Protein AF-A0A6S6G1H2-F1 (afdb_monomer_lite)

pLDDT: mean 94.09, std 8.8, range [33.47, 98.69]

Foldseek 3Di:
DVCVVPVPDAAEEEDDLCAPPLVVLVCVQCVSHQAYEHEDCLPVVVVQCCCCVPVVDDDPDRYHYDAYDPACVSRDFDDCVVVCVVVVVCCVVVVDPPCPPQAAETEFKDAAPLCVPFFFQQDQPPLSDRDIYGHPLVVVVVSVVVCVVVVHQEYEYPYCADDPCCLPHHLVVLLVVVLSHAYEEEHELQDDLSSLVSCVSSRDQEYEYAQQALFQVVCVLRSSPDHSLSNLLSQQSCLQANHHYAYEHEDWFPPDDLVRLVLVLVCLLLQLQTHAYPAYDYGWRFHNRNCNVCVVVRFFADKDADPVLPVVGDPVRHSVSSGGTIDTPGGDNVRVDPPSVVSSRVSRVVSVVQVPDVVHFAFAWDDDPPWIWTAGPGPLAPDRIGTDDPLLVVVLVVQSDWAAPVPDDPVCPVSQVVCCVRSQWPCGPRTTHGSHHYHDPVRVVVVVVVVVVVVVVVD

Secondary structure (DSSP, 8-state):
-HHHH-TTS--EE-SGGG-TTHHHHHHHH-TT--EEEEE-TTTHHHHHHHHHHHH----S-SEEEEPPPS-GGGSPPPP-HHHHHHHHHHHHTTSS-TT--S-EEE--EES-TTHHHH--TT----TT----EE--HHHHHHHHHHHGGGT--EEEE--SS--TTHHHHTHHHHHHTT--SEEEEEEES---HHHHHHHHHTTEEEEEEE-B-S-HHHHHHTT----HHHHHHHHHHHHHHT-EE---EEE--TT--HHHHHHHHHHGGGGTTSPPPS-EEEPPEETTSHHHH-TGGGT---EEE-TTHHHHS-TTS-HHHH-SEEEES---HHHH-HHHHHHHHHHHHHHHHHHTSSSPP-EEEEEETTEEEEEE-STT-S-SEEE--HHHHHHHHHTTS-EEGGGS-GGGHHHHHHHHHTTSEEEETTEEEE--B---HHHHHHHHHHHHHHHHTT-

Structure (mmCIF, N/CA/C/O backbone):
data_AF-A0A6S6G1H2-F1
#
_entry.id   AF-A0A6S6G1H2-F1
#
loop_
_atom_site.group_PDB
_atom_site.id
_atom_site.type_symbol
_atom_site.label_atom_id
_atom_site.label_alt_id
_atom_site.label_comp_id
_atom_site.label_asym_id
_atom_site.label_entity_id
_atom_site.label_seq_id
_atom_site.pdbx_PDB_ins_code
_atom_site.Cartn_x
_atom_site.Cartn_y
_atom_site.Cartn_z
_atom_site.occupancy
_atom_site.B_iso_or_equiv
_atom_site.auth_seq_id
_atom_site.auth_comp_id
_atom_site.auth_asym_id
_atom_site.auth_atom_id
_atom_site.pdbx_PDB_model_num
ATOM 1 N N . MET A 1 1 ? 24.453 -19.130 -21.807 1.00 72.19 1 MET A N 1
ATOM 2 C CA . MET A 1 1 ? 23.524 -20.161 -22.313 1.00 72.19 1 MET A CA 1
ATOM 3 C C . MET A 1 1 ? 22.867 -19.786 -23.649 1.00 72.19 1 MET A C 1
ATOM 5 O O . MET A 1 1 ? 23.141 -20.483 -24.607 1.00 72.19 1 MET A O 1
ATOM 9 N N . VAL A 1 2 ? 22.083 -18.696 -23.789 1.00 91.62 2 VAL A N 1
ATOM 10 C CA . VAL A 1 2 ? 21.453 -18.328 -25.094 1.00 91.62 2 VAL A CA 1
ATOM 11 C C . VAL A 1 2 ? 22.482 -17.955 -26.172 1.00 91.62 2 VAL A C 1
ATOM 13 O O . VAL A 1 2 ? 22.585 -18.636 -27.182 1.00 91.62 2 VAL A O 1
ATOM 16 N N . LYS A 1 3 ? 23.302 -16.923 -25.930 1.00 90.62 3 LYS A N 1
ATOM 17 C CA . LYS A 1 3 ? 24.337 -16.454 -26.876 1.00 90.62 3 LYS A CA 1
ATOM 18 C C . LYS A 1 3 ? 25.450 -17.471 -27.153 1.00 90.62 3 LYS A C 1
ATOM 20 O O . LYS A 1 3 ? 26.130 -17.372 -28.164 1.00 90.62 3 LYS A O 1
ATOM 25 N N . GLU A 1 4 ? 25.659 -18.414 -26.238 1.00 94.06 4 GLU A N 1
ATOM 26 C CA . GLU A 1 4 ? 26.601 -19.523 -26.435 1.00 94.06 4 GLU A CA 1
ATOM 27 C C . GLU A 1 4 ? 26.021 -20.582 -27.375 1.00 94.06 4 GLU A C 1
ATOM 29 O O . GLU A 1 4 ? 26.760 -21.148 -28.171 1.00 94.06 4 GLU A O 1
ATOM 34 N N . ALA A 1 5 ? 24.711 -20.841 -27.285 1.00 95.44 5 ALA A N 1
ATOM 35 C CA . ALA A 1 5 ? 24.018 -21.753 -28.186 1.00 95.44 5 ALA A CA 1
ATOM 36 C C . ALA A 1 5 ? 23.881 -21.153 -29.592 1.00 95.44 5 ALA A C 1
ATOM 38 O O . ALA A 1 5 ? 24.093 -21.854 -30.576 1.00 95.44 5 ALA A O 1
ATOM 39 N N . ASP A 1 6 ? 23.564 -19.859 -29.680 1.00 94.19 6 ASP A N 1
ATOM 40 C CA . ASP A 1 6 ? 23.515 -19.129 -30.942 1.00 94.19 6 ASP A CA 1
ATOM 41 C C . ASP A 1 6 ? 23.855 -17.638 -30.726 1.00 94.19 6 ASP A C 1
ATOM 43 O O . ASP A 1 6 ? 23.055 -16.883 -30.156 1.00 94.19 6 ASP A O 1
ATOM 47 N N . PRO A 1 7 ? 25.035 -17.172 -31.179 1.00 90.44 7 PRO A N 1
ATOM 48 C CA . PRO A 1 7 ? 25.444 -15.780 -31.014 1.00 90.44 7 PRO A CA 1
ATOM 49 C C . PRO A 1 7 ? 24.642 -14.804 -31.889 1.00 90.44 7 PRO A C 1
ATOM 51 O O . PRO A 1 7 ? 24.694 -13.594 -31.642 1.00 90.44 7 PRO A O 1
ATOM 54 N N . THR A 1 8 ? 23.906 -15.299 -32.893 1.00 89.25 8 THR A N 1
ATOM 55 C CA . THR A 1 8 ? 23.112 -14.477 -33.819 1.00 89.25 8 THR A CA 1
ATOM 56 C C . THR A 1 8 ? 21.791 -14.003 -33.215 1.00 89.25 8 THR A C 1
ATOM 58 O O . THR A 1 8 ? 21.262 -12.979 -33.649 1.00 89.25 8 THR A O 1
ATOM 61 N N . ILE A 1 9 ? 21.297 -14.679 -32.169 1.00 91.50 9 ILE A N 1
ATOM 62 C CA . ILE A 1 9 ? 20.077 -14.291 -31.452 1.00 91.50 9 ILE A CA 1
ATOM 63 C C . ILE A 1 9 ? 20.258 -12.900 -30.851 1.00 91.50 9 ILE A C 1
ATOM 65 O O . ILE A 1 9 ? 21.154 -12.688 -30.035 1.00 91.50 9 ILE A O 1
ATOM 69 N N . VAL A 1 10 ? 19.387 -11.956 -31.204 1.00 91.81 10 VAL A N 1
ATOM 70 C CA . VAL A 1 10 ? 19.352 -10.628 -30.582 1.00 91.81 10 VAL A CA 1
ATOM 71 C C . VAL A 1 10 ? 18.653 -10.709 -29.228 1.00 91.81 10 VAL A C 1
ATOM 73 O O . VAL A 1 10 ? 17.558 -11.247 -29.100 1.00 91.81 10 VAL A O 1
ATOM 76 N N . THR A 1 11 ? 19.309 -10.172 -28.206 1.00 94.31 11 THR A N 1
ATOM 77 C CA . THR A 1 11 ? 18.875 -10.197 -26.809 1.00 94.31 11 THR A CA 1
ATOM 78 C C . THR A 1 11 ? 18.517 -8.799 -26.334 1.00 94.31 11 THR A C 1
ATOM 80 O O . THR A 1 11 ? 19.258 -7.837 -26.544 1.00 94.31 11 THR A O 1
ATOM 83 N N . VAL A 1 12 ? 17.371 -8.696 -25.671 1.00 94.81 12 VAL A N 1
ATOM 84 C CA . VAL A 1 12 ? 16.801 -7.429 -25.220 1.00 94.81 12 VAL A CA 1
ATOM 85 C C . VAL A 1 12 ? 16.460 -7.527 -23.736 1.00 94.81 12 VAL A C 1
ATOM 87 O O . VAL A 1 12 ? 16.005 -8.572 -23.273 1.00 94.81 12 VAL A O 1
ATOM 90 N N . MET A 1 13 ? 16.678 -6.448 -22.986 1.00 95.50 13 MET A N 1
ATOM 91 C CA . MET A 1 13 ? 16.300 -6.331 -21.576 1.00 95.50 13 MET A CA 1
ATOM 92 C C . MET A 1 13 ? 15.498 -5.049 -21.330 1.00 95.50 13 MET A C 1
ATOM 94 O O . MET A 1 13 ? 15.772 -4.015 -21.930 1.00 95.50 13 MET A O 1
ATOM 98 N N . GLY A 1 14 ? 14.523 -5.105 -20.426 1.00 94.50 14 GLY A N 1
ATOM 99 C CA . GLY A 1 14 ? 13.697 -3.962 -20.039 1.00 94.50 14 GLY A CA 1
ATOM 100 C C . GLY A 1 14 ? 13.075 -4.154 -18.656 1.00 94.50 14 GLY A C 1
ATOM 101 O O . GLY A 1 14 ? 13.472 -5.047 -17.904 1.00 94.50 14 GLY A O 1
ATOM 102 N N . GLY A 1 15 ? 12.090 -3.318 -18.332 1.00 91.25 15 GLY A N 1
ATOM 103 C CA . GLY A 1 15 ? 11.369 -3.339 -17.056 1.00 91.25 15 GLY A CA 1
ATOM 104 C C . GLY A 1 15 ? 11.884 -2.311 -16.045 1.00 91.25 15 GLY A C 1
ATOM 105 O O . GLY A 1 15 ? 12.873 -1.623 -16.280 1.00 91.25 15 GLY A O 1
ATOM 106 N N . ALA A 1 16 ? 11.213 -2.210 -14.894 1.00 87.44 16 ALA A N 1
ATOM 107 C CA . ALA A 1 16 ? 11.433 -1.134 -13.917 1.00 87.44 16 ALA A CA 1
ATOM 108 C C . ALA A 1 16 ? 12.887 -1.017 -13.413 1.00 87.44 16 ALA A C 1
ATOM 110 O O . ALA A 1 16 ? 13.371 0.085 -13.172 1.00 87.44 16 ALA A O 1
ATOM 111 N N . ASN A 1 17 ? 13.613 -2.135 -13.313 1.00 87.81 17 ASN A N 1
ATOM 112 C CA . ASN A 1 17 ? 15.020 -2.139 -12.893 1.00 87.81 17 ASN A CA 1
ATOM 113 C C . ASN A 1 17 ? 16.007 -1.821 -14.029 1.00 87.81 17 ASN A C 1
ATOM 115 O O . ASN A 1 17 ? 17.186 -1.616 -13.761 1.00 87.81 17 ASN A O 1
ATOM 119 N N . ALA A 1 18 ? 15.534 -1.754 -15.275 1.00 92.12 18 ALA A N 1
ATOM 120 C CA . ALA A 1 18 ? 16.271 -1.239 -16.425 1.00 92.12 18 ALA A CA 1
ATOM 121 C C . ALA A 1 18 ? 15.833 0.187 -16.807 1.00 92.12 18 ALA A C 1
ATOM 123 O O . ALA A 1 18 ? 16.276 0.709 -17.826 1.00 92.12 18 ALA A O 1
ATOM 124 N N . ALA A 1 19 ? 14.998 0.836 -15.988 1.00 90.50 19 ALA A N 1
ATOM 125 C CA . ALA A 1 19 ? 14.630 2.237 -16.159 1.00 90.50 19 ALA A CA 1
ATOM 126 C C . ALA A 1 19 ? 15.868 3.146 -16.179 1.00 90.50 19 ALA A C 1
ATOM 128 O O . ALA A 1 19 ? 16.929 2.825 -15.634 1.00 90.50 19 ALA A O 1
ATOM 129 N N . TRP A 1 20 ? 15.751 4.312 -16.795 1.00 91.69 20 TRP A N 1
ATOM 130 C CA . TRP A 1 20 ? 16.837 5.274 -16.817 1.00 91.69 20 TRP A CA 1
ATOM 131 C C . TRP A 1 20 ? 17.110 5.872 -15.424 1.00 91.69 20 TRP A C 1
ATOM 133 O O . TRP A 1 20 ? 16.165 6.283 -14.755 1.00 91.69 20 TRP A O 1
ATOM 143 N N . PRO A 1 21 ? 18.383 6.051 -15.004 1.00 92.81 21 PRO A N 1
ATOM 144 C CA . PRO A 1 21 ? 19.631 5.769 -15.726 1.00 92.81 21 PRO A CA 1
ATOM 145 C C . PRO A 1 21 ? 20.246 4.388 -15.473 1.00 92.81 21 PRO A C 1
ATOM 147 O O . PRO A 1 21 ? 21.349 4.137 -15.956 1.00 92.81 21 PRO A O 1
ATOM 150 N N . LEU A 1 22 ? 19.568 3.494 -14.747 1.00 94.00 22 LEU A N 1
ATOM 151 C CA . LEU A 1 22 ? 20.093 2.169 -14.382 1.00 94.00 22 LEU A CA 1
ATOM 152 C C . LEU A 1 22 ? 20.505 1.335 -15.604 1.00 94.00 22 LEU A C 1
ATOM 154 O O . LEU A 1 22 ? 21.505 0.619 -15.557 1.00 94.00 22 LEU A O 1
ATOM 158 N N . SER A 1 23 ? 19.796 1.478 -16.728 1.00 95.62 23 SER A N 1
ATOM 159 C CA . SER A 1 23 ? 20.146 0.833 -18.002 1.00 95.62 23 SER A CA 1
ATOM 160 C C . SER A 1 23 ? 21.580 1.087 -18.467 1.00 95.62 23 SER A C 1
ATOM 162 O O . SER A 1 23 ? 22.171 0.205 -19.088 1.00 95.62 23 SER A O 1
ATOM 164 N N . LEU A 1 24 ? 22.174 2.245 -18.156 1.00 95.88 24 LEU A N 1
ATOM 165 C CA . LEU A 1 24 ? 23.573 2.527 -18.490 1.00 95.88 24 LEU A CA 1
ATOM 166 C C . LEU A 1 24 ? 24.531 1.613 -17.723 1.00 95.88 24 LEU A C 1
ATOM 168 O O . LEU A 1 24 ? 25.438 1.028 -18.319 1.00 95.88 24 LEU A O 1
ATOM 172 N N . GLY A 1 25 ? 24.319 1.475 -16.412 1.00 96.12 25 GLY A N 1
ATOM 173 C CA . GLY A 1 25 ? 25.108 0.586 -15.565 1.00 96.12 25 GLY A CA 1
ATOM 174 C C . GLY A 1 25 ? 24.930 -0.875 -15.976 1.00 96.12 25 GLY A C 1
ATOM 175 O O . GLY A 1 25 ? 25.910 -1.607 -16.115 1.00 96.12 25 GLY A O 1
ATOM 176 N N . LEU A 1 26 ? 23.694 -1.284 -16.275 1.00 96.12 26 LEU A N 1
ATOM 177 C CA . LEU A 1 26 ? 23.392 -2.638 -16.747 1.00 96.12 26 LEU A CA 1
ATOM 178 C C . LEU A 1 26 ? 24.046 -2.942 -18.101 1.00 96.12 26 LEU A C 1
ATOM 180 O O . LEU A 1 26 ? 24.610 -4.020 -18.279 1.00 96.12 26 LEU A O 1
ATOM 184 N N . ALA A 1 27 ? 24.063 -1.987 -19.034 1.00 96.12 27 ALA A N 1
ATOM 185 C CA . ALA A 1 27 ? 24.730 -2.155 -20.323 1.00 96.12 27 ALA A CA 1
ATOM 186 C C . ALA A 1 27 ? 26.254 -2.322 -20.190 1.00 96.12 27 ALA A C 1
ATOM 188 O O . ALA A 1 27 ? 26.862 -3.045 -20.988 1.00 96.12 27 ALA A O 1
ATOM 189 N N . LYS A 1 28 ? 26.874 -1.693 -19.179 1.00 95.94 28 LYS A N 1
ATOM 190 C CA . LYS A 1 28 ? 28.286 -1.915 -18.815 1.00 95.94 28 LYS A CA 1
ATOM 191 C C . LYS A 1 28 ? 28.506 -3.269 -18.136 1.00 95.94 28 LYS A C 1
ATOM 193 O O . LYS A 1 28 ? 29.533 -3.907 -18.374 1.00 95.94 28 LYS A O 1
ATOM 198 N N . ALA A 1 29 ? 27.571 -3.693 -17.285 1.00 95.81 29 ALA A N 1
ATOM 199 C CA . ALA A 1 29 ? 27.648 -4.956 -16.553 1.00 95.81 29 ALA A CA 1
ATOM 200 C C . ALA A 1 29 ? 27.489 -6.169 -17.472 1.00 95.81 29 ALA A C 1
ATOM 202 O O . ALA A 1 29 ? 28.171 -7.176 -17.292 1.00 95.81 29 ALA A O 1
ATOM 203 N N . PHE A 1 30 ? 26.611 -6.057 -18.469 1.00 94.44 30 PHE A N 1
ATOM 204 C CA . PHE A 1 30 ? 26.199 -7.158 -19.331 1.00 94.44 30 PHE A CA 1
ATOM 205 C C . PHE A 1 30 ? 26.489 -6.825 -20.803 1.00 94.44 30 PHE A C 1
ATOM 207 O O . PHE A 1 30 ? 25.574 -6.514 -21.572 1.00 94.44 30 PHE A O 1
ATOM 214 N N . PRO A 1 31 ? 27.765 -6.872 -21.237 1.00 92.88 31 PRO A N 1
ATOM 215 C CA . PRO A 1 31 ? 28.154 -6.549 -22.613 1.00 92.88 31 PRO A CA 1
ATOM 216 C C . PRO A 1 31 ? 27.568 -7.510 -23.660 1.00 92.88 31 PRO A C 1
ATOM 218 O O . PRO A 1 31 ? 27.510 -7.160 -24.833 1.00 92.88 31 PRO A O 1
ATOM 221 N N . TRP A 1 32 ? 27.119 -8.699 -23.250 1.00 92.31 32 TRP A N 1
ATOM 222 C CA . TRP A 1 32 ? 26.504 -9.696 -24.132 1.00 92.31 32 TRP A CA 1
ATOM 223 C C . TRP A 1 32 ? 25.011 -9.464 -24.405 1.00 92.31 32 TRP A C 1
ATOM 225 O O . TRP A 1 32 ? 24.455 -10.161 -25.251 1.00 92.31 32 TRP A O 1
ATOM 235 N N . ILE A 1 33 ? 24.359 -8.533 -23.693 1.00 94.75 33 ILE A N 1
ATOM 236 C CA . ILE A 1 33 ? 22.985 -8.113 -23.995 1.00 94.75 33 ILE A CA 1
ATOM 237 C C . ILE A 1 33 ? 23.039 -7.015 -25.052 1.00 94.75 33 ILE A C 1
ATOM 239 O O . ILE A 1 33 ? 23.757 -6.024 -24.893 1.00 94.75 33 ILE A O 1
ATOM 243 N N . ASP A 1 34 ? 22.287 -7.186 -26.133 1.00 94.62 34 ASP A N 1
ATOM 244 C CA . ASP A 1 34 ? 22.389 -6.309 -27.293 1.00 94.62 34 ASP A CA 1
ATOM 245 C C . ASP A 1 34 ? 21.709 -4.955 -27.062 1.00 94.62 34 ASP A C 1
ATOM 247 O O . ASP A 1 34 ? 22.326 -3.920 -27.321 1.00 94.62 34 ASP A O 1
ATOM 251 N N . HIS A 1 35 ? 20.473 -4.963 -26.548 1.00 96.06 35 HIS A N 1
ATOM 252 C CA . HIS A 1 35 ? 19.670 -3.754 -26.357 1.00 96.06 35 HIS A CA 1
ATOM 253 C C . HIS A 1 35 ? 18.987 -3.711 -24.982 1.00 96.06 35 HIS A C 1
ATOM 255 O O . HIS A 1 35 ? 18.535 -4.725 -24.453 1.00 96.06 35 HIS A O 1
ATOM 261 N N . PHE A 1 36 ? 18.886 -2.513 -24.418 1.00 97.06 36 PHE A N 1
ATOM 262 C CA . PHE A 1 36 ? 18.206 -2.209 -23.165 1.00 97.06 36 PHE A CA 1
ATOM 263 C C . PHE A 1 36 ? 17.151 -1.141 -23.421 1.00 97.06 36 PHE A C 1
ATOM 265 O O . PHE A 1 36 ? 17.494 -0.060 -23.898 1.00 97.06 36 PHE A O 1
ATOM 272 N N . PHE A 1 37 ? 15.901 -1.415 -23.069 1.00 96.31 37 PHE A N 1
ATOM 273 C CA . PHE A 1 37 ? 14.826 -0.431 -23.097 1.00 96.31 37 PHE A CA 1
ATOM 274 C C . PHE A 1 37 ? 14.711 0.233 -21.729 1.00 96.31 37 PHE A C 1
ATOM 276 O O . PHE A 1 37 ? 14.438 -0.422 -20.721 1.00 96.31 37 PHE A O 1
ATOM 283 N N . ALA A 1 38 ? 14.960 1.537 -21.709 1.00 95.50 38 ALA A N 1
ATOM 284 C CA . ALA A 1 38 ? 14.987 2.362 -20.517 1.00 95.50 38 ALA A CA 1
ATOM 285 C C . ALA A 1 38 ? 13.745 3.254 -20.485 1.00 95.50 38 ALA A C 1
ATOM 287 O O . ALA A 1 38 ? 13.767 4.355 -21.040 1.00 95.50 38 ALA A O 1
ATOM 288 N N . GLY A 1 39 ? 12.684 2.726 -19.874 1.00 93.69 39 GLY A N 1
ATOM 289 C CA . GLY A 1 39 ? 11.408 3.407 -19.679 1.00 93.69 39 GLY A CA 1
ATOM 290 C C . GLY A 1 39 ? 10.208 2.558 -20.097 1.00 93.69 39 GLY A C 1
ATOM 291 O O . GLY A 1 39 ? 10.240 1.328 -20.012 1.00 93.69 39 GLY A O 1
ATOM 292 N N . GLU A 1 40 ? 9.135 3.223 -20.520 1.00 94.38 40 GLU A N 1
ATOM 293 C CA . GLU A 1 40 ? 7.861 2.590 -20.883 1.00 94.38 40 GLU A CA 1
ATOM 294 C C . GLU A 1 40 ? 7.855 2.171 -22.364 1.00 94.38 40 GLU A C 1
ATOM 296 O O . GLU A 1 40 ? 7.482 2.936 -23.247 1.00 94.38 40 GLU A O 1
ATOM 301 N N . ALA A 1 41 ? 8.315 0.951 -22.646 1.00 94.06 41 ALA A N 1
ATOM 302 C CA . ALA A 1 41 ? 8.620 0.482 -24.002 1.00 94.06 41 ALA A CA 1
ATOM 303 C C . ALA A 1 41 ? 7.412 -0.012 -24.824 1.00 94.06 41 ALA A C 1
ATOM 305 O O . ALA A 1 41 ? 7.591 -0.726 -25.809 1.00 94.06 41 ALA A O 1
ATOM 306 N N . ASP A 1 42 ? 6.185 0.344 -24.441 1.00 93.12 42 ASP A N 1
ATOM 307 C CA . ASP A 1 42 ? 4.943 -0.137 -25.065 1.00 93.12 42 ASP A CA 1
ATOM 308 C C . ASP A 1 42 ? 4.838 0.201 -26.564 1.00 93.12 42 ASP A C 1
ATOM 310 O O . ASP A 1 42 ? 4.109 -0.470 -27.290 1.00 93.12 42 ASP A O 1
ATOM 314 N N . VAL A 1 43 ? 5.558 1.231 -27.024 1.00 91.69 43 VAL A N 1
ATOM 315 C CA . VAL A 1 43 ? 5.620 1.653 -28.435 1.00 91.69 43 VAL A CA 1
ATOM 316 C C . VAL A 1 43 ? 6.957 1.269 -29.067 1.00 91.69 43 VAL A C 1
ATOM 318 O O . VAL A 1 43 ? 6.979 0.580 -30.086 1.00 91.69 43 VAL A O 1
ATOM 321 N N . ASP A 1 44 ? 8.073 1.653 -28.440 1.00 92.56 44 ASP A N 1
ATOM 322 C CA . ASP A 1 44 ? 9.399 1.479 -29.044 1.00 92.56 44 ASP A CA 1
ATOM 323 C C . ASP A 1 44 ? 9.798 0.005 -29.190 1.00 92.56 44 ASP A C 1
ATOM 325 O O . ASP A 1 44 ? 10.529 -0.344 -30.116 1.00 92.56 44 ASP A O 1
ATOM 329 N N . PHE A 1 45 ? 9.354 -0.880 -28.287 1.00 93.62 45 PHE A N 1
ATOM 330 C CA . PHE A 1 45 ? 9.701 -2.300 -28.377 1.00 93.62 45 PHE A CA 1
ATOM 331 C C . PHE A 1 45 ? 8.960 -3.013 -29.521 1.00 93.62 45 PHE A C 1
ATOM 333 O O . PHE A 1 45 ? 9.627 -3.678 -30.316 1.00 93.62 45 PHE A O 1
ATOM 340 N N . PRO A 1 46 ? 7.632 -2.855 -29.697 1.00 92.25 46 PRO A N 1
ATOM 341 C CA . PRO A 1 46 ? 6.961 -3.339 -30.902 1.00 92.25 46 PRO A CA 1
ATOM 342 C C . PRO A 1 46 ? 7.545 -2.775 -32.203 1.00 92.25 46 PRO A C 1
ATOM 344 O O . PRO A 1 46 ? 7.750 -3.537 -33.148 1.00 92.25 46 PRO A O 1
ATOM 347 N N . GLU A 1 47 ? 7.864 -1.477 -32.255 1.00 91.94 47 GLU A N 1
ATOM 348 C CA . GLU A 1 47 ? 8.505 -0.867 -33.430 1.00 91.94 47 GLU A CA 1
ATOM 349 C C . GLU A 1 47 ? 9.884 -1.479 -33.708 1.00 91.94 47 GLU A C 1
ATOM 351 O O . GLU A 1 47 ? 10.178 -1.849 -34.846 1.00 91.94 47 GLU A O 1
ATOM 356 N N . PHE A 1 48 ? 10.692 -1.689 -32.666 1.00 93.81 48 PHE A N 1
ATOM 357 C CA . PHE A 1 48 ? 11.962 -2.407 -32.761 1.00 93.81 48 PHE A CA 1
ATOM 358 C C . PHE A 1 48 ? 11.785 -3.822 -33.321 1.00 93.81 48 PHE A C 1
ATOM 360 O O . PHE A 1 48 ? 12.548 -4.241 -34.192 1.00 93.81 48 PHE A O 1
ATOM 367 N N . CYS A 1 49 ? 10.787 -4.571 -32.841 1.00 93.56 49 CYS A N 1
ATOM 368 C CA . CYS A 1 49 ? 10.501 -5.915 -33.334 1.00 93.56 49 CYS A CA 1
ATOM 369 C C . CYS A 1 49 ? 10.094 -5.902 -34.811 1.00 93.56 49 CYS A C 1
ATOM 371 O O . CYS A 1 49 ? 10.566 -6.741 -35.573 1.00 93.56 49 CYS A O 1
ATOM 373 N N . GLU A 1 50 ? 9.254 -4.959 -35.229 1.00 93.56 50 GLU A N 1
ATOM 374 C CA . GLU A 1 50 ? 8.841 -4.796 -36.625 1.00 93.56 50 GLU A CA 1
ATOM 375 C C . GLU A 1 50 ? 10.029 -4.462 -37.541 1.00 93.56 50 GLU A C 1
ATOM 377 O O . GLU A 1 50 ? 10.234 -5.119 -38.568 1.00 93.56 50 GLU A O 1
ATOM 382 N N . ASP A 1 51 ? 10.860 -3.498 -37.148 1.00 92.00 51 ASP A N 1
ATOM 383 C CA . ASP A 1 51 ? 12.061 -3.112 -37.889 1.00 92.00 51 ASP A CA 1
ATOM 384 C C . ASP A 1 51 ? 13.075 -4.259 -37.982 1.00 92.00 51 ASP A C 1
ATOM 386 O O . ASP A 1 51 ? 13.606 -4.541 -39.062 1.00 92.00 51 ASP A O 1
ATOM 390 N N . TYR A 1 52 ? 13.300 -4.979 -36.884 1.00 91.44 52 TYR A N 1
ATOM 391 C CA . TYR A 1 52 ? 14.233 -6.097 -36.859 1.00 91.44 52 TYR A CA 1
ATOM 392 C C . TYR A 1 52 ? 13.715 -7.300 -37.658 1.00 91.44 52 TYR A C 1
ATOM 394 O O . TYR A 1 52 ? 14.393 -7.775 -38.569 1.00 91.44 52 TYR A O 1
ATOM 402 N N . LEU A 1 53 ? 12.505 -7.780 -37.357 1.00 92.25 53 LEU A N 1
ATOM 403 C CA . LEU A 1 53 ? 11.972 -9.024 -37.917 1.00 92.25 53 LEU A CA 1
ATOM 404 C C . LEU A 1 53 ? 11.546 -8.882 -39.380 1.00 92.25 53 LEU A C 1
ATOM 406 O O . LEU A 1 53 ? 11.682 -9.840 -40.140 1.00 92.25 53 LEU A O 1
ATOM 410 N N . ARG A 1 54 ? 11.020 -7.718 -39.791 1.00 92.94 54 ARG A N 1
ATOM 411 C CA . ARG A 1 54 ? 10.528 -7.525 -41.167 1.00 92.94 54 ARG A CA 1
ATOM 412 C C . ARG A 1 54 ? 11.507 -6.797 -42.072 1.00 92.94 54 ARG A C 1
ATOM 414 O O . ARG A 1 54 ? 11.507 -7.057 -43.273 1.00 92.94 54 ARG A O 1
ATOM 421 N N . ARG A 1 55 ? 12.305 -5.870 -41.534 1.00 90.94 55 ARG A N 1
ATOM 422 C CA . ARG A 1 55 ? 13.192 -5.010 -42.339 1.00 90.94 55 ARG A CA 1
ATOM 423 C C . ARG A 1 55 ? 14.673 -5.338 -42.162 1.00 90.94 55 ARG A C 1
ATOM 425 O O . ARG A 1 55 ? 15.485 -4.830 -42.931 1.00 90.94 55 ARG A O 1
ATOM 432 N N . GLY A 1 56 ? 15.032 -6.172 -41.182 1.00 88.62 56 GLY A N 1
ATOM 433 C CA . GLY A 1 56 ? 16.426 -6.473 -40.850 1.00 88.62 56 GLY A CA 1
ATOM 434 C C . GLY A 1 56 ? 17.195 -5.259 -40.320 1.00 88.62 56 GLY A C 1
ATOM 435 O O . GLY A 1 56 ? 18.425 -5.258 -40.346 1.00 88.62 56 GLY A O 1
ATOM 436 N N . ILE A 1 57 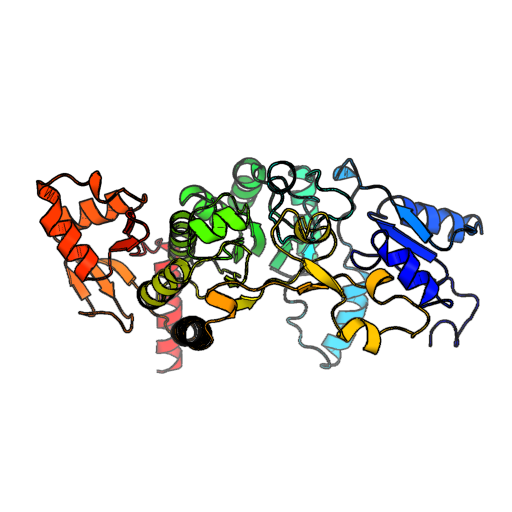? 16.490 -4.212 -39.875 1.00 88.38 57 ILE A N 1
ATOM 437 C CA . ILE A 1 57 ? 17.098 -2.991 -39.347 1.00 88.38 57 ILE A CA 1
ATOM 438 C C . ILE A 1 57 ? 17.414 -3.223 -37.875 1.00 88.38 57 ILE A C 1
ATOM 440 O O . ILE A 1 57 ? 16.558 -3.638 -37.097 1.00 88.38 57 ILE A O 1
ATOM 444 N N . ARG A 1 58 ? 18.655 -2.934 -37.483 1.00 82.25 58 ARG A N 1
ATOM 445 C CA . ARG A 1 58 ? 19.103 -3.041 -36.097 1.00 82.25 58 ARG A CA 1
ATOM 446 C C . ARG A 1 58 ? 19.604 -1.681 -35.611 1.00 82.25 58 ARG A C 1
ATOM 448 O O . ARG A 1 58 ? 20.539 -1.158 -36.218 1.00 82.25 58 ARG A O 1
ATOM 455 N N . PRO A 1 59 ? 19.033 -1.109 -34.537 1.00 81.56 59 PRO A N 1
ATOM 456 C CA . PRO A 1 59 ? 19.554 0.117 -33.948 1.00 81.56 59 PRO A CA 1
ATOM 457 C C . PRO A 1 59 ? 21.016 -0.045 -33.531 1.00 81.56 59 PRO A C 1
ATOM 459 O O . PRO A 1 59 ? 21.390 -1.059 -32.946 1.00 81.56 59 PRO A O 1
ATOM 462 N N . GLU A 1 60 ? 21.839 0.974 -33.765 1.00 85.69 60 GLU A N 1
ATOM 463 C CA . GLU A 1 60 ? 23.209 0.999 -33.231 1.00 85.69 60 GLU A CA 1
ATOM 464 C C . GLU A 1 60 ? 23.219 1.209 -31.707 1.00 85.69 60 GLU A C 1
ATOM 466 O O . GLU A 1 60 ? 24.139 0.783 -31.006 1.00 85.69 60 GLU A O 1
ATOM 471 N N . ALA A 1 61 ? 22.178 1.854 -31.171 1.00 91.38 61 ALA A N 1
ATOM 472 C CA . ALA A 1 61 ? 22.069 2.157 -29.755 1.00 91.38 61 ALA A CA 1
ATOM 473 C C . ALA A 1 61 ? 21.848 0.886 -28.916 1.00 91.38 61 ALA A C 1
ATOM 475 O O . ALA A 1 61 ? 20.859 0.168 -29.076 1.00 91.38 61 ALA A O 1
ATOM 476 N N . ARG A 1 62 ? 22.744 0.650 -27.948 1.00 94.56 62 ARG A N 1
ATOM 477 C CA . ARG A 1 62 ? 22.562 -0.396 -26.927 1.00 94.56 62 ARG A CA 1
ATOM 478 C C . ARG A 1 62 ? 21.534 -0.017 -25.867 1.00 94.56 62 ARG A C 1
ATOM 480 O O . ARG A 1 62 ? 20.926 -0.900 -25.287 1.00 94.56 62 ARG A O 1
ATOM 487 N N . VAL A 1 63 ? 21.351 1.270 -25.587 1.00 96.38 63 VAL A N 1
ATOM 488 C CA . VAL A 1 63 ? 20.337 1.758 -24.643 1.00 96.38 63 VAL A CA 1
ATOM 489 C C . VAL A 1 63 ? 19.353 2.616 -25.417 1.00 96.38 63 VAL A C 1
ATOM 491 O O . VAL A 1 63 ? 19.722 3.666 -25.939 1.00 96.38 63 VAL A O 1
ATOM 494 N N . ILE A 1 64 ? 18.116 2.146 -25.492 1.00 95.25 64 ILE A N 1
ATOM 495 C CA . ILE A 1 64 ? 16.995 2.789 -26.166 1.00 95.25 64 ILE A CA 1
ATOM 496 C C . ILE A 1 64 ? 16.155 3.457 -25.082 1.00 95.25 64 ILE A C 1
ATOM 498 O O . ILE A 1 64 ? 15.774 2.821 -24.099 1.00 95.25 64 ILE A O 1
ATOM 502 N N . ARG A 1 65 ? 15.929 4.762 -25.218 1.00 94.06 65 ARG A N 1
ATOM 503 C CA . ARG A 1 65 ? 15.088 5.515 -24.289 1.00 94.06 65 ARG A CA 1
ATOM 504 C C . ARG A 1 65 ? 13.645 5.407 -24.712 1.00 94.06 65 ARG A C 1
ATOM 506 O O . ARG A 1 65 ? 13.347 5.743 -25.851 1.00 94.06 65 ARG A O 1
ATOM 513 N N . SER A 1 66 ? 12.804 5.010 -23.770 1.00 93.38 66 SER A N 1
ATOM 514 C CA . SER A 1 66 ? 11.372 4.912 -23.986 1.00 93.38 66 SER A CA 1
ATOM 515 C C . SER A 1 66 ? 10.647 5.926 -23.132 1.00 93.38 66 SER A C 1
ATOM 517 O O . SER A 1 66 ? 10.687 5.877 -21.904 1.00 93.38 66 SER A O 1
ATOM 519 N N . GLU A 1 67 ? 10.017 6.882 -23.801 1.00 91.88 67 GLU A N 1
ATOM 520 C CA . GLU A 1 67 ? 9.289 7.950 -23.132 1.00 91.88 67 GLU A CA 1
ATOM 521 C C . GLU A 1 67 ? 8.051 7.400 -22.409 1.00 91.88 67 GLU A C 1
ATOM 523 O O . GLU A 1 67 ? 7.420 6.459 -22.895 1.00 91.88 67 GLU A O 1
ATOM 528 N N . PRO A 1 68 ? 7.637 8.004 -21.281 1.00 92.94 68 PRO A N 1
ATOM 529 C CA . PRO A 1 68 ? 6.417 7.598 -20.598 1.00 92.94 68 PRO A CA 1
ATOM 530 C C . PRO A 1 68 ? 5.196 7.630 -21.526 1.00 92.94 68 PRO A C 1
ATOM 532 O O . PRO A 1 68 ? 4.921 8.647 -22.179 1.00 92.94 68 PRO A O 1
ATOM 535 N N . VAL A 1 69 ? 4.404 6.556 -21.516 1.00 93.06 69 VAL A N 1
ATOM 536 C CA . VAL A 1 69 ? 3.152 6.468 -22.268 1.00 93.06 69 VAL A CA 1
ATOM 537 C C . VAL A 1 69 ? 2.224 7.573 -21.790 1.00 93.06 69 VAL A C 1
ATOM 539 O O . VAL A 1 69 ? 1.975 7.733 -20.599 1.00 93.06 69 VAL A O 1
ATOM 542 N N . ARG A 1 70 ? 1.699 8.374 -22.718 1.00 91.50 70 ARG A N 1
ATOM 543 C CA . ARG A 1 70 ? 0.809 9.500 -22.381 1.00 91.50 70 ARG A CA 1
ATOM 544 C C . ARG A 1 70 ? -0.656 9.093 -22.313 1.00 91.50 70 ARG A C 1
ATOM 546 O O . ARG A 1 70 ? -1.419 9.695 -21.561 1.00 91.50 70 ARG A O 1
ATOM 553 N N . ASP A 1 71 ? -1.036 8.091 -23.094 1.00 94.19 71 ASP A N 1
ATOM 554 C CA . ASP A 1 71 ? -2.409 7.638 -23.256 1.00 94.19 71 ASP A CA 1
ATOM 555 C C . ASP A 1 71 ? -2.511 6.141 -22.970 1.00 94.19 71 ASP A C 1
ATOM 557 O O . ASP A 1 71 ? -2.106 5.316 -23.779 1.00 94.19 71 ASP A O 1
ATOM 561 N N . MET A 1 72 ? -3.101 5.782 -21.830 1.00 95.25 72 MET A N 1
ATOM 562 C CA . MET A 1 72 ? -3.225 4.381 -21.413 1.00 95.25 72 MET A CA 1
ATOM 563 C C . MET A 1 72 ? -4.109 3.533 -22.343 1.00 95.25 72 MET A C 1
ATOM 565 O O . MET A 1 72 ? -4.150 2.319 -22.183 1.00 95.25 72 MET A O 1
ATOM 569 N N . ARG A 1 73 ? -4.798 4.128 -23.331 1.00 93.00 73 ARG A N 1
ATOM 570 C CA . ARG A 1 73 ? -5.504 3.378 -24.386 1.00 93.00 73 ARG A CA 1
ATOM 571 C C . ARG A 1 73 ? -4.560 2.636 -25.332 1.00 93.00 73 ARG A C 1
ATOM 573 O O . ARG A 1 73 ? -5.018 1.733 -26.022 1.00 93.00 73 ARG A O 1
ATOM 580 N N . THR A 1 74 ? -3.285 3.024 -25.394 1.00 91.94 74 THR A N 1
ATOM 581 C CA . THR A 1 74 ? -2.278 2.355 -26.231 1.00 91.94 74 THR A CA 1
ATOM 582 C C . THR A 1 74 ? -1.589 1.198 -25.513 1.00 91.94 74 THR A C 1
ATOM 584 O O . THR A 1 74 ? -0.863 0.447 -26.153 1.00 91.94 74 THR A O 1
ATOM 587 N N . VAL A 1 75 ? -1.790 1.054 -24.199 1.00 93.56 75 VAL A N 1
ATOM 588 C CA . VAL A 1 75 ? -1.238 -0.058 -23.418 1.00 93.56 75 VAL A CA 1
ATOM 589 C C . VAL A 1 75 ? -2.116 -1.281 -23.643 1.00 93.56 75 VAL A C 1
ATOM 591 O O . VAL A 1 75 ? -3.281 -1.299 -23.237 1.00 93.56 75 VAL A O 1
ATOM 594 N N . PHE A 1 76 ? -1.552 -2.291 -24.299 1.00 89.69 76 PHE A N 1
ATOM 595 C CA . PHE A 1 76 ? -2.256 -3.521 -24.644 1.00 89.69 76 PHE A CA 1
ATOM 596 C C . PHE A 1 76 ? -2.667 -4.328 -23.397 1.00 89.69 76 PHE A C 1
ATOM 598 O O . PHE A 1 76 ? -2.034 -4.212 -22.340 1.00 89.69 76 PHE A O 1
ATOM 605 N N . PRO A 1 77 ? -3.730 -5.149 -23.493 1.00 91.50 77 PRO A N 1
ATOM 606 C CA . PRO A 1 77 ? -4.038 -6.129 -22.459 1.00 91.50 77 PRO A CA 1
ATOM 607 C C . PRO A 1 77 ? -2.900 -7.142 -22.290 1.00 91.50 77 PRO A C 1
ATOM 609 O O . PRO A 1 77 ? -2.199 -7.440 -23.260 1.00 91.50 77 PRO A O 1
ATOM 612 N N . PRO A 1 78 ? -2.741 -7.729 -21.093 1.00 93.06 78 PRO A N 1
ATOM 613 C CA . PRO A 1 78 ? -1.833 -8.852 -20.914 1.00 93.06 78 PRO A CA 1
ATOM 614 C C . PRO A 1 78 ? -2.319 -10.076 -21.709 1.00 93.06 78 PRO A C 1
ATOM 616 O O . PRO A 1 78 ? -3.485 -10.462 -21.617 1.00 93.06 78 PRO A O 1
ATOM 619 N N . ASP A 1 79 ? -1.408 -10.706 -22.453 1.00 94.12 79 ASP A N 1
ATOM 620 C CA . ASP A 1 79 ? -1.638 -11.979 -23.143 1.00 94.12 79 ASP A CA 1
ATOM 621 C C . ASP A 1 79 ? -0.961 -13.120 -22.369 1.00 94.12 79 ASP A C 1
ATOM 623 O O . ASP A 1 79 ? 0.253 -13.121 -22.160 1.00 94.12 79 ASP A O 1
ATOM 627 N N . TYR A 1 80 ? -1.764 -14.086 -21.918 1.00 96.50 80 TYR A N 1
ATOM 628 C CA . TYR A 1 80 ? -1.315 -15.248 -21.146 1.00 96.50 80 TYR A CA 1
ATOM 629 C C . TYR A 1 80 ? -1.233 -16.537 -21.972 1.00 96.50 80 TYR A C 1
ATOM 631 O O . TYR A 1 80 ? -1.026 -17.610 -21.400 1.00 96.50 80 TYR A O 1
ATOM 639 N N . THR A 1 81 ? -1.385 -16.454 -23.296 1.00 96.62 81 THR A N 1
ATOM 640 C CA . THR A 1 81 ? -1.446 -17.625 -24.180 1.00 96.62 81 THR A CA 1
ATOM 641 C C . THR A 1 81 ? -0.221 -18.516 -24.045 1.00 96.62 81 THR A C 1
ATOM 643 O O . THR A 1 81 ? -0.364 -19.687 -23.686 1.00 96.62 81 THR A O 1
ATOM 646 N N . ASP A 1 82 ? 0.975 -17.958 -24.227 1.00 96.69 82 ASP A N 1
ATOM 647 C CA . ASP A 1 82 ? 2.222 -18.723 -24.134 1.00 96.69 82 ASP A CA 1
ATOM 648 C C . ASP A 1 82 ? 2.467 -19.227 -22.706 1.00 96.69 82 ASP A C 1
ATOM 650 O O . ASP A 1 82 ? 2.834 -20.382 -22.497 1.00 96.69 82 ASP A O 1
ATOM 654 N N . PHE A 1 83 ? 2.155 -18.402 -21.701 1.00 96.56 83 PHE A N 1
ATOM 655 C CA . PHE A 1 83 ? 2.289 -18.787 -20.297 1.00 96.56 83 PHE A CA 1
ATOM 656 C C . PHE A 1 83 ? 1.477 -20.048 -19.963 1.00 96.56 83 PHE A C 1
ATOM 658 O O . PHE A 1 83 ? 1.991 -20.962 -19.316 1.00 96.56 83 PHE A O 1
ATOM 665 N N . PHE A 1 84 ? 0.216 -20.130 -20.399 1.00 96.94 84 PHE A N 1
ATOM 666 C CA . PHE A 1 84 ? -0.597 -21.324 -20.165 1.00 96.94 84 PHE A CA 1
ATOM 667 C C . PHE A 1 84 ? -0.239 -22.482 -21.098 1.00 96.94 84 PHE A C 1
ATOM 669 O O . PHE A 1 84 ? -0.348 -23.633 -20.670 1.00 96.94 84 PHE A O 1
ATOM 676 N N . ALA A 1 85 ? 0.214 -22.213 -22.324 1.00 97.44 85 ALA A N 1
ATOM 677 C CA . ALA A 1 85 ? 0.727 -23.250 -23.215 1.00 97.44 85 ALA A CA 1
ATOM 678 C C . ALA A 1 85 ? 1.916 -23.999 -22.586 1.00 97.44 85 ALA A C 1
ATOM 680 O O . ALA A 1 85 ? 1.967 -25.226 -22.671 1.00 97.44 85 ALA A O 1
ATOM 681 N N . ASP A 1 86 ? 2.791 -23.286 -21.871 1.00 96.94 86 ASP A N 1
ATOM 682 C CA . ASP A 1 86 ? 3.925 -23.867 -21.146 1.00 96.94 86 ASP A CA 1
ATOM 683 C C . ASP A 1 86 ? 3.524 -24.474 -19.794 1.00 96.94 86 ASP A C 1
ATOM 685 O O . ASP A 1 86 ? 3.997 -25.549 -19.413 1.00 96.94 86 ASP A O 1
ATOM 689 N N . LEU A 1 87 ? 2.635 -23.815 -19.044 1.00 96.50 87 LEU A N 1
ATOM 690 C CA . LEU A 1 87 ? 2.253 -24.255 -17.701 1.00 96.50 87 LEU A CA 1
ATOM 691 C C . LEU A 1 87 ? 1.440 -25.558 -17.716 1.00 96.50 87 LEU A C 1
ATOM 693 O O . LEU A 1 87 ? 1.664 -26.438 -16.880 1.00 96.50 87 LEU A O 1
ATOM 697 N N . ARG A 1 88 ? 0.479 -25.692 -18.638 1.00 95.25 88 ARG A N 1
ATOM 698 C CA . ARG A 1 88 ? -0.487 -26.805 -18.625 1.00 95.25 88 ARG A CA 1
ATOM 699 C C . ARG A 1 88 ? 0.172 -28.182 -18.794 1.00 95.25 88 ARG A C 1
ATOM 701 O O . ARG A 1 88 ? -0.195 -29.075 -18.031 1.00 95.25 88 ARG A O 1
ATOM 708 N N . PRO A 1 89 ? 1.159 -28.392 -19.686 1.00 97.56 89 PRO A N 1
ATOM 709 C CA . PRO A 1 89 ? 1.895 -29.655 -19.758 1.00 97.56 89 PRO A CA 1
ATOM 710 C C . PRO A 1 89 ? 2.639 -30.003 -18.462 1.00 97.56 89 PRO A C 1
ATOM 712 O O . PRO A 1 89 ? 2.651 -31.162 -18.047 1.00 97.56 89 PRO A O 1
ATOM 715 N N . VAL A 1 90 ? 3.232 -29.007 -17.795 1.00 97.38 90 VAL A N 1
ATOM 716 C CA . VAL A 1 90 ? 3.959 -29.202 -16.528 1.00 97.38 90 VAL A CA 1
ATOM 717 C C . VAL A 1 90 ? 2.998 -29.542 -15.382 1.00 97.38 90 VAL A C 1
ATOM 719 O O . VAL A 1 90 ? 3.322 -30.354 -14.517 1.00 97.38 90 VAL A O 1
ATOM 722 N N . GLN A 1 91 ? 1.788 -28.981 -15.391 1.00 96.62 91 GLN A N 1
ATOM 723 C CA . GLN A 1 91 ? 0.722 -29.381 -14.467 1.00 96.62 91 GLN A CA 1
ATOM 724 C C . GLN A 1 91 ? 0.206 -30.792 -14.772 1.00 96.62 91 GLN A C 1
ATOM 726 O O . GLN A 1 91 ? 0.042 -31.600 -13.861 1.00 96.62 91 GLN A O 1
ATOM 731 N N . ALA A 1 92 ? 0.007 -31.123 -16.051 1.00 96.75 92 ALA A N 1
ATOM 732 C CA . ALA A 1 92 ? -0.468 -32.438 -16.480 1.00 96.75 92 ALA A CA 1
ATOM 733 C C . ALA A 1 92 ? 0.515 -33.572 -16.137 1.00 96.75 92 ALA A C 1
ATOM 735 O O . ALA A 1 92 ? 0.086 -34.699 -15.897 1.00 96.75 92 ALA A O 1
ATOM 736 N N . SER A 1 93 ? 1.819 -33.285 -16.071 1.00 97.62 93 SER A N 1
ATOM 737 C CA . SER A 1 93 ? 2.835 -34.241 -15.607 1.00 97.62 93 SER A CA 1
ATOM 738 C C . SER A 1 93 ? 2.914 -34.373 -14.079 1.00 97.62 93 SER A C 1
ATOM 740 O O . SER A 1 93 ? 3.643 -35.228 -13.579 1.00 97.62 93 SER A O 1
ATOM 742 N N . GLY A 1 94 ? 2.180 -33.542 -13.331 1.00 96.94 94 GLY A N 1
ATOM 743 C CA . GLY A 1 94 ? 2.199 -33.499 -11.867 1.00 96.94 94 GLY A CA 1
ATOM 744 C C . GLY A 1 94 ? 3.398 -32.756 -11.269 1.00 96.94 94 GLY A C 1
ATOM 745 O O . GLY A 1 94 ? 3.560 -32.755 -10.050 1.00 96.94 94 GLY A O 1
ATOM 746 N N . ALA A 1 95 ? 4.239 -32.118 -12.090 1.00 97.69 95 ALA A N 1
ATOM 747 C CA . ALA A 1 95 ? 5.405 -31.373 -11.614 1.00 97.69 95 ALA A CA 1
ATOM 748 C C . ALA A 1 95 ? 5.032 -30.025 -10.974 1.00 97.69 95 ALA A C 1
ATOM 750 O O . ALA A 1 95 ? 5.772 -29.518 -10.130 1.00 97.69 95 ALA A O 1
ATOM 751 N N . LEU A 1 96 ? 3.883 -29.454 -11.351 1.00 96.69 96 LEU A N 1
ATOM 752 C CA . LEU A 1 96 ? 3.320 -28.258 -10.729 1.00 96.69 96 LEU A CA 1
ATOM 753 C C . LEU A 1 96 ? 1.851 -28.469 -10.327 1.00 96.69 96 LEU A C 1
ATOM 755 O O . LEU A 1 96 ? 1.126 -29.169 -11.033 1.00 96.69 96 LEU A O 1
ATOM 759 N N . PRO A 1 97 ? 1.381 -27.843 -9.230 1.00 94.88 97 PRO A N 1
ATOM 760 C CA . PRO A 1 97 ? -0.022 -27.915 -8.834 1.00 94.88 97 PRO A CA 1
ATOM 761 C C . PRO A 1 97 ? -0.974 -27.271 -9.848 1.00 94.88 97 PRO A C 1
ATOM 763 O O . PRO A 1 97 ? -0.649 -26.244 -10.447 1.00 94.88 97 PRO A O 1
ATOM 766 N N . ASP A 1 98 ? -2.180 -27.822 -9.964 1.00 92.06 98 ASP A N 1
ATOM 767 C CA . ASP A 1 98 ? -3.265 -27.359 -10.844 1.00 92.06 98 ASP A CA 1
ATOM 768 C C . ASP A 1 98 ? -3.814 -25.967 -10.481 1.00 92.06 98 ASP A C 1
ATOM 770 O O . ASP A 1 98 ? -4.247 -25.216 -11.352 1.00 92.06 98 ASP A O 1
ATOM 774 N N . TRP A 1 99 ? -3.729 -25.584 -9.206 1.00 91.12 99 TRP A N 1
ATOM 775 C CA . TRP A 1 99 ? -4.182 -24.289 -8.697 1.00 91.12 99 TRP A CA 1
ATOM 776 C C . TRP A 1 99 ? -3.277 -23.105 -9.067 1.00 91.12 99 TRP A C 1
ATOM 778 O O . TRP A 1 99 ? -3.564 -21.971 -8.667 1.00 91.12 99 TRP A O 1
ATOM 788 N N . LEU A 1 100 ? -2.166 -23.340 -9.774 1.00 93.94 100 LEU A N 1
ATOM 789 C CA . LEU A 1 100 ? -1.325 -22.277 -10.321 1.00 93.94 100 LEU A CA 1
ATOM 790 C C . LEU A 1 100 ? -1.846 -21.775 -11.689 1.00 93.94 100 LEU A C 1
ATOM 792 O O . LEU A 1 100 ? -2.318 -22.578 -12.497 1.00 93.94 100 LEU A O 1
ATOM 796 N N . PRO A 1 101 ? -1.706 -20.467 -11.986 1.00 95.56 101 PRO A N 1
ATOM 797 C CA . PRO A 1 101 ? -1.310 -19.408 -11.061 1.00 95.56 101 PRO A CA 1
ATOM 798 C C . PRO A 1 101 ? -2.466 -19.044 -10.112 1.00 95.56 101 PRO A C 1
ATOM 800 O O . PRO A 1 101 ? -3.641 -19.207 -10.429 1.00 95.56 101 PRO A O 1
ATOM 803 N N . ARG A 1 102 ? -2.141 -18.499 -8.932 1.00 94.50 102 ARG A N 1
ATOM 804 C CA . ARG A 1 102 ? -3.160 -18.113 -7.933 1.00 94.50 102 ARG A CA 1
ATOM 805 C C . ARG A 1 102 ? -3.965 -16.876 -8.318 1.00 94.50 102 ARG A C 1
ATOM 807 O O . ARG A 1 102 ? -5.043 -16.674 -7.754 1.00 94.50 102 ARG A O 1
ATOM 814 N N . TYR A 1 103 ? -3.409 -16.057 -9.201 1.00 96.94 103 TYR A N 1
ATOM 815 C CA . TYR A 1 103 ? -3.980 -14.840 -9.755 1.00 96.94 103 TYR A CA 1
ATOM 816 C C . TYR A 1 103 ? -3.293 -14.521 -11.087 1.00 96.94 103 TYR A C 1
ATOM 818 O O . TYR A 1 103 ? -2.148 -14.918 -11.308 1.00 96.94 103 TYR A O 1
ATOM 826 N N . LEU A 1 104 ? -3.992 -13.788 -11.945 1.00 97.75 104 LEU A N 1
ATOM 827 C CA . LEU A 1 104 ? -3.420 -13.115 -13.109 1.00 97.75 104 LEU A CA 1
ATOM 828 C C . LEU A 1 104 ? -3.081 -11.673 -12.741 1.00 97.75 104 LEU A C 1
ATOM 830 O O . LEU A 1 104 ? -3.613 -11.142 -11.769 1.00 97.75 104 LEU A O 1
ATOM 834 N N . MET A 1 105 ? -2.178 -11.051 -13.486 1.00 97.38 105 MET A N 1
ATOM 835 C CA . MET A 1 105 ? -1.787 -9.658 -13.291 1.00 97.38 105 MET A CA 1
ATOM 836 C C . MET A 1 105 ? -2.363 -8.792 -14.406 1.00 97.38 105 MET A C 1
ATOM 838 O O . MET A 1 105 ? -2.479 -9.224 -15.549 1.00 97.38 105 MET A O 1
ATOM 842 N N . MET A 1 106 ? -2.735 -7.566 -14.069 1.00 97.50 106 MET A N 1
ATOM 843 C CA . MET A 1 106 ? -3.271 -6.604 -15.025 1.00 97.50 106 MET A CA 1
ATOM 844 C C . MET A 1 106 ? -2.909 -5.193 -14.570 1.00 97.50 106 MET A C 1
ATOM 846 O O . MET A 1 106 ? -2.853 -4.928 -13.375 1.00 97.50 106 MET A O 1
ATOM 850 N N . GLU A 1 107 ? -2.665 -4.283 -15.505 1.00 96.94 107 GLU A N 1
ATOM 851 C CA . GLU A 1 107 ? -2.377 -2.881 -15.200 1.00 96.94 107 GLU A CA 1
ATOM 852 C C . GLU A 1 107 ? -3.555 -2.009 -15.632 1.00 96.94 107 GLU A C 1
ATOM 854 O O . GLU A 1 107 ? -3.997 -2.077 -16.783 1.00 96.94 107 GLU A O 1
ATOM 859 N N . THR A 1 108 ? -4.049 -1.153 -14.733 1.00 97.94 108 THR A N 1
ATOM 860 C CA . THR A 1 108 ? -5.124 -0.204 -15.065 1.00 97.94 108 THR A CA 1
ATOM 861 C C . THR A 1 108 ? -4.713 1.262 -15.001 1.00 97.94 108 THR A C 1
ATOM 863 O O . THR A 1 108 ? -5.485 2.127 -15.428 1.00 97.94 108 THR A O 1
ATOM 866 N N . SER A 1 109 ? -3.508 1.561 -14.518 1.00 97.44 109 SER A N 1
ATOM 867 C CA . SER A 1 109 ? -2.956 2.911 -14.426 1.00 97.44 109 SER A CA 1
ATOM 868 C C . SER A 1 109 ? -1.441 2.905 -14.221 1.00 97.44 109 SER A C 1
ATOM 870 O O . SER A 1 109 ? -0.868 1.923 -13.757 1.00 97.44 109 SER A O 1
ATOM 872 N N . ARG A 1 110 ? -0.809 4.039 -14.538 1.00 96.75 110 ARG A N 1
ATOM 873 C CA . ARG A 1 110 ? 0.605 4.342 -14.270 1.00 96.75 110 ARG A CA 1
ATOM 874 C C . ARG A 1 110 ? 0.740 5.691 -13.569 1.00 96.75 110 ARG A C 1
ATOM 876 O O . ARG A 1 110 ? -0.115 6.570 -13.713 1.00 96.75 110 ARG A O 1
ATOM 883 N N . GLY A 1 111 ? 1.835 5.874 -12.834 1.00 96.00 111 GLY A N 1
ATOM 884 C CA . GLY A 1 111 ? 2.084 7.073 -12.034 1.00 96.00 111 GLY A CA 1
ATOM 885 C C . GLY A 1 111 ? 1.426 7.017 -10.652 1.00 96.00 111 GLY A C 1
ATOM 886 O O . GLY A 1 111 ? 0.927 5.983 -10.208 1.00 96.00 111 GLY A O 1
ATOM 887 N N . CYS A 1 112 ? 1.396 8.154 -9.950 1.00 97.56 112 CYS A N 1
ATOM 888 C CA . CYS A 1 112 ? 0.714 8.253 -8.660 1.00 97.56 112 CYS A CA 1
ATOM 889 C C . CYS A 1 112 ? 0.035 9.613 -8.482 1.00 97.56 112 CYS A C 1
ATOM 891 O O . CYS A 1 112 ? 0.697 10.643 -8.343 1.00 97.56 112 CYS A O 1
ATOM 893 N N . TRP A 1 113 ? -1.302 9.630 -8.415 1.00 97.25 113 TRP A N 1
ATOM 894 C CA . TRP A 1 113 ? -2.068 10.878 -8.282 1.00 97.25 113 TRP A CA 1
ATOM 895 C C . TRP A 1 113 ? -1.780 11.630 -6.977 1.00 97.25 113 TRP A C 1
ATOM 897 O O . TRP A 1 113 ? -1.961 12.849 -6.915 1.00 97.25 113 TRP A O 1
ATOM 907 N N . TRP A 1 114 ? -1.343 10.922 -5.928 1.00 97.06 114 TRP A N 1
ATOM 908 C CA . TRP A 1 114 ? -0.881 11.546 -4.690 1.00 97.06 114 TRP A CA 1
ATOM 909 C C . TRP A 1 114 ? 0.526 12.106 -4.866 1.00 97.06 114 TRP A C 1
ATOM 911 O O . TRP A 1 114 ? 0.744 13.283 -4.585 1.00 97.06 114 TRP A O 1
ATOM 921 N N . GLY A 1 115 ? 1.452 11.294 -5.382 1.00 96.88 115 GLY A N 1
ATOM 922 C CA . GLY A 1 115 ? 2.847 11.678 -5.567 1.00 96.88 115 GLY A CA 1
ATOM 923 C C . GLY A 1 115 ? 3.018 12.882 -6.490 1.00 96.88 115 GLY A C 1
ATOM 924 O O . GLY A 1 115 ? 3.845 13.743 -6.210 1.00 96.88 115 GLY A O 1
ATOM 925 N N . ALA A 1 116 ? 2.157 13.021 -7.505 1.00 95.75 116 ALA A N 1
ATOM 926 C CA . ALA A 1 116 ? 2.145 14.169 -8.413 1.00 95.75 116 ALA A CA 1
ATOM 927 C C . ALA A 1 116 ? 1.867 15.507 -7.702 1.00 95.75 116 ALA A C 1
ATOM 929 O O . ALA A 1 116 ? 2.155 16.569 -8.246 1.00 95.75 116 ALA A O 1
ATOM 930 N N . LYS A 1 117 ? 1.293 15.464 -6.492 1.00 95.38 117 LYS A N 1
ATOM 931 C CA . LYS A 1 117 ? 1.013 16.637 -5.651 1.00 95.38 117 LYS A CA 1
ATOM 932 C C . LYS A 1 117 ? 1.916 16.697 -4.419 1.00 95.38 117 LYS A C 1
ATOM 934 O O . LYS A 1 117 ? 2.320 17.776 -4.012 1.00 95.38 117 LYS A O 1
ATOM 939 N N . ASN A 1 118 ? 2.176 15.549 -3.797 1.00 95.56 118 ASN A N 1
ATOM 940 C CA . ASN A 1 118 ? 2.895 15.398 -2.535 1.00 95.56 118 ASN A CA 1
ATOM 941 C C . ASN A 1 118 ? 3.678 14.074 -2.544 1.00 95.56 118 ASN A C 1
ATOM 943 O O . ASN A 1 118 ? 3.254 13.085 -1.945 1.00 95.56 118 ASN A O 1
ATOM 947 N N . HIS A 1 119 ? 4.814 14.034 -3.243 1.00 97.06 119 HIS A N 1
ATOM 948 C CA . HIS A 1 119 ? 5.683 12.853 -3.291 1.00 97.06 119 HIS A CA 1
ATOM 949 C C . HIS A 1 119 ? 6.098 12.428 -1.877 1.00 97.06 119 HIS A C 1
ATOM 951 O O . HIS A 1 119 ? 6.721 13.203 -1.145 1.00 97.06 119 HIS A O 1
ATOM 957 N N . CYS A 1 120 ? 5.719 11.205 -1.486 1.00 98.19 120 CYS A N 1
ATOM 958 C CA . CYS A 1 120 ? 6.141 10.619 -0.218 1.00 98.19 120 CYS A CA 1
ATOM 959 C C . CYS A 1 120 ? 7.668 10.559 -0.154 1.00 98.19 120 CYS A C 1
ATOM 961 O O . CYS A 1 120 ? 8.298 10.108 -1.108 1.00 98.19 120 CYS A O 1
ATOM 963 N N . THR A 1 121 ? 8.253 10.983 0.965 1.00 97.69 121 THR A N 1
ATOM 964 C CA . THR A 1 121 ? 9.699 11.266 1.070 1.00 97.69 121 THR A CA 1
ATOM 965 C C . THR A 1 121 ? 10.604 10.068 0.784 1.00 97.69 121 THR A C 1
ATOM 967 O O . THR A 1 121 ? 11.718 10.252 0.305 1.00 97.69 121 THR A O 1
ATOM 970 N N . PHE A 1 122 ? 10.106 8.854 1.018 1.00 97.00 122 PHE A N 1
ATOM 971 C CA . PHE A 1 122 ? 10.826 7.589 0.851 1.00 97.00 122 PHE A CA 1
ATOM 972 C C . PHE A 1 122 ? 10.503 6.832 -0.443 1.00 97.00 122 PHE A C 1
ATOM 974 O O . PHE A 1 122 ? 11.178 5.864 -0.766 1.00 97.00 122 PHE A O 1
ATOM 981 N N . CYS A 1 123 ? 9.450 7.213 -1.169 1.00 96.88 123 CYS A N 1
ATOM 982 C CA . CYS A 1 123 ? 8.922 6.383 -2.250 1.00 96.88 123 CYS A CA 1
ATOM 983 C C . CYS A 1 123 ? 9.745 6.562 -3.532 1.00 96.88 123 CYS A C 1
ATOM 985 O O . CYS A 1 123 ? 9.699 7.636 -4.126 1.00 96.88 123 CYS A O 1
ATOM 987 N N . GLY A 1 124 ? 10.461 5.526 -3.976 1.00 94.94 124 GLY A N 1
ATOM 988 C CA . GLY A 1 124 ? 11.215 5.535 -5.241 1.00 94.94 124 GLY A CA 1
ATOM 989 C C . GLY A 1 124 ? 10.416 5.146 -6.491 1.00 94.94 124 GLY A C 1
ATOM 990 O O . GLY A 1 124 ? 10.958 5.100 -7.594 1.00 94.94 124 GLY A O 1
ATOM 991 N N . LEU A 1 125 ? 9.120 4.854 -6.347 1.00 93.06 125 LEU A N 1
ATOM 992 C CA . LEU A 1 125 ? 8.279 4.434 -7.469 1.00 93.06 125 LEU A CA 1
ATOM 993 C C . LEU A 1 125 ? 8.041 5.580 -8.463 1.00 93.06 125 LEU A C 1
ATOM 995 O O . LEU A 1 125 ? 7.954 6.748 -8.082 1.00 93.06 125 LEU A O 1
ATOM 999 N N . ASN A 1 126 ? 7.802 5.215 -9.726 1.00 89.81 126 ASN A N 1
ATOM 1000 C CA . ASN A 1 126 ? 7.540 6.137 -10.840 1.00 89.81 126 ASN A CA 1
ATOM 1001 C C . ASN A 1 126 ? 8.744 7.032 -11.207 1.00 89.81 126 ASN A C 1
ATOM 1003 O O . ASN A 1 126 ? 8.568 8.211 -11.515 1.00 89.81 126 ASN A O 1
ATOM 1007 N N . GLY A 1 127 ? 9.963 6.476 -11.192 1.00 84.19 127 GLY A N 1
ATOM 1008 C CA . GLY A 1 127 ? 11.200 7.201 -11.530 1.00 84.19 127 GLY A CA 1
ATOM 1009 C C . GLY A 1 127 ? 11.235 7.821 -12.935 1.00 84.19 127 GLY A C 1
ATOM 1010 O O . GLY A 1 127 ? 11.870 8.853 -13.126 1.00 84.19 127 GLY A O 1
ATOM 1011 N N . GLU A 1 128 ? 10.495 7.244 -13.885 1.00 80.12 128 GLU A N 1
ATOM 1012 C CA . GLU A 1 128 ? 10.325 7.752 -15.260 1.00 80.12 128 GLU A CA 1
ATOM 1013 C C . GLU A 1 128 ? 9.302 8.906 -15.353 1.00 80.12 128 GLU A C 1
ATOM 1015 O O . GLU A 1 128 ? 9.210 9.595 -16.366 1.00 80.12 128 GLU A O 1
ATOM 1020 N N . GLY A 1 129 ? 8.516 9.153 -14.298 1.00 85.31 129 GLY A N 1
ATOM 1021 C CA . GLY A 1 129 ? 7.559 10.256 -14.256 1.00 85.31 129 GLY A CA 1
ATOM 1022 C C . GLY A 1 129 ? 6.373 10.011 -13.326 1.00 85.31 129 GLY A C 1
ATOM 1023 O O . GLY A 1 129 ? 5.715 8.979 -13.371 1.00 85.31 129 GLY A O 1
ATOM 1024 N N . MET A 1 130 ? 6.037 11.016 -12.516 1.00 93.75 130 MET A N 1
ATOM 1025 C CA . MET A 1 130 ? 4.980 10.921 -11.498 1.00 93.75 130 MET A CA 1
ATOM 1026 C C . MET A 1 130 ? 3.554 11.148 -12.042 1.00 93.75 130 MET A C 1
ATOM 1028 O O . MET A 1 130 ? 2.570 10.931 -11.329 1.00 93.75 130 MET A O 1
ATOM 1032 N N . ALA A 1 131 ? 3.426 11.617 -13.288 1.00 95.50 131 ALA A N 1
ATOM 1033 C CA . ALA A 1 131 ? 2.144 11.948 -13.904 1.00 95.50 131 ALA A CA 1
ATOM 1034 C C . ALA A 1 131 ? 1.195 10.740 -13.896 1.00 95.50 131 ALA A C 1
ATOM 1036 O O . ALA A 1 131 ? 1.520 9.679 -14.420 1.00 95.50 131 ALA A O 1
ATOM 1037 N N . PHE A 1 132 ? 0.018 10.918 -13.297 1.00 97.44 132 PHE A N 1
ATOM 1038 C CA . PHE A 1 132 ? -0.965 9.850 -13.166 1.00 97.44 132 PHE A CA 1
ATOM 1039 C C . PHE A 1 132 ? -1.820 9.713 -14.424 1.00 97.44 132 PHE A C 1
ATOM 1041 O O . PHE A 1 132 ? -2.356 10.707 -14.920 1.00 97.44 132 PHE A O 1
ATOM 1048 N N . ARG A 1 133 ? -1.960 8.482 -14.917 1.00 96.75 133 ARG A N 1
ATOM 1049 C CA . ARG A 1 133 ? -2.688 8.139 -16.144 1.00 96.75 133 ARG A CA 1
ATOM 1050 C C . ARG A 1 133 ? -3.424 6.824 -15.926 1.00 96.75 133 ARG A C 1
ATOM 1052 O O . ARG A 1 133 ? -2.849 5.891 -15.383 1.00 96.75 133 ARG A O 1
ATOM 1059 N N . GLU A 1 134 ? -4.673 6.736 -16.360 1.00 97.44 134 GLU A N 1
ATOM 1060 C CA . GLU A 1 134 ? -5.555 5.586 -16.114 1.00 97.44 134 GLU A CA 1
ATOM 1061 C C . GLU A 1 134 ? -6.203 5.107 -17.419 1.00 97.44 134 GLU A C 1
ATOM 1063 O O . GLU A 1 134 ? -6.454 5.910 -18.325 1.00 97.44 134 GLU A O 1
ATOM 1068 N N . LYS A 1 135 ? -6.479 3.804 -17.522 1.00 98.19 135 LYS A N 1
ATOM 1069 C CA . LYS A 1 135 ? -7.256 3.233 -18.628 1.00 98.19 135 LYS A CA 1
ATOM 1070 C C . LYS A 1 135 ? -8.725 3.688 -18.537 1.00 98.19 135 LYS A C 1
ATOM 1072 O O . LYS A 1 135 ? -9.261 3.869 -17.443 1.00 98.19 135 LYS A O 1
ATOM 1077 N N . PRO A 1 136 ? -9.438 3.856 -19.665 1.00 97.25 136 PRO A N 1
ATOM 1078 C CA . PRO A 1 136 ? -10.887 4.035 -19.628 1.00 97.25 136 PRO A CA 1
ATOM 1079 C C . PRO A 1 136 ? -11.588 2.811 -19.022 1.00 97.25 136 PRO A C 1
ATOM 1081 O O . PRO A 1 136 ? -11.203 1.677 -19.291 1.00 97.25 136 PRO A O 1
ATOM 1084 N N . VAL A 1 137 ? -12.682 3.027 -18.285 1.00 97.56 137 VAL A N 1
ATOM 1085 C CA . VAL A 1 137 ? -13.474 1.945 -17.659 1.00 97.56 137 VAL A CA 1
ATOM 1086 C C . VAL A 1 137 ? -13.898 0.870 -18.663 1.00 97.56 137 VAL A C 1
ATOM 1088 O O . VAL A 1 137 ? -13.821 -0.315 -18.360 1.00 97.56 137 VAL A O 1
ATOM 1091 N N . ALA A 1 138 ? -14.314 1.270 -19.869 1.00 96.69 138 ALA A N 1
ATOM 1092 C CA . ALA A 1 138 ? -14.704 0.329 -20.918 1.00 96.69 138 ALA A CA 1
ATOM 1093 C C . ALA A 1 138 ? -13.548 -0.598 -21.327 1.00 96.69 138 ALA A C 1
ATOM 1095 O O . ALA A 1 138 ? -13.770 -1.790 -21.518 1.00 96.69 138 ALA A O 1
ATOM 1096 N N . THR A 1 139 ? -12.323 -0.066 -21.397 1.00 97.38 139 THR A N 1
ATOM 1097 C CA . THR A 1 139 ? -11.113 -0.853 -21.650 1.00 97.38 139 THR A CA 1
ATOM 1098 C C . THR A 1 139 ? -10.883 -1.835 -20.507 1.00 97.38 139 THR A C 1
ATOM 1100 O O . THR A 1 139 ? -10.825 -3.028 -20.754 1.00 97.38 139 THR A O 1
ATOM 1103 N N 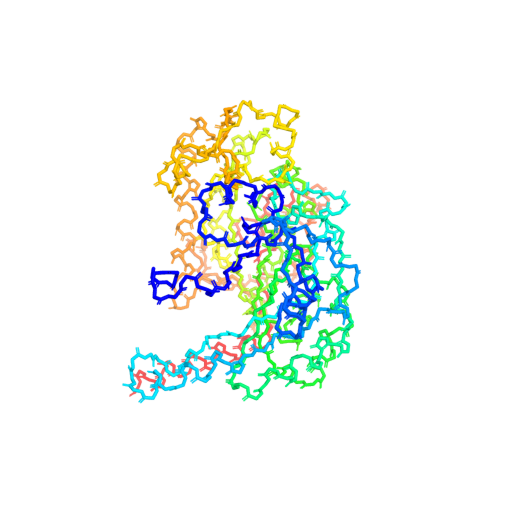. VAL A 1 140 ? -10.870 -1.370 -19.253 1.00 98.00 140 VAL A N 1
ATOM 1104 C CA . VAL A 1 140 ? -10.657 -2.238 -18.077 1.00 98.00 140 VAL A CA 1
ATOM 1105 C C . VAL A 1 140 ? -11.657 -3.397 -18.025 1.00 98.00 140 VAL A C 1
ATOM 1107 O O . VAL A 1 140 ? -11.265 -4.529 -17.763 1.00 98.00 140 VAL A O 1
ATOM 1110 N N . LYS A 1 141 ? -12.941 -3.141 -18.304 1.00 97.31 141 LYS A N 1
ATOM 1111 C CA . LYS A 1 141 ? -13.978 -4.186 -18.341 1.00 97.31 141 LYS A CA 1
ATOM 1112 C C . LYS A 1 141 ? -13.713 -5.210 -19.445 1.00 97.31 141 LYS A C 1
ATOM 1114 O O . LYS A 1 141 ? -13.739 -6.402 -19.168 1.00 97.31 141 LYS A O 1
ATOM 1119 N N . ALA A 1 142 ? -13.400 -4.749 -20.658 1.00 96.75 142 ALA A N 1
ATOM 1120 C CA . ALA A 1 142 ? -13.080 -5.637 -21.773 1.00 96.75 142 ALA A CA 1
ATOM 1121 C C . ALA A 1 142 ? -11.841 -6.505 -21.489 1.00 96.75 142 ALA A C 1
ATOM 1123 O O . ALA A 1 142 ? -11.822 -7.681 -21.842 1.00 96.75 142 ALA A O 1
ATOM 1124 N N . GLU A 1 143 ? -10.826 -5.950 -20.822 1.00 97.44 143 GLU A N 1
ATOM 1125 C CA . GLU A 1 143 ? -9.635 -6.708 -20.425 1.00 97.44 143 GLU A CA 1
ATOM 1126 C C . GLU A 1 143 ? -9.953 -7.745 -19.343 1.00 97.44 143 GLU A C 1
ATOM 1128 O O . GLU A 1 143 ? -9.541 -8.892 -19.473 1.00 97.44 143 GLU A O 1
ATOM 1133 N N . LEU A 1 144 ? -10.748 -7.395 -18.325 1.00 97.31 144 LEU A N 1
ATOM 1134 C CA . LEU A 1 144 ? -11.215 -8.360 -17.322 1.00 97.31 144 LEU A CA 1
ATOM 1135 C C . LEU A 1 144 ? -12.011 -9.507 -17.961 1.00 97.31 144 LEU A C 1
ATOM 1137 O O . LEU A 1 144 ? -11.782 -10.668 -17.624 1.00 97.31 144 LEU A O 1
ATOM 1141 N N . ASP A 1 145 ? -12.901 -9.205 -18.909 1.00 95.62 145 ASP A N 1
ATOM 1142 C CA . ASP A 1 145 ? -13.662 -10.218 -19.648 1.00 95.62 145 ASP A CA 1
ATOM 1143 C C . ASP A 1 145 ? -12.740 -11.144 -20.454 1.00 95.62 145 ASP A C 1
ATOM 1145 O O . ASP A 1 145 ? -12.939 -12.360 -20.460 1.00 95.62 145 ASP A O 1
ATOM 1149 N N . ALA A 1 146 ? -11.684 -10.597 -21.064 1.00 96.06 146 ALA A N 1
ATOM 1150 C CA . ALA A 1 146 ? -10.681 -11.371 -21.793 1.00 96.06 146 ALA A CA 1
ATOM 1151 C C . ALA A 1 146 ? -9.827 -12.280 -20.888 1.00 96.06 146 ALA A C 1
ATOM 1153 O O . ALA A 1 146 ? -9.242 -13.246 -21.380 1.00 96.06 146 ALA A O 1
ATOM 1154 N N . LEU A 1 147 ? -9.768 -12.018 -19.576 1.00 96.50 147 LEU A N 1
ATOM 1155 C CA . LEU A 1 147 ? -9.052 -12.870 -18.623 1.00 96.50 147 LEU A CA 1
ATOM 1156 C C . LEU A 1 147 ? -9.882 -14.053 -18.106 1.00 96.50 147 LEU A C 1
ATOM 1158 O O . LEU A 1 147 ? -9.303 -15.054 -17.676 1.00 96.50 147 LEU A O 1
ATOM 1162 N N . GLN A 1 148 ? -11.215 -13.982 -18.158 1.00 94.38 148 GLN A N 1
ATOM 1163 C CA . GLN A 1 148 ? -12.088 -15.043 -17.636 1.00 94.38 148 GLN A CA 1
ATOM 1164 C C . GLN A 1 148 ? -11.848 -16.433 -18.266 1.00 94.38 148 GLN A C 1
ATOM 1166 O O . GLN A 1 148 ? -11.832 -17.413 -17.513 1.00 94.38 148 GLN A O 1
ATOM 1171 N N . PRO A 1 149 ? -11.605 -16.572 -19.591 1.00 94.38 149 PRO A N 1
ATOM 1172 C CA . PRO A 1 149 ? -11.377 -17.875 -20.223 1.00 94.38 149 PRO A CA 1
ATOM 1173 C C . PRO A 1 149 ? -10.188 -18.667 -19.662 1.00 94.38 149 PRO A C 1
ATOM 1175 O O . PRO A 1 149 ? -10.152 -19.887 -19.802 1.00 94.38 149 PRO A O 1
ATOM 1178 N N . TRP A 1 150 ? -9.234 -18.011 -18.991 1.00 93.81 150 TRP A N 1
ATOM 1179 C CA . TRP A 1 150 ? -8.092 -18.684 -18.363 1.00 93.81 150 TRP A CA 1
ATOM 1180 C C . TRP A 1 150 ? -8.457 -19.474 -17.097 1.00 93.81 150 TRP A C 1
ATOM 1182 O O . TRP A 1 150 ? -7.634 -20.246 -16.598 1.00 93.81 150 TRP A O 1
ATOM 1192 N N . GLY A 1 151 ? -9.676 -19.300 -16.570 1.00 92.00 151 GLY A N 1
ATOM 1193 C CA . GLY A 1 151 ? -10.177 -20.032 -15.404 1.00 92.00 151 GLY A CA 1
ATOM 1194 C C . GLY A 1 151 ? -9.546 -19.608 -14.074 1.00 92.00 151 GLY A C 1
ATOM 1195 O O . GLY A 1 151 ? -9.639 -20.337 -13.089 1.00 92.00 151 GLY A O 1
ATOM 1196 N N . VAL A 1 152 ? -8.891 -18.443 -14.027 1.00 94.94 152 VAL A N 1
ATOM 1197 C CA . VAL A 1 152 ? -8.292 -17.891 -12.806 1.00 94.94 152 VAL A CA 1
ATOM 1198 C C . VAL A 1 152 ? -9.219 -16.829 -12.224 1.00 94.94 152 VAL A C 1
ATOM 1200 O O . VAL A 1 152 ? -9.417 -15.773 -12.808 1.00 94.94 152 VAL A O 1
ATOM 1203 N N . GLU A 1 153 ? -9.762 -17.082 -11.034 1.00 94.75 153 GLU A N 1
ATOM 1204 C CA . GLU A 1 153 ? -10.765 -16.199 -10.414 1.00 94.75 153 GLU A CA 1
ATOM 1205 C C . GLU A 1 153 ? -10.216 -14.852 -9.919 1.00 94.75 153 GLU A C 1
ATOM 1207 O O . GLU A 1 153 ? -10.992 -13.970 -9.550 1.00 94.75 153 GLU A O 1
ATOM 1212 N N . ARG A 1 154 ? -8.891 -14.714 -9.794 1.00 98.06 154 ARG A N 1
ATOM 1213 C CA . ARG A 1 154 ? -8.240 -13.575 -9.135 1.00 98.06 154 ARG A CA 1
ATOM 1214 C C . ARG A 1 154 ? -7.423 -12.745 -10.116 1.00 98.06 154 ARG A C 1
ATOM 1216 O O . ARG A 1 154 ? -6.606 -13.305 -10.842 1.00 98.06 154 ARG A O 1
ATOM 1223 N N . VAL A 1 155 ? -7.561 -11.423 -10.037 1.00 98.44 155 VAL A N 1
ATOM 1224 C CA . VAL A 1 155 ? -6.734 -10.459 -10.778 1.00 98.44 155 VAL A CA 1
ATOM 1225 C C . VAL A 1 155 ? -6.052 -9.508 -9.800 1.00 98.44 155 VAL A C 1
ATOM 1227 O O . VAL A 1 155 ? -6.709 -8.843 -8.997 1.00 98.44 155 VAL A O 1
ATOM 1230 N N . TRP A 1 156 ? -4.725 -9.475 -9.852 1.00 98.12 156 TRP A N 1
ATOM 1231 C CA . TRP A 1 156 ? -3.872 -8.586 -9.075 1.00 98.12 156 TRP A CA 1
ATOM 1232 C C . TRP A 1 156 ? -3.469 -7.400 -9.931 1.00 98.12 156 TRP A C 1
ATOM 1234 O O . TRP A 1 156 ? -2.760 -7.548 -10.926 1.00 98.12 156 TRP A O 1
ATOM 1244 N N . MET A 1 157 ? -3.935 -6.226 -9.531 1.00 98.19 157 MET A N 1
ATOM 1245 C CA . MET A 1 157 ? -3.645 -5.006 -10.260 1.00 98.19 157 MET A CA 1
ATOM 1246 C C . MET A 1 157 ? -2.233 -4.541 -9.917 1.00 98.19 157 MET A C 1
ATOM 1248 O O . MET A 1 157 ? -1.880 -4.477 -8.739 1.00 98.19 157 MET A O 1
ATOM 1252 N N . THR A 1 158 ? -1.423 -4.249 -10.934 1.00 96.62 158 THR A N 1
ATOM 1253 C CA . THR A 1 158 ? -0.024 -3.805 -10.775 1.00 96.62 158 THR A CA 1
ATOM 1254 C C . THR A 1 158 ? 0.103 -2.291 -10.596 1.00 96.62 158 THR A C 1
ATOM 1256 O O . THR A 1 158 ? 1.205 -1.754 -10.547 1.00 96.62 158 THR A O 1
ATOM 1259 N N . ASP A 1 159 ? -1.028 -1.595 -10.515 1.00 97.31 159 ASP A N 1
ATOM 1260 C CA . ASP A 1 159 ? -1.132 -0.168 -10.266 1.00 97.31 159 ASP A CA 1
ATOM 1261 C C . ASP A 1 159 ? -0.433 0.227 -8.956 1.00 97.31 159 ASP A C 1
ATOM 1263 O O . ASP A 1 159 ? -0.785 -0.262 -7.884 1.00 97.31 159 ASP A O 1
ATOM 1267 N N . ASN A 1 160 ? 0.462 1.218 -9.011 1.00 96.19 160 ASN A N 1
ATOM 1268 C CA . ASN A 1 160 ? 1.074 1.804 -7.807 1.00 96.19 160 ASN A CA 1
ATOM 1269 C C . ASN A 1 160 ? 0.043 2.491 -6.892 1.00 96.19 160 ASN A C 1
ATOM 1271 O O . ASN A 1 160 ? 0.303 2.746 -5.715 1.00 96.19 160 ASN A O 1
ATOM 1275 N N . ILE A 1 161 ? -1.107 2.879 -7.452 1.00 97.94 161 ILE A N 1
ATOM 1276 C CA . ILE A 1 161 ? -2.245 3.420 -6.715 1.00 97.94 161 ILE A CA 1
ATOM 1277 C C . ILE A 1 161 ? -3.518 3.321 -7.562 1.00 97.94 161 ILE A C 1
ATOM 1279 O O . ILE A 1 161 ? -3.559 3.804 -8.690 1.00 97.94 161 ILE A O 1
ATOM 1283 N N . MET A 1 162 ? -4.587 2.754 -7.004 1.00 98.50 162 MET A N 1
ATOM 1284 C CA . MET A 1 162 ? -5.864 2.628 -7.706 1.00 98.50 162 MET A CA 1
ATOM 1285 C C . MET A 1 162 ? -6.393 4.003 -8.166 1.00 98.50 162 MET A C 1
ATOM 1287 O O . MET A 1 162 ? -6.417 4.960 -7.370 1.00 98.50 162 MET A O 1
ATOM 1291 N N . PRO A 1 163 ? -6.902 4.101 -9.406 1.00 98.06 163 PRO A N 1
ATOM 1292 C CA . PRO A 1 163 ? -7.705 5.227 -9.865 1.00 98.06 163 PRO A CA 1
ATOM 1293 C C . PRO A 1 163 ? -8.868 5.553 -8.921 1.00 98.06 163 PRO A C 1
ATOM 1295 O O . PRO A 1 163 ? -9.797 4.766 -8.741 1.00 98.06 163 PRO A O 1
ATOM 1298 N N . VAL A 1 164 ? -8.878 6.759 -8.340 1.00 96.19 164 VAL A N 1
ATOM 1299 C CA . VAL A 1 164 ? -9.951 7.183 -7.410 1.00 96.19 164 VAL A CA 1
ATOM 1300 C C . VAL A 1 164 ? -11.319 7.163 -8.093 1.00 96.19 164 VAL A C 1
ATOM 1302 O O . VAL A 1 164 ? -12.333 6.872 -7.461 1.00 96.19 164 VAL A O 1
ATOM 1305 N N . ARG A 1 165 ? -11.354 7.444 -9.400 1.00 97.06 165 ARG A N 1
ATOM 1306 C CA . ARG A 1 165 ? -12.584 7.442 -10.195 1.00 97.06 165 ARG A CA 1
ATOM 1307 C C . ARG A 1 165 ? -13.246 6.073 -10.277 1.00 97.06 165 ARG A C 1
ATOM 1309 O O . ARG A 1 165 ? -14.465 6.023 -10.406 1.00 97.06 165 ARG A O 1
ATOM 1316 N N . TYR A 1 166 ? -12.498 4.981 -10.130 1.00 98.31 166 TYR A N 1
ATOM 1317 C CA . TYR A 1 166 ? -13.055 3.629 -10.199 1.00 98.31 166 TYR A CA 1
ATOM 1318 C C . TYR A 1 166 ? -14.019 3.317 -9.056 1.00 98.31 166 TYR A C 1
ATOM 1320 O O . TYR A 1 166 ? -14.932 2.522 -9.253 1.00 98.31 166 TYR A O 1
ATOM 1328 N N . LEU A 1 167 ? -13.913 4.012 -7.917 1.00 98.12 167 LEU A N 1
ATOM 1329 C CA . LEU A 1 167 ? -14.914 3.949 -6.842 1.00 98.12 167 LEU A CA 1
ATOM 1330 C C . LEU A 1 167 ? -16.311 4.383 -7.305 1.00 98.12 167 LEU A C 1
ATOM 1332 O O . LEU A 1 167 ? -17.298 3.964 -6.718 1.00 98.12 167 LEU A O 1
ATOM 1336 N N . ARG A 1 168 ? -16.401 5.230 -8.333 1.00 97.81 168 ARG A N 1
ATOM 1337 C CA . ARG A 1 168 ? -17.668 5.720 -8.885 1.00 97.81 168 ARG A CA 1
ATOM 1338 C C . ARG A 1 168 ? -18.011 5.057 -10.215 1.00 97.81 168 ARG A C 1
ATOM 1340 O O . ARG A 1 168 ? -19.169 4.735 -10.436 1.00 97.81 168 ARG A O 1
ATOM 1347 N N . ASP A 1 169 ? -17.015 4.887 -11.081 1.00 97.25 169 ASP A N 1
ATOM 1348 C CA . ASP A 1 169 ? -17.244 4.594 -12.499 1.00 97.25 169 ASP A CA 1
ATOM 1349 C C . ASP A 1 169 ? -17.047 3.107 -12.858 1.00 97.25 169 ASP A C 1
ATOM 1351 O O . ASP A 1 169 ? -17.613 2.660 -13.845 1.00 97.25 169 ASP A O 1
ATOM 1355 N N . LEU A 1 170 ? -16.251 2.338 -12.098 1.00 98.31 170 LEU A N 1
ATOM 1356 C CA . LEU A 1 170 ? -15.915 0.937 -12.424 1.00 98.31 170 LEU A CA 1
ATOM 1357 C C . LEU A 1 170 ? -16.526 -0.055 -11.431 1.00 98.31 170 LEU A C 1
ATOM 1359 O O . LEU A 1 170 ? -17.190 -1.007 -11.824 1.00 98.31 170 LEU A O 1
ATOM 1363 N N . LEU A 1 171 ? -16.285 0.141 -10.136 1.00 98.50 171 LEU A N 1
ATOM 1364 C CA . LEU A 1 171 ? -16.659 -0.826 -9.105 1.00 98.50 171 LEU A CA 1
ATOM 1365 C C . LEU A 1 171 ? -18.182 -1.019 -8.983 1.00 98.50 171 LEU A C 1
ATOM 1367 O O . LEU A 1 171 ? -18.600 -2.169 -8.855 1.00 98.50 171 LEU A O 1
ATOM 1371 N N . PRO A 1 172 ? -19.030 0.027 -9.091 1.00 97.75 172 PRO A N 1
ATOM 1372 C CA . PRO A 1 172 ? -20.481 -0.166 -9.152 1.00 97.75 172 PRO A CA 1
ATOM 1373 C C . PRO A 1 172 ? -20.941 -0.968 -10.379 1.00 97.75 172 PRO A C 1
ATOM 1375 O O . PRO A 1 172 ? -21.836 -1.802 -10.262 1.00 97.75 172 PRO A O 1
ATOM 1378 N N . ASP A 1 173 ? -20.303 -0.765 -11.533 1.00 97.31 173 ASP A N 1
ATOM 1379 C CA . ASP A 1 173 ? -20.579 -1.513 -12.764 1.00 97.31 173 ASP A CA 1
ATOM 1380 C C . ASP A 1 173 ? -20.221 -2.996 -12.613 1.00 97.31 173 ASP A C 1
ATOM 1382 O O . ASP A 1 173 ? -21.001 -3.871 -12.989 1.00 97.31 173 ASP A O 1
ATOM 1386 N N . LEU A 1 174 ? -19.053 -3.288 -12.029 1.00 97.88 174 LEU A N 1
ATOM 1387 C CA . LEU A 1 174 ? -18.641 -4.659 -11.728 1.00 97.88 174 LEU A CA 1
ATOM 1388 C C . LEU A 1 174 ? -19.578 -5.312 -10.709 1.00 97.88 174 LEU A C 1
ATOM 1390 O O . LEU A 1 174 ? -19.937 -6.474 -10.876 1.00 97.88 174 LEU A O 1
ATOM 1394 N N . ALA A 1 175 ? -20.024 -4.566 -9.694 1.00 97.00 175 ALA A N 1
ATOM 1395 C CA . ALA A 1 175 ? -21.004 -5.047 -8.724 1.00 97.00 175 ALA A CA 1
ATOM 1396 C C . ALA A 1 175 ? -22.341 -5.408 -9.396 1.00 97.00 175 ALA A C 1
ATOM 1398 O O . ALA A 1 175 ? -22.901 -6.467 -9.120 1.00 97.00 175 ALA A O 1
ATOM 1399 N N . ALA A 1 176 ? -22.829 -4.568 -10.317 1.00 96.81 176 ALA A N 1
ATOM 1400 C CA . ALA A 1 176 ? -24.046 -4.833 -11.087 1.00 96.81 176 ALA A CA 1
ATOM 1401 C C . ALA A 1 176 ? -23.914 -6.066 -12.001 1.00 96.81 176 ALA A C 1
ATOM 1403 O O . ALA A 1 176 ? -24.897 -6.768 -12.230 1.00 96.81 176 ALA A O 1
ATOM 1404 N N . ALA A 1 177 ? -22.699 -6.361 -12.469 1.00 95.44 177 ALA A N 1
ATOM 1405 C CA . ALA A 1 177 ? -22.365 -7.576 -13.211 1.00 95.44 177 ALA A CA 1
ATOM 1406 C C . ALA A 1 177 ? -22.107 -8.806 -12.310 1.00 95.44 177 ALA A C 1
ATOM 1408 O O . ALA A 1 177 ? -21.689 -9.850 -12.803 1.00 95.44 177 ALA A O 1
ATOM 1409 N N . GLY A 1 178 ? -22.341 -8.703 -10.997 1.00 95.25 178 GLY A N 1
ATOM 1410 C CA . GLY A 1 178 ? -22.168 -9.809 -10.054 1.00 95.25 178 GLY A CA 1
ATOM 1411 C C . GLY A 1 178 ? -20.729 -10.041 -9.590 1.00 95.25 178 GLY A C 1
ATOM 1412 O O . GLY A 1 178 ? -20.441 -11.121 -9.083 1.00 95.25 178 GLY A O 1
ATOM 1413 N N . ALA A 1 179 ? -19.842 -9.049 -9.739 1.00 93.62 179 ALA A N 1
ATOM 1414 C CA . ALA A 1 179 ? -18.431 -9.105 -9.347 1.00 93.62 179 ALA A CA 1
ATOM 1415 C C . ALA A 1 179 ? -17.717 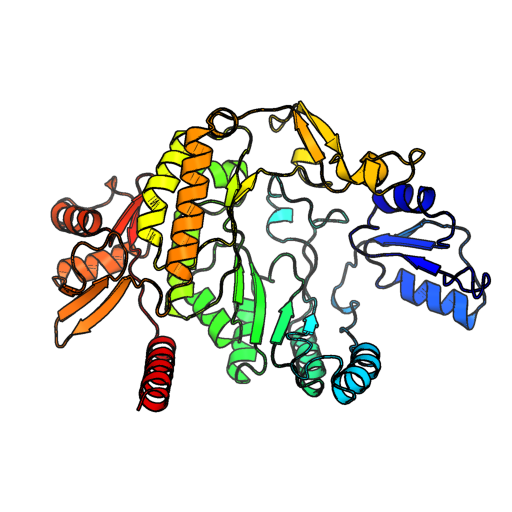-10.364 -9.893 1.00 93.62 179 ALA A C 1
ATOM 1417 O O . ALA A 1 179 ? -17.311 -11.233 -9.116 1.00 93.62 179 ALA A O 1
ATOM 1418 N N . PRO A 1 180 ? -17.558 -10.479 -11.227 1.00 92.69 180 PRO A N 1
ATOM 1419 C CA . PRO A 1 180 ? -17.164 -11.727 -11.894 1.00 92.69 180 PRO A CA 1
ATOM 1420 C C . PRO A 1 180 ? -15.759 -12.225 -11.523 1.00 92.69 180 PRO A C 1
ATOM 1422 O O . PRO A 1 180 ? -15.454 -13.401 -11.700 1.00 92.69 180 PRO A O 1
ATOM 1425 N N . MET A 1 181 ? -14.900 -11.346 -11.000 1.00 96.38 181 MET A N 1
ATOM 1426 C CA . MET A 1 181 ? -13.543 -11.677 -10.572 1.00 96.38 181 MET A CA 1
ATOM 1427 C C . MET A 1 181 ? -13.232 -11.077 -9.200 1.00 96.38 181 MET A C 1
ATOM 1429 O O . MET A 1 181 ? -13.788 -10.057 -8.792 1.00 96.38 181 MET A O 1
ATOM 1433 N N . LYS A 1 182 ? -12.294 -11.710 -8.494 1.00 98.12 182 LYS A N 1
ATOM 1434 C CA . LYS A 1 182 ? -11.755 -11.262 -7.208 1.00 98.12 182 LYS A CA 1
ATOM 1435 C C . LYS A 1 182 ? -10.544 -10.368 -7.450 1.00 98.12 182 LYS A C 1
ATOM 1437 O O . LYS A 1 182 ? -9.515 -10.834 -7.934 1.00 98.12 182 LYS A O 1
ATOM 1442 N N . LEU A 1 183 ? -10.654 -9.101 -7.082 1.00 98.69 183 LEU A N 1
ATOM 1443 C CA . LEU A 1 183 ? -9.654 -8.086 -7.396 1.00 98.69 183 LEU A CA 1
ATOM 1444 C C . LEU A 1 183 ? -8.767 -7.757 -6.192 1.00 98.69 183 LEU A C 1
ATOM 1446 O O . LEU A 1 183 ? -9.209 -7.814 -5.037 1.00 98.69 183 LEU A O 1
ATOM 1450 N N . PHE A 1 184 ? -7.536 -7.351 -6.491 1.00 98.69 184 PHE A N 1
ATOM 1451 C CA . PHE A 1 184 ? -6.625 -6.685 -5.565 1.00 98.69 184 PHE A CA 1
ATOM 1452 C C . PHE A 1 184 ? -6.165 -5.342 -6.128 1.00 98.69 184 PHE A C 1
ATOM 1454 O O . PHE A 1 184 ? -5.906 -5.246 -7.323 1.00 98.69 184 PHE A O 1
ATOM 1461 N N . TYR A 1 185 ? -6.014 -4.346 -5.251 1.00 98.69 185 TYR A N 1
ATOM 1462 C CA . TYR A 1 185 ? -5.467 -3.030 -5.588 1.00 98.69 185 TYR A CA 1
ATOM 1463 C C . TYR A 1 185 ? -4.547 -2.480 -4.491 1.00 98.69 185 TYR A C 1
ATOM 1465 O O . TYR A 1 185 ? -4.852 -2.585 -3.299 1.00 98.69 185 TYR A O 1
ATOM 1473 N N . GLU A 1 186 ? -3.489 -1.772 -4.888 1.00 98.56 186 GLU A N 1
ATOM 1474 C CA . GLU A 1 186 ? -2.813 -0.822 -4.001 1.00 98.56 186 GLU A CA 1
ATOM 1475 C C . GLU A 1 186 ? -3.623 0.476 -3.889 1.00 98.56 186 GLU A C 1
ATOM 1477 O O . GLU A 1 186 ? -4.167 0.981 -4.872 1.00 98.56 186 GLU A O 1
ATOM 1482 N N . VAL A 1 187 ? -3.733 1.040 -2.685 1.00 98.38 187 VAL A N 1
ATOM 1483 C CA . VAL A 1 187 ? -4.556 2.232 -2.433 1.00 98.38 187 VAL A CA 1
ATOM 1484 C C . VAL A 1 187 ? -3.905 3.189 -1.442 1.00 98.38 187 VAL A C 1
ATOM 1486 O O . VAL A 1 187 ? -3.079 2.825 -0.604 1.00 98.38 187 VAL A O 1
ATOM 1489 N N . LYS A 1 188 ? -4.345 4.447 -1.460 1.00 97.56 188 LYS A N 1
ATOM 1490 C CA . LYS A 1 188 ? -4.084 5.364 -0.348 1.00 97.56 188 LYS A CA 1
ATOM 1491 C C . LYS A 1 188 ? -5.060 5.086 0.796 1.00 97.56 188 LYS A C 1
ATOM 1493 O O . LYS A 1 188 ? -6.249 4.885 0.570 1.00 97.56 188 LYS A O 1
ATOM 1498 N N . ALA A 1 189 ? -4.576 5.139 2.035 1.00 96.69 189 ALA A N 1
ATOM 1499 C CA . ALA A 1 189 ? -5.338 4.751 3.224 1.00 96.69 189 ALA A CA 1
ATOM 1500 C C . ALA A 1 189 ? -6.451 5.740 3.668 1.00 96.69 189 ALA A C 1
ATOM 1502 O O . ALA A 1 189 ? -6.915 5.693 4.801 1.00 96.69 189 ALA A O 1
ATOM 1503 N N . ASN A 1 190 ? -6.893 6.658 2.802 1.00 94.69 190 ASN A N 1
ATOM 1504 C CA . ASN A 1 190 ? -7.905 7.680 3.112 1.00 94.69 190 ASN A CA 1
ATOM 1505 C C . ASN A 1 190 ? -9.333 7.295 2.683 1.00 94.69 1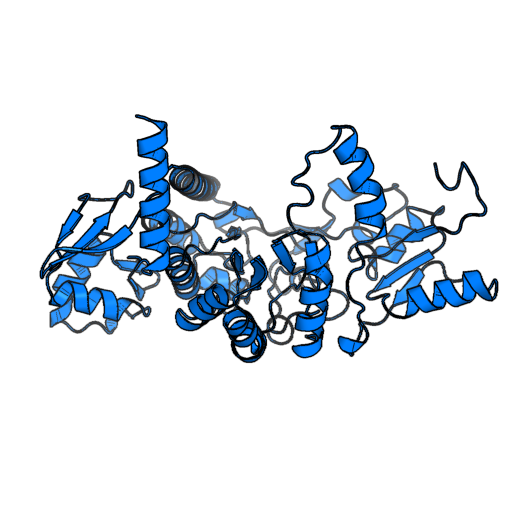90 ASN A C 1
ATOM 1507 O O . ASN A 1 190 ? -10.158 8.186 2.472 1.00 94.69 190 ASN A O 1
ATOM 1511 N N . LEU A 1 191 ? -9.611 6.001 2.518 1.00 97.44 191 LEU A N 1
ATOM 1512 C CA . LEU A 1 191 ? -10.919 5.503 2.095 1.00 97.44 191 LEU A CA 1
ATOM 1513 C C . LEU A 1 191 ? -11.946 5.606 3.230 1.00 97.44 191 LEU A C 1
ATOM 1515 O O . LEU A 1 191 ? -11.664 5.268 4.380 1.00 97.44 191 LEU A O 1
ATOM 1519 N N . THR A 1 192 ? -13.154 6.055 2.895 1.00 96.50 192 THR A N 1
ATOM 1520 C CA . THR A 1 192 ? -14.299 6.064 3.816 1.00 96.50 192 THR A CA 1
ATOM 1521 C C . THR A 1 192 ? -14.946 4.684 3.911 1.00 96.50 192 THR A C 1
ATOM 1523 O O . THR A 1 192 ? -14.763 3.841 3.035 1.00 96.50 192 THR A O 1
ATOM 1526 N N . GLU A 1 193 ? -15.772 4.468 4.938 1.00 95.25 193 GLU A N 1
ATOM 1527 C CA . GLU A 1 193 ? -16.549 3.231 5.087 1.00 95.25 193 GLU A CA 1
ATOM 1528 C C . GLU A 1 193 ? -17.342 2.873 3.818 1.00 95.25 193 GLU A C 1
ATOM 1530 O O . GLU A 1 193 ? -17.223 1.763 3.309 1.00 95.25 193 GLU A O 1
ATOM 1535 N N . ALA A 1 194 ? -18.064 3.840 3.243 1.00 96.12 194 ALA A N 1
ATOM 1536 C CA . ALA A 1 194 ? -18.859 3.630 2.033 1.00 96.12 194 ALA A CA 1
ATOM 1537 C C . ALA A 1 194 ? -18.001 3.298 0.798 1.00 96.12 194 ALA A C 1
ATOM 1539 O O . ALA A 1 194 ? -18.424 2.535 -0.070 1.00 96.12 194 ALA A O 1
ATOM 1540 N N . GLN A 1 195 ? -16.788 3.853 0.705 1.00 97.94 195 GLN A N 1
ATOM 1541 C CA . GLN A 1 195 ? -15.857 3.518 -0.376 1.00 97.94 195 GLN A CA 1
ATOM 1542 C C . GLN A 1 195 ? -15.323 2.094 -0.221 1.00 97.94 195 GLN A C 1
ATOM 1544 O O . GLN A 1 195 ? -15.261 1.365 -1.204 1.00 97.94 195 GLN A O 1
ATOM 1549 N N . VAL A 1 196 ? -15.003 1.675 1.005 1.00 97.25 196 VAL A N 1
ATOM 1550 C CA . VAL A 1 196 ? -14.597 0.297 1.314 1.00 97.25 196 VAL A CA 1
ATOM 1551 C C . VAL A 1 196 ? -15.724 -0.692 0.992 1.00 97.25 196 VAL A C 1
ATOM 1553 O O . VAL A 1 196 ? -15.469 -1.719 0.365 1.00 97.25 196 VAL A O 1
ATOM 1556 N N . ASP A 1 197 ? -16.972 -0.356 1.333 1.00 95.88 197 ASP A N 1
ATOM 1557 C CA . ASP A 1 197 ? -18.145 -1.156 0.962 1.00 95.88 197 ASP A CA 1
ATOM 1558 C C . ASP A 1 197 ? -18.303 -1.234 -0.572 1.00 95.88 197 ASP A C 1
ATOM 1560 O O . ASP A 1 197 ? -18.538 -2.311 -1.118 1.00 95.88 197 ASP A O 1
ATOM 1564 N N . THR A 1 198 ? -18.095 -0.122 -1.287 1.00 97.75 198 THR A N 1
ATOM 1565 C CA . THR A 1 198 ? -18.141 -0.081 -2.763 1.00 97.75 198 THR A CA 1
ATOM 1566 C C . THR A 1 198 ? -17.073 -0.966 -3.400 1.00 97.75 198 THR A C 1
ATOM 1568 O O . THR A 1 198 ? -17.360 -1.695 -4.347 1.00 97.75 198 THR A O 1
ATOM 1571 N N . MET A 1 199 ? -15.853 -0.953 -2.859 1.00 98.12 199 MET A N 1
ATOM 1572 C CA . MET A 1 199 ? -14.774 -1.838 -3.303 1.00 98.12 199 MET A CA 1
ATOM 1573 C C . MET A 1 199 ? -15.147 -3.310 -3.133 1.00 98.12 199 MET A C 1
ATOM 1575 O O . MET A 1 199 ? -14.996 -4.086 -4.074 1.00 98.12 199 MET A O 1
ATOM 1579 N N . ALA A 1 200 ? -15.690 -3.683 -1.974 1.00 96.69 200 ALA A N 1
ATOM 1580 C CA . ALA A 1 200 ? -16.101 -5.058 -1.709 1.00 96.69 200 ALA A CA 1
ATOM 1581 C C . ALA A 1 200 ? -17.228 -5.530 -2.634 1.00 96.69 200 ALA A C 1
ATOM 1583 O O . ALA A 1 200 ? -17.158 -6.633 -3.171 1.00 96.69 200 ALA A O 1
ATOM 1584 N N . MET A 1 201 ? -18.244 -4.687 -2.855 1.00 95.94 201 MET A N 1
ATOM 1585 C CA . MET A 1 201 ? -19.334 -4.989 -3.789 1.00 95.94 201 MET A CA 1
ATOM 1586 C C . MET A 1 201 ? -18.829 -5.153 -5.226 1.00 95.94 201 MET A C 1
ATOM 1588 O O . MET A 1 201 ? -19.322 -6.015 -5.942 1.00 95.94 201 MET A O 1
ATOM 1592 N N . GLY A 1 202 ? -17.827 -4.367 -5.634 1.00 97.25 202 GLY A N 1
ATOM 1593 C CA . GLY A 1 202 ? -17.196 -4.456 -6.953 1.00 97.25 202 GLY A CA 1
ATOM 1594 C C . GLY A 1 202 ? -16.213 -5.619 -7.129 1.00 97.25 202 GLY A C 1
ATOM 1595 O O . GLY A 1 202 ? -15.521 -5.664 -8.141 1.00 97.25 202 GLY A O 1
ATOM 1596 N N . GLY A 1 203 ? -16.113 -6.536 -6.160 1.00 97.19 203 GLY A N 1
ATOM 1597 C CA . GLY A 1 203 ? -15.249 -7.717 -6.241 1.00 97.19 203 GLY A CA 1
ATOM 1598 C C . GLY A 1 203 ? -13.837 -7.530 -5.691 1.00 97.19 203 GLY A C 1
ATOM 1599 O O . GLY A 1 203 ? -13.042 -8.467 -5.749 1.00 97.19 203 GLY A O 1
ATOM 1600 N N . VAL A 1 204 ? -13.494 -6.374 -5.114 1.00 98.44 204 VAL A N 1
ATOM 1601 C CA . VAL A 1 204 ? -12.193 -6.199 -4.452 1.00 98.44 204 VAL A CA 1
ATOM 1602 C C . VAL A 1 204 ? -12.199 -6.954 -3.127 1.00 98.44 204 VAL A C 1
ATOM 1604 O O . VAL A 1 204 ? -12.954 -6.631 -2.212 1.00 98.44 204 VAL A O 1
ATOM 1607 N N . VAL A 1 205 ? -11.349 -7.974 -3.026 1.00 97.25 205 VAL A N 1
ATOM 1608 C CA . VAL A 1 205 ? -11.259 -8.849 -1.843 1.00 97.25 205 VAL A CA 1
ATOM 1609 C C . VAL A 1 205 ? -10.016 -8.587 -1.003 1.00 97.25 205 VAL A C 1
ATOM 1611 O O . VAL A 1 205 ? -9.940 -9.033 0.146 1.00 97.25 205 VAL A O 1
ATOM 1614 N N . ALA A 1 206 ? -9.038 -7.886 -1.573 1.00 98.12 206 ALA A N 1
ATOM 1615 C CA . ALA A 1 206 ? -7.795 -7.553 -0.914 1.00 98.12 206 ALA A CA 1
ATOM 1616 C C . ALA A 1 206 ? -7.282 -6.180 -1.353 1.00 98.12 206 ALA A C 1
ATOM 1618 O O . ALA A 1 206 ? -7.440 -5.795 -2.508 1.00 98.12 206 ALA A O 1
ATOM 1619 N N . ILE A 1 207 ? -6.627 -5.461 -0.446 1.00 98.56 207 ILE A N 1
ATOM 1620 C CA . ILE A 1 207 ? -5.959 -4.198 -0.760 1.00 98.56 207 ILE A CA 1
ATOM 1621 C C . ILE A 1 207 ? -4.592 -4.099 -0.090 1.00 98.56 207 ILE A C 1
ATOM 1623 O O . ILE A 1 207 ? -4.370 -4.672 0.979 1.00 98.56 207 ILE A O 1
ATOM 1627 N N . GLN A 1 208 ? -3.699 -3.317 -0.690 1.00 98.56 208 GLN A N 1
ATOM 1628 C CA . GLN A 1 208 ? -2.482 -2.830 -0.045 1.00 98.56 208 GLN A CA 1
ATOM 1629 C C . GLN A 1 208 ? -2.620 -1.329 0.218 1.00 98.56 208 GLN A C 1
ATOM 1631 O O . GLN A 1 208 ? -2.337 -0.509 -0.658 1.00 98.56 208 GLN A O 1
ATOM 1636 N N . PRO A 1 209 ? -3.135 -0.928 1.392 1.00 97.94 209 PRO A N 1
ATOM 1637 C CA . PRO A 1 209 ? -3.215 0.473 1.738 1.00 97.94 209 PRO A CA 1
ATOM 1638 C C . PRO A 1 209 ? -1.862 0.974 2.233 1.00 97.94 209 PRO A C 1
ATOM 1640 O O . PRO A 1 209 ? -1.248 0.378 3.117 1.00 97.94 209 PRO A O 1
ATOM 1643 N N . GLY A 1 210 ? -1.452 2.139 1.743 1.00 96.62 210 GLY A N 1
ATOM 1644 C CA . GLY A 1 210 ? -0.304 2.858 2.284 1.00 96.62 210 GLY A CA 1
ATOM 1645 C C . GLY A 1 210 ? -0.567 3.384 3.701 1.00 96.62 210 GLY A C 1
ATOM 1646 O O . GLY A 1 210 ? -0.875 4.568 3.853 1.00 96.62 210 GLY A O 1
ATOM 1647 N N . ILE A 1 211 ? -0.486 2.511 4.708 1.00 98.25 211 ILE A N 1
ATOM 1648 C CA . ILE A 1 211 ? -0.651 2.835 6.131 1.00 98.25 211 ILE A CA 1
ATOM 1649 C C . ILE A 1 211 ? 0.671 3.337 6.709 1.00 98.25 211 ILE A C 1
ATOM 1651 O O . ILE A 1 211 ? 0.686 4.442 7.233 1.00 98.25 211 ILE A O 1
ATOM 1655 N N . GLU A 1 212 ? 1.756 2.566 6.576 1.00 98.19 212 GLU A N 1
ATOM 1656 C CA . GLU A 1 212 ? 3.151 2.819 7.006 1.00 98.19 212 GLU A CA 1
ATOM 1657 C C . GLU A 1 212 ? 3.403 3.126 8.489 1.00 98.19 212 GLU A C 1
ATOM 1659 O O . GLU A 1 212 ? 4.493 2.876 8.994 1.00 98.19 212 GLU A O 1
ATOM 1664 N N . SER A 1 213 ? 2.444 3.705 9.205 1.00 98.44 213 SER A N 1
ATOM 1665 C CA . SER A 1 213 ? 2.586 4.083 10.605 1.00 98.44 213 SER A CA 1
ATOM 1666 C C . SER A 1 213 ? 1.223 4.284 11.270 1.00 98.44 213 SER A C 1
ATOM 1668 O O . SER A 1 213 ? 0.212 4.587 10.628 1.00 98.44 213 SER A O 1
ATOM 1670 N N . LEU A 1 214 ? 1.212 4.128 12.594 1.00 98.44 214 LEU A N 1
ATOM 1671 C CA . LEU A 1 214 ? 0.090 4.459 13.474 1.00 98.44 214 LEU A CA 1
ATOM 1672 C C . LEU A 1 214 ? 0.370 5.747 14.273 1.00 98.44 214 LEU A C 1
ATOM 1674 O O . LEU A 1 214 ? -0.236 5.971 15.319 1.00 98.44 214 LEU A O 1
ATOM 1678 N N . SER A 1 215 ? 1.276 6.597 13.778 1.00 98.50 215 SER A N 1
ATOM 1679 C CA . SER A 1 215 ? 1.605 7.911 14.337 1.00 98.50 215 SER A CA 1
ATOM 1680 C C . SER A 1 215 ? 1.433 9.007 13.280 1.00 98.50 215 SER A C 1
ATOM 1682 O O . SER A 1 215 ? 2.118 9.018 12.255 1.00 98.50 215 SER A O 1
ATOM 1684 N N . SER A 1 216 ? 0.523 9.955 13.515 1.00 98.56 216 SER A N 1
ATOM 1685 C CA . SER A 1 216 ? 0.272 11.079 12.605 1.00 98.56 216 SER A CA 1
ATOM 1686 C C . SER A 1 216 ? 1.488 12.002 12.431 1.00 98.56 216 SER A C 1
ATOM 1688 O O . SER A 1 216 ? 1.735 12.415 11.295 1.00 98.56 216 SER A O 1
ATOM 1690 N N . PRO A 1 217 ? 2.289 12.312 13.474 1.00 98.31 217 PRO A N 1
ATOM 1691 C CA . PRO A 1 217 ? 3.568 13.001 13.303 1.00 98.31 217 PRO A CA 1
ATOM 1692 C C . PRO A 1 217 ? 4.516 12.301 12.321 1.00 98.31 217 PRO A C 1
ATOM 1694 O O . PRO A 1 217 ? 5.027 12.948 11.409 1.00 98.31 217 PRO A O 1
ATOM 1697 N N . VAL A 1 218 ? 4.680 10.979 12.426 1.00 98.31 218 VAL A N 1
ATOM 1698 C CA . VAL A 1 218 ? 5.539 10.205 11.509 1.00 98.31 218 VAL A CA 1
ATOM 1699 C C . VAL A 1 218 ? 4.982 10.227 10.080 1.00 98.31 218 VAL A C 1
ATOM 1701 O O . VAL A 1 218 ? 5.707 10.498 9.123 1.00 98.31 218 VAL A O 1
ATOM 1704 N N . LEU A 1 219 ? 3.666 10.059 9.915 1.00 98.69 219 LEU A N 1
ATOM 1705 C CA . LEU A 1 219 ? 2.994 10.149 8.608 1.00 98.69 219 LEU A CA 1
ATOM 1706 C C . LEU A 1 219 ? 3.141 11.529 7.948 1.00 98.69 219 LEU A C 1
ATOM 1708 O O . LEU A 1 219 ? 3.130 11.641 6.714 1.00 98.69 219 LEU A O 1
ATOM 1712 N N . LYS A 1 220 ? 3.289 12.587 8.752 1.00 98.44 220 LYS A N 1
ATOM 1713 C CA . LYS A 1 220 ? 3.578 13.942 8.274 1.00 98.44 220 LYS A CA 1
ATOM 1714 C C . LYS A 1 220 ? 5.006 14.051 7.735 1.00 98.44 220 LYS A C 1
ATOM 1716 O O . LYS A 1 220 ? 5.168 14.613 6.652 1.00 98.44 220 LYS A O 1
ATOM 1721 N N . LEU A 1 221 ? 6.001 13.472 8.416 1.00 97.81 221 LEU A N 1
ATOM 1722 C CA . LEU A 1 221 ? 7.387 13.386 7.918 1.00 97.81 221 LEU A CA 1
ATOM 1723 C C . LEU A 1 221 ? 7.449 12.640 6.577 1.00 97.81 221 LEU A C 1
ATOM 1725 O O . LEU A 1 221 ? 8.112 13.081 5.643 1.00 97.81 221 LEU A O 1
ATOM 1729 N N . MET A 1 222 ? 6.663 11.567 6.447 1.00 98.12 222 MET A N 1
ATOM 1730 C CA . MET A 1 222 ? 6.521 10.789 5.211 1.00 98.12 222 MET A CA 1
ATOM 1731 C C . MET A 1 222 ? 5.836 11.544 4.063 1.00 98.12 222 MET A C 1
ATOM 1733 O O . MET A 1 222 ? 5.856 11.067 2.929 1.00 98.12 222 MET A O 1
ATOM 1737 N N . ARG A 1 223 ? 5.155 12.668 4.338 1.00 98.00 223 ARG A N 1
ATOM 1738 C CA . ARG A 1 223 ? 4.197 13.319 3.420 1.00 98.00 223 ARG A CA 1
ATOM 1739 C C . ARG A 1 223 ? 3.126 12.341 2.913 1.00 98.00 223 ARG A C 1
ATOM 1741 O O . ARG A 1 223 ? 2.753 12.355 1.741 1.00 98.00 223 ARG A O 1
ATOM 1748 N N . LYS A 1 224 ? 2.616 11.462 3.785 1.00 97.62 224 LYS A N 1
ATOM 1749 C CA . LYS A 1 224 ? 1.632 10.431 3.397 1.00 97.62 224 LYS A CA 1
ATOM 1750 C C . LYS A 1 224 ? 0.220 10.995 3.194 1.00 97.62 224 LYS A C 1
ATOM 1752 O O . LYS A 1 224 ? -0.605 10.406 2.495 1.00 97.62 224 LYS A O 1
ATOM 1757 N N . GLY A 1 225 ? -0.076 12.142 3.810 1.00 96.75 225 GLY A N 1
ATOM 1758 C CA . GLY A 1 225 ? -1.372 12.817 3.698 1.00 96.75 225 GLY A CA 1
ATOM 1759 C C . GLY A 1 225 ? -2.530 12.037 4.323 1.00 96.75 225 GLY A C 1
ATOM 1760 O O . GLY A 1 225 ? -3.653 12.122 3.824 1.00 96.75 225 GLY A O 1
ATOM 1761 N N . VAL A 1 226 ? -2.252 11.219 5.339 1.00 97.38 226 VAL A N 1
ATOM 1762 C CA . VAL A 1 226 ? -3.236 10.529 6.190 1.00 97.38 226 VAL A CA 1
ATOM 1763 C C . VAL A 1 226 ? -2.837 10.683 7.655 1.00 97.38 226 VAL A C 1
ATOM 1765 O O . VAL A 1 226 ? -1.670 10.943 7.946 1.00 97.38 226 VAL A O 1
ATOM 1768 N N . SER A 1 227 ? -3.794 10.520 8.566 1.00 98.06 227 SER A N 1
ATOM 1769 C CA . SER A 1 227 ? -3.540 10.406 10.006 1.00 98.06 227 SER A CA 1
ATOM 1770 C C . SER A 1 227 ? -3.557 8.949 10.474 1.00 98.06 227 SER A C 1
ATOM 1772 O O . SER A 1 227 ? -4.149 8.081 9.826 1.00 98.06 227 SER A O 1
ATOM 1774 N N . ALA A 1 228 ? -2.982 8.690 11.652 1.00 98.38 228 ALA A N 1
ATOM 1775 C CA . ALA A 1 228 ? -3.064 7.390 12.320 1.00 98.38 228 ALA A CA 1
ATOM 1776 C C . ALA A 1 228 ? -4.520 6.916 12.466 1.00 98.38 228 ALA A C 1
ATOM 1778 O O . ALA A 1 228 ? -4.850 5.758 12.227 1.00 98.38 228 ALA A O 1
ATOM 1779 N N . HIS A 1 229 ? -5.415 7.847 12.782 1.00 98.19 229 HIS A N 1
ATOM 1780 C CA . HIS A 1 229 ? -6.838 7.591 12.944 1.00 98.19 229 HIS A CA 1
ATOM 1781 C C . HIS A 1 229 ? -7.530 7.169 11.645 1.00 98.19 229 HIS A C 1
ATOM 1783 O O . HIS A 1 229 ? -8.388 6.292 11.670 1.00 98.19 229 HIS A O 1
ATOM 1789 N N . GLN A 1 230 ? -7.152 7.752 10.501 1.00 97.94 230 GLN A N 1
ATOM 1790 C CA . GLN A 1 230 ? -7.660 7.304 9.199 1.00 97.94 230 GLN A CA 1
ATOM 1791 C C . GLN A 1 230 ? -7.189 5.881 8.884 1.00 97.94 230 GLN A C 1
ATOM 1793 O O . GLN A 1 230 ? -7.995 5.061 8.450 1.00 97.94 230 GLN A O 1
ATOM 1798 N N . ASN A 1 231 ? -5.927 5.562 9.188 1.00 98.62 231 ASN A N 1
ATOM 1799 C CA . ASN A 1 231 ? -5.390 4.212 9.019 1.00 98.62 231 ASN A CA 1
ATOM 1800 C C . ASN A 1 231 ? -6.147 3.189 9.886 1.00 98.62 231 ASN A C 1
ATOM 1802 O O . ASN A 1 231 ? -6.587 2.153 9.387 1.00 98.62 231 ASN A O 1
ATOM 1806 N N . ILE A 1 232 ? -6.374 3.500 11.168 1.00 98.50 232 ILE A N 1
ATOM 1807 C CA . ILE A 1 232 ? -7.140 2.644 12.091 1.00 98.50 232 ILE A CA 1
ATOM 1808 C C . ILE A 1 232 ? -8.597 2.509 11.628 1.00 98.50 232 ILE A C 1
ATOM 1810 O O . ILE A 1 232 ? -9.173 1.422 11.704 1.00 98.50 232 ILE A O 1
ATOM 1814 N N . ALA A 1 233 ? -9.194 3.585 11.104 1.00 97.88 233 ALA A N 1
ATOM 1815 C CA . ALA A 1 233 ? -10.568 3.569 10.604 1.00 97.88 233 ALA A CA 1
ATOM 1816 C C . ALA A 1 233 ? -10.677 2.625 9.413 1.00 97.88 233 ALA A C 1
ATOM 1818 O O . ALA A 1 233 ? -11.561 1.772 9.389 1.00 97.88 233 ALA A O 1
ATOM 1819 N N . LEU A 1 234 ? -9.733 2.716 8.476 1.00 98.31 234 LEU A N 1
ATOM 1820 C CA . LEU A 1 234 ? -9.677 1.845 7.315 1.00 98.31 234 LEU A CA 1
ATOM 1821 C C . LEU A 1 234 ? -9.526 0.369 7.709 1.00 98.31 234 LEU A C 1
ATOM 1823 O O . LEU A 1 234 ? -10.278 -0.465 7.204 1.00 98.31 234 LEU A O 1
ATOM 1827 N N . LEU A 1 235 ? -8.630 0.045 8.649 1.00 98.38 235 LEU A N 1
ATOM 1828 C CA . LEU A 1 235 ? -8.485 -1.320 9.171 1.00 98.38 235 LEU A CA 1
ATOM 1829 C C . LEU A 1 235 ? -9.794 -1.835 9.793 1.00 98.38 235 LEU A C 1
ATOM 1831 O O . LEU A 1 235 ? -10.190 -2.979 9.562 1.00 98.38 235 LEU A O 1
ATOM 1835 N N . ARG A 1 236 ? -10.500 -0.985 10.547 1.00 97.81 236 ARG A N 1
ATOM 1836 C CA . ARG A 1 236 ? -11.799 -1.307 11.158 1.00 97.81 236 ARG A CA 1
ATOM 1837 C C . ARG A 1 236 ? -12.898 -1.521 10.118 1.00 97.81 236 ARG A C 1
ATOM 1839 O O . ARG A 1 236 ? -13.643 -2.497 10.216 1.00 97.81 236 ARG A O 1
ATOM 1846 N N . HIS A 1 237 ? -12.984 -0.654 9.108 1.00 96.56 237 HIS A N 1
ATOM 1847 C CA . HIS A 1 237 ? -13.923 -0.799 7.995 1.00 96.56 237 HIS A CA 1
ATOM 1848 C C . HIS A 1 237 ? -13.663 -2.106 7.244 1.00 96.56 237 HIS A C 1
ATOM 1850 O O . HIS A 1 237 ? -14.584 -2.907 7.083 1.00 96.56 237 HIS A O 1
ATOM 1856 N N . GLY A 1 238 ? -12.404 -2.372 6.889 1.00 96.12 238 GLY A N 1
ATOM 1857 C CA . GLY A 1 238 ? -11.981 -3.600 6.223 1.00 96.12 238 GLY A CA 1
ATOM 1858 C C . GLY A 1 238 ? -12.310 -4.862 7.015 1.00 96.12 238 GLY A C 1
ATOM 1859 O O . GLY A 1 238 ? -12.865 -5.817 6.469 1.00 96.12 238 GLY A O 1
ATOM 1860 N N . ARG A 1 239 ? -12.066 -4.848 8.331 1.00 95.06 239 ARG A N 1
ATOM 1861 C CA . ARG A 1 239 ? -12.405 -5.967 9.219 1.00 95.06 239 ARG A CA 1
ATOM 1862 C C . ARG A 1 239 ? -13.897 -6.290 9.194 1.00 95.06 239 ARG A C 1
ATOM 1864 O O . ARG A 1 239 ? -14.258 -7.464 9.147 1.00 95.06 239 ARG A O 1
ATOM 1871 N N . GLY A 1 240 ? -14.756 -5.272 9.176 1.00 94.06 240 GLY A N 1
ATOM 1872 C CA . GLY A 1 240 ? -16.201 -5.482 9.179 1.00 94.06 240 GLY A CA 1
ATOM 1873 C C . GLY A 1 240 ? -16.766 -6.056 7.871 1.00 94.06 240 GLY A C 1
ATOM 1874 O O . GLY A 1 240 ? -17.846 -6.635 7.921 1.00 94.06 240 GLY A O 1
ATOM 1875 N N . ILE A 1 241 ? -16.073 -5.923 6.731 1.00 93.94 241 ILE A N 1
ATOM 1876 C CA . ILE A 1 241 ? -16.451 -6.544 5.437 1.00 93.94 241 ILE A CA 1
ATOM 1877 C C . ILE A 1 241 ? -15.606 -7.777 5.070 1.00 93.94 241 ILE A C 1
ATOM 1879 O O . ILE A 1 241 ? -15.859 -8.416 4.053 1.00 93.94 241 ILE A O 1
ATOM 1883 N N . GLY A 1 242 ? -14.625 -8.153 5.895 1.00 92.38 242 GLY A N 1
ATOM 1884 C CA . GLY A 1 242 ? -13.756 -9.304 5.628 1.00 92.38 242 GLY A CA 1
ATOM 1885 C C . GLY A 1 242 ? -12.713 -9.071 4.526 1.00 92.38 242 GLY A C 1
ATOM 1886 O O . GLY A 1 242 ? -12.200 -10.041 3.968 1.00 92.38 242 GLY A O 1
ATOM 1887 N N . MET A 1 243 ? -12.396 -7.809 4.226 1.00 95.06 243 MET A N 1
ATOM 1888 C CA . MET A 1 243 ? -11.353 -7.416 3.273 1.00 95.06 243 MET A CA 1
ATOM 1889 C C . MET A 1 243 ? -9.968 -7.805 3.803 1.00 95.06 243 MET A C 1
ATOM 1891 O O . MET A 1 243 ? -9.669 -7.591 4.981 1.00 95.06 243 MET A O 1
ATOM 1895 N N . GLN A 1 244 ? -9.122 -8.359 2.934 1.00 95.94 244 GLN A N 1
ATOM 1896 C CA . GLN A 1 244 ? -7.730 -8.687 3.259 1.00 95.94 244 GLN A CA 1
ATOM 1897 C C . GLN A 1 244 ? -6.826 -7.468 3.084 1.00 95.94 244 GLN A C 1
ATOM 1899 O O . GLN A 1 244 ? -7.019 -6.673 2.165 1.00 95.94 244 GLN A O 1
ATOM 1904 N N . PHE A 1 245 ? -5.856 -7.304 3.980 1.00 97.12 245 PHE A N 1
ATOM 1905 C CA . PHE A 1 245 ? -4.994 -6.127 4.012 1.00 97.12 245 PHE A CA 1
ATOM 1906 C C . PHE A 1 245 ? -3.529 -6.538 3.989 1.00 97.12 245 PHE A C 1
ATOM 1908 O O . PHE A 1 245 ? -3.080 -7.321 4.822 1.00 97.12 245 PHE A O 1
ATOM 1915 N N . TYR A 1 246 ? -2.763 -5.927 3.096 1.00 97.12 246 TYR A N 1
ATOM 1916 C CA . TYR A 1 246 ? -1.311 -6.036 3.076 1.00 97.12 246 TYR A CA 1
ATOM 1917 C C . TYR A 1 246 ? -0.732 -4.669 3.422 1.00 97.12 246 TYR A C 1
ATOM 1919 O O . TYR A 1 246 ? -0.882 -3.719 2.667 1.00 97.12 246 TYR A O 1
ATOM 1927 N N . TRP A 1 247 ? -0.140 -4.528 4.604 1.00 98.06 247 TRP A N 1
ATOM 1928 C CA . TRP A 1 247 ? 0.455 -3.265 5.040 1.00 98.06 247 TRP A CA 1
ATOM 1929 C C . TRP A 1 247 ? 1.600 -3.528 6.011 1.00 98.06 247 TRP A C 1
ATOM 1931 O O . TRP A 1 247 ? 1.608 -4.556 6.683 1.00 98.06 247 TRP A O 1
ATOM 1941 N N . GLY A 1 248 ? 2.555 -2.607 6.098 1.00 97.31 248 GLY A N 1
ATOM 1942 C CA . GLY A 1 248 ? 3.689 -2.695 7.015 1.00 97.31 248 GLY A CA 1
ATOM 1943 C C . GLY A 1 248 ? 3.909 -1.395 7.774 1.00 97.31 248 GLY A C 1
ATOM 1944 O O . GLY A 1 248 ? 3.244 -0.390 7.520 1.00 97.31 248 GLY A O 1
ATOM 1945 N N . ILE A 1 249 ? 4.845 -1.433 8.719 1.00 98.38 249 ILE A N 1
ATOM 1946 C CA . ILE A 1 249 ? 5.352 -0.241 9.397 1.00 98.38 249 ILE A CA 1
ATOM 1947 C C . ILE A 1 249 ? 6.712 0.122 8.807 1.00 98.38 249 ILE A C 1
ATOM 1949 O O . ILE A 1 249 ? 7.574 -0.741 8.645 1.00 98.38 249 ILE A O 1
ATOM 1953 N N . ILE A 1 250 ? 6.916 1.402 8.522 1.00 97.94 250 ILE A N 1
ATOM 1954 C CA . ILE A 1 250 ? 8.208 1.937 8.106 1.00 97.94 250 ILE A CA 1
ATOM 1955 C C . ILE A 1 250 ? 8.660 2.953 9.156 1.00 97.94 250 ILE A C 1
ATOM 1957 O O . ILE A 1 250 ? 7.886 3.833 9.529 1.00 97.94 250 ILE A O 1
ATOM 1961 N N . TYR A 1 251 ? 9.896 2.825 9.639 1.00 97.75 251 TYR A N 1
ATOM 1962 C CA . TYR A 1 251 ? 10.453 3.670 10.703 1.00 97.75 251 TYR A CA 1
ATOM 1963 C C . TYR A 1 251 ? 11.858 4.186 10.374 1.00 97.75 251 TYR A C 1
ATOM 1965 O O . TYR A 1 251 ? 12.520 3.693 9.460 1.00 97.75 251 TYR A O 1
ATOM 1973 N N . GLY A 1 252 ? 12.361 5.143 11.152 1.00 96.44 252 GLY A N 1
ATOM 1974 C CA . GLY A 1 252 ? 13.705 5.698 10.992 1.00 96.44 252 GLY A CA 1
ATOM 1975 C C . GLY A 1 252 ? 13.750 6.908 10.063 1.00 96.44 252 GLY A C 1
ATOM 1976 O O . GLY A 1 252 ? 14.751 7.093 9.376 1.00 96.44 252 GLY A O 1
ATOM 1977 N N . PHE A 1 253 ? 12.681 7.700 10.011 1.00 97.56 253 PHE A N 1
ATOM 1978 C CA . PHE A 1 253 ? 12.615 8.975 9.297 1.00 97.56 253 PHE A CA 1
ATOM 1979 C C . PHE A 1 253 ? 13.288 10.107 10.100 1.00 97.56 253 PHE A C 1
ATOM 1981 O O . PHE A 1 253 ? 13.004 10.257 11.290 1.00 97.56 253 PHE A O 1
ATOM 1988 N N . PRO A 1 254 ? 14.138 10.950 9.483 1.00 96.88 254 PRO A N 1
ATOM 1989 C CA . PRO A 1 254 ? 14.617 12.182 10.112 1.00 96.88 254 PRO A CA 1
ATOM 1990 C C . PRO A 1 254 ? 13.475 13.029 10.704 1.00 96.88 254 PRO A C 1
ATOM 1992 O O . PRO A 1 254 ? 12.481 13.298 10.027 1.00 96.88 254 PRO A O 1
ATOM 1995 N N . GLY A 1 255 ? 13.626 13.446 11.967 1.00 94.81 255 GLY A N 1
ATOM 1996 C CA . GLY A 1 255 ? 12.616 14.203 12.727 1.00 94.81 255 GLY A CA 1
ATOM 1997 C C . GLY A 1 255 ? 11.621 13.353 13.531 1.00 94.81 255 GLY A C 1
ATOM 1998 O O . GLY A 1 255 ? 10.651 13.883 14.068 1.00 94.81 255 GLY A O 1
ATOM 1999 N N . GLU A 1 256 ? 11.808 12.036 13.585 1.00 95.25 256 GLU A N 1
ATOM 2000 C CA . GLU A 1 256 ? 11.068 11.165 14.499 1.00 95.25 256 GLU A CA 1
ATOM 2001 C C . GLU A 1 256 ? 11.487 11.342 15.955 1.00 95.25 256 GLU A C 1
ATOM 2003 O O . GLU A 1 256 ? 12.666 11.484 16.238 1.00 95.25 256 GLU A O 1
ATOM 2008 N N . GLU A 1 257 ? 10.539 11.194 16.877 1.00 96.25 257 GLU A N 1
ATOM 2009 C CA . GLU A 1 257 ? 10.770 11.281 18.318 1.00 96.25 257 GLU A CA 1
ATOM 2010 C C . GLU A 1 257 ? 10.376 9.972 19.017 1.00 96.25 257 GLU A C 1
ATOM 2012 O O . GLU A 1 257 ? 9.563 9.191 18.503 1.00 96.25 257 GLU A O 1
ATOM 2017 N N . VAL A 1 258 ? 10.931 9.738 20.209 1.00 97.31 258 VAL A N 1
ATOM 2018 C CA . VAL A 1 258 ? 10.668 8.548 21.044 1.00 97.31 258 VAL A CA 1
ATOM 2019 C C . VAL A 1 258 ? 9.173 8.395 21.336 1.00 97.31 258 VAL A C 1
ATOM 2021 O O . VAL A 1 258 ? 8.611 7.300 21.243 1.00 97.31 258 VAL A O 1
ATOM 2024 N N . GLU A 1 259 ? 8.496 9.505 21.622 1.00 97.12 259 GLU A N 1
ATOM 2025 C CA . GLU A 1 259 ? 7.092 9.553 22.023 1.00 97.12 259 GLU A CA 1
ATOM 2026 C C . GLU A 1 259 ? 6.157 8.997 20.943 1.00 97.12 259 GLU A C 1
ATOM 2028 O O . GLU A 1 259 ? 5.140 8.378 21.273 1.00 97.12 259 GLU A O 1
ATOM 2033 N N . HIS A 1 260 ? 6.506 9.169 19.661 1.00 96.81 260 HIS A N 1
ATOM 2034 C CA . HIS A 1 260 ? 5.723 8.649 18.537 1.00 96.81 260 HIS A CA 1
ATOM 2035 C C . HIS A 1 260 ? 5.621 7.120 18.591 1.00 96.81 260 HIS A C 1
ATOM 2037 O O . HIS A 1 260 ? 4.550 6.545 18.382 1.00 96.81 260 HIS A O 1
ATOM 2043 N N . TYR A 1 261 ? 6.731 6.462 18.921 1.00 97.88 261 TYR A N 1
ATOM 2044 C CA . TYR A 1 261 ? 6.849 5.009 18.952 1.00 97.88 261 TYR A CA 1
ATOM 2045 C C . TYR A 1 261 ? 6.367 4.415 20.269 1.00 97.88 261 TYR A C 1
ATOM 2047 O O . TYR A 1 261 ? 5.675 3.400 20.267 1.00 97.88 261 TYR A O 1
ATOM 2055 N N . GLU A 1 262 ? 6.635 5.091 21.381 1.00 98.06 262 GLU A N 1
ATOM 2056 C CA . GLU A 1 262 ? 6.065 4.769 22.687 1.00 98.06 262 GLU A CA 1
ATOM 2057 C C . GLU A 1 262 ? 4.529 4.741 22.655 1.00 98.06 262 GLU A C 1
ATOM 2059 O O . GLU A 1 262 ? 3.893 3.809 23.160 1.00 98.06 262 GLU A O 1
ATOM 2064 N N . ALA A 1 263 ? 3.911 5.739 22.015 1.00 97.44 263 ALA A N 1
ATOM 2065 C CA . ALA A 1 263 ? 2.465 5.771 21.824 1.00 97.44 263 ALA A CA 1
ATOM 2066 C C . ALA A 1 263 ? 1.976 4.598 20.960 1.00 97.44 263 ALA A C 1
ATOM 2068 O O . ALA A 1 263 ? 1.006 3.933 21.328 1.00 97.44 263 ALA A O 1
ATOM 2069 N N . MET A 1 264 ? 2.669 4.290 19.858 1.00 97.44 264 MET A N 1
ATOM 2070 C CA . MET A 1 264 ? 2.333 3.147 19.003 1.00 97.44 264 MET A CA 1
ATOM 2071 C C . MET A 1 264 ? 2.435 1.806 19.742 1.00 97.44 264 MET A C 1
ATOM 2073 O O . MET A 1 264 ? 1.511 0.999 19.651 1.00 97.44 264 MET A O 1
ATOM 2077 N N . VAL A 1 265 ? 3.506 1.570 20.506 1.00 98.25 265 VAL A N 1
ATOM 2078 C CA . VAL A 1 265 ? 3.700 0.332 21.284 1.00 98.25 265 VAL A CA 1
ATOM 2079 C C . VAL A 1 265 ? 2.564 0.131 22.289 1.00 98.25 265 VAL A C 1
ATOM 2081 O O . VAL A 1 265 ? 2.030 -0.972 22.396 1.00 98.25 265 VAL A O 1
ATOM 2084 N N . ARG A 1 266 ? 2.130 1.194 22.981 1.00 97.69 266 ARG A N 1
ATOM 2085 C CA . ARG A 1 266 ? 0.973 1.135 23.897 1.00 97.69 266 ARG A CA 1
ATOM 2086 C C . ARG A 1 266 ? -0.360 0.911 23.181 1.00 97.69 266 ARG A C 1
ATOM 2088 O O . ARG A 1 266 ? -1.295 0.382 23.783 1.00 97.69 266 ARG A O 1
ATOM 2095 N N . LEU A 1 267 ? -0.466 1.337 21.925 1.00 98.19 267 LEU A N 1
ATOM 2096 C CA . LEU A 1 267 ? -1.686 1.247 21.132 1.00 98.19 267 LEU A CA 1
ATOM 2097 C C . LEU A 1 267 ? -1.903 -0.154 20.539 1.00 98.19 267 LEU A C 1
ATOM 2099 O O . LEU A 1 267 ? -3.032 -0.638 20.551 1.00 98.19 267 LEU A O 1
ATOM 2103 N N . MET A 1 268 ? -0.849 -0.816 20.046 1.00 98.19 268 MET A N 1
ATOM 2104 C CA . MET A 1 268 ? -0.954 -2.080 19.293 1.00 98.19 268 MET A CA 1
ATOM 2105 C C . MET A 1 268 ? -1.761 -3.191 19.992 1.00 98.19 268 MET A C 1
ATOM 2107 O O . MET A 1 268 ? -2.624 -3.767 19.329 1.00 98.19 268 MET A O 1
ATOM 2111 N N . PRO A 1 269 ? -1.600 -3.469 21.305 1.00 97.69 269 PRO A N 1
ATOM 2112 C CA . PRO A 1 269 ? -2.399 -4.496 21.986 1.00 97.69 269 PRO A CA 1
ATOM 2113 C C . PRO A 1 269 ? -3.912 -4.236 21.939 1.00 97.69 269 PRO A C 1
ATOM 2115 O O . PRO A 1 269 ? -4.710 -5.167 21.983 1.00 97.69 269 PRO A O 1
ATOM 2118 N N . LYS A 1 270 ? -4.327 -2.969 21.817 1.00 98.38 270 LYS A N 1
ATOM 2119 C CA . LYS A 1 270 ? -5.740 -2.573 21.716 1.00 98.38 270 LYS A CA 1
ATOM 2120 C C . LYS A 1 270 ? -6.308 -2.804 20.317 1.00 98.38 270 LYS A C 1
ATOM 2122 O O . LYS A 1 270 ? -7.523 -2.823 20.153 1.00 98.38 270 LYS A O 1
ATOM 2127 N N . LEU A 1 271 ? -5.454 -2.959 19.309 1.00 98.56 271 LEU A N 1
ATOM 2128 C CA . LEU A 1 271 ? -5.839 -3.082 17.904 1.00 98.56 271 LEU A CA 1
ATOM 2129 C C . LEU A 1 271 ? -5.727 -4.515 17.376 1.00 98.56 271 LEU A C 1
ATOM 2131 O O . LEU A 1 271 ? -5.938 -4.727 16.187 1.00 98.56 271 LEU A O 1
ATOM 2135 N N . GLU A 1 272 ? -5.408 -5.500 18.218 1.00 97.00 272 GLU A N 1
ATOM 2136 C CA . GLU A 1 272 ? -5.046 -6.843 17.747 1.00 97.00 272 GLU A CA 1
ATOM 2137 C C . GLU A 1 272 ? -6.170 -7.613 17.023 1.00 97.00 272 GLU A C 1
ATOM 2139 O O . GLU A 1 272 ? -5.899 -8.578 16.313 1.00 97.00 272 GLU A O 1
ATOM 2144 N N . HIS A 1 273 ? -7.424 -7.166 17.158 1.00 97.50 273 HIS A N 1
ATOM 2145 C CA . HIS A 1 273 ? -8.587 -7.663 16.406 1.00 97.50 273 HIS A CA 1
ATOM 2146 C C . HIS A 1 273 ? -8.701 -7.100 14.981 1.00 97.50 273 HIS A C 1
ATOM 2148 O O . HIS A 1 273 ? -9.525 -7.569 14.186 1.00 97.50 273 HIS A O 1
ATOM 2154 N N . LEU A 1 274 ? -7.931 -6.056 14.676 1.00 97.81 274 LEU A N 1
ATOM 2155 C CA . LEU A 1 274 ? -7.782 -5.470 13.350 1.00 97.81 274 LEU A CA 1
ATOM 2156 C C . LEU A 1 274 ? -6.639 -6.150 12.599 1.00 97.81 274 LEU A C 1
ATOM 2158 O O . LEU A 1 274 ? -5.811 -6.848 13.185 1.00 97.81 274 LEU A O 1
ATOM 2162 N N . HIS A 1 275 ? -6.584 -5.934 11.283 1.00 96.88 275 HIS A N 1
ATOM 2163 C CA . HIS A 1 275 ? -5.615 -6.645 10.468 1.00 96.88 275 HIS A CA 1
ATOM 2164 C C . HIS A 1 275 ? -4.175 -6.276 10.834 1.00 96.88 275 HIS A C 1
ATOM 2166 O O . HIS A 1 275 ? -3.783 -5.123 10.676 1.00 96.88 275 HIS A O 1
ATOM 2172 N N . ALA A 1 276 ? -3.391 -7.251 11.293 1.00 97.38 276 ALA A N 1
ATOM 2173 C CA . ALA A 1 276 ? -1.991 -7.061 11.664 1.00 97.38 276 ALA A CA 1
ATOM 2174 C C . ALA A 1 276 ? -1.131 -6.604 10.471 1.00 97.38 276 ALA A C 1
ATOM 2176 O O . ALA A 1 276 ? -1.427 -6.993 9.331 1.00 97.38 276 ALA A O 1
ATOM 2177 N N . PRO A 1 277 ? -0.063 -5.822 10.725 1.00 97.75 277 PRO A N 1
ATOM 2178 C CA . PRO A 1 277 ? 0.941 -5.518 9.713 1.00 97.75 277 PRO A CA 1
ATOM 2179 C C . PRO A 1 277 ? 1.736 -6.775 9.337 1.00 97.75 277 PRO A C 1
ATOM 2181 O O . PRO A 1 277 ? 1.902 -7.695 10.139 1.00 97.75 277 PRO A O 1
ATOM 2184 N N . THR A 1 278 ? 2.286 -6.809 8.126 1.00 96.25 278 THR A N 1
ATOM 2185 C CA . THR A 1 278 ? 3.160 -7.890 7.644 1.00 96.25 278 THR A CA 1
ATOM 2186 C C . THR A 1 278 ? 4.523 -7.872 8.347 1.00 96.25 278 THR A C 1
ATOM 2188 O O . THR A 1 278 ? 5.116 -8.927 8.598 1.00 96.25 278 THR A O 1
ATOM 2191 N N . GLY A 1 279 ? 4.987 -6.688 8.747 1.00 96.75 279 GLY A N 1
ATOM 2192 C CA . GLY A 1 279 ? 6.220 -6.479 9.499 1.00 96.75 279 GLY A CA 1
ATOM 2193 C C . GLY A 1 279 ? 6.526 -4.997 9.715 1.00 96.75 279 GLY A C 1
ATOM 2194 O O . GLY A 1 279 ? 5.699 -4.131 9.420 1.00 96.75 279 GLY A O 1
ATOM 2195 N N . GLY A 1 280 ? 7.724 -4.725 10.229 1.00 96.44 280 GLY A N 1
ATOM 2196 C CA . GLY A 1 280 ? 8.274 -3.382 10.388 1.00 96.44 280 GLY A CA 1
ATOM 2197 C C . GLY A 1 280 ? 9.689 -3.312 9.821 1.00 96.44 280 GLY A C 1
ATOM 2198 O O . GLY A 1 280 ? 10.503 -4.170 10.148 1.00 96.44 280 GLY A O 1
ATOM 2199 N N . ASN A 1 281 ? 9.985 -2.311 8.992 1.00 95.69 281 ASN A N 1
ATOM 2200 C CA . ASN A 1 281 ? 11.305 -2.131 8.383 1.00 95.69 281 ASN A CA 1
ATOM 2201 C C . ASN A 1 281 ? 11.819 -0.702 8.583 1.00 95.69 281 ASN A C 1
ATOM 2203 O O . ASN A 1 281 ? 11.054 0.262 8.517 1.00 95.69 281 ASN A O 1
ATOM 2207 N N . LYS A 1 282 ? 13.133 -0.560 8.781 1.00 96.12 282 LYS A N 1
ATOM 2208 C CA . LYS A 1 282 ? 13.790 0.747 8.679 1.00 96.12 282 LYS A CA 1
ATOM 2209 C C . LYS A 1 282 ? 13.650 1.258 7.240 1.00 96.12 282 LYS A C 1
ATOM 2211 O O . LYS A 1 282 ? 13.740 0.453 6.313 1.00 96.12 282 LYS A O 1
ATOM 2216 N N . ILE A 1 283 ? 13.473 2.568 7.052 1.00 95.19 283 ILE A N 1
ATOM 2217 C CA . ILE A 1 283 ? 13.498 3.173 5.716 1.00 95.19 283 ILE A CA 1
ATOM 2218 C C . ILE A 1 283 ? 14.749 2.753 4.943 1.00 95.19 283 ILE A C 1
ATOM 2220 O O . ILE A 1 283 ? 15.863 2.736 5.477 1.00 95.19 283 ILE A O 1
ATOM 2224 N N . LEU A 1 284 ? 14.545 2.456 3.666 1.00 94.50 284 LEU A N 1
ATOM 2225 C CA . LEU A 1 284 ? 15.594 2.454 2.660 1.00 94.50 284 LEU A CA 1
ATOM 2226 C C . LEU A 1 284 ? 15.501 3.765 1.887 1.00 94.50 284 LEU A C 1
ATOM 2228 O O . LEU A 1 284 ? 14.420 4.340 1.741 1.00 94.50 284 LEU A O 1
ATOM 2232 N N . ILE A 1 285 ? 16.641 4.244 1.402 1.00 97.62 285 ILE A N 1
ATOM 2233 C CA . ILE A 1 285 ? 16.664 5.374 0.482 1.00 97.62 285 ILE A CA 1
ATOM 2234 C C . ILE A 1 285 ? 16.561 4.778 -0.910 1.00 97.62 285 ILE A C 1
ATOM 2236 O O . ILE A 1 285 ? 17.548 4.302 -1.472 1.00 97.62 285 ILE A O 1
ATOM 2240 N N . ASP A 1 286 ? 15.349 4.753 -1.441 1.00 96.38 286 ASP A N 1
ATOM 2241 C CA . ASP A 1 286 ? 15.125 4.267 -2.792 1.00 96.38 286 ASP A CA 1
ATOM 2242 C C . ASP A 1 286 ? 15.533 5.332 -3.803 1.00 96.38 286 ASP A C 1
ATOM 2244 O O . ASP A 1 286 ? 15.261 6.526 -3.633 1.00 96.38 286 ASP A O 1
ATOM 2248 N N . ARG A 1 287 ? 16.159 4.895 -4.891 1.00 95.00 287 ARG A N 1
ATOM 2249 C CA . ARG A 1 287 ? 16.422 5.719 -6.063 1.00 95.00 287 ARG A CA 1
ATOM 2250 C C . ARG A 1 287 ? 15.116 6.372 -6.512 1.00 95.00 287 ARG A C 1
ATOM 2252 O O . ARG A 1 287 ? 14.054 5.766 -6.444 1.00 95.00 287 ARG A O 1
ATOM 2259 N N . TYR A 1 288 ? 15.210 7.620 -6.956 1.00 94.62 288 TYR A N 1
ATOM 2260 C CA . TYR A 1 288 ? 14.075 8.466 -7.349 1.00 94.62 288 TYR A CA 1
ATOM 2261 C C . TYR A 1 288 ? 13.163 8.941 -6.207 1.00 94.62 288 TYR A C 1
ATOM 2263 O O . TYR A 1 288 ? 12.238 9.717 -6.453 1.00 94.62 288 TYR A O 1
ATOM 2271 N N . SER A 1 289 ? 13.411 8.541 -4.957 1.00 96.81 289 SER A N 1
ATOM 2272 C CA . SER A 1 289 ? 12.711 9.137 -3.818 1.00 96.81 289 SER A CA 1
ATOM 2273 C C . SER A 1 289 ? 13.198 10.567 -3.546 1.00 96.81 289 SER A C 1
ATOM 2275 O O . SER A 1 289 ? 14.333 10.916 -3.886 1.00 96.81 289 SER A O 1
ATOM 2277 N N . PRO A 1 290 ? 12.395 11.410 -2.875 1.00 97.38 290 PRO A N 1
ATOM 2278 C CA . PRO A 1 290 ? 12.868 12.698 -2.383 1.00 97.38 290 PRO A CA 1
ATOM 2279 C C . PRO A 1 290 ? 14.128 12.586 -1.514 1.00 97.38 290 PRO A C 1
ATOM 2281 O O . PRO A 1 290 ? 15.015 13.417 -1.661 1.00 97.38 290 PRO A O 1
ATOM 2284 N N . TYR A 1 291 ? 14.262 11.545 -0.682 1.00 97.62 291 TYR A N 1
ATOM 2285 C CA . TYR A 1 291 ? 15.492 11.298 0.084 1.00 97.62 291 TYR A CA 1
ATOM 2286 C C . TYR A 1 291 ? 16.715 10.996 -0.786 1.00 97.62 291 TYR A C 1
ATOM 2288 O O . TYR A 1 291 ? 17.832 11.271 -0.365 1.00 97.62 291 TYR A O 1
ATOM 2296 N N . TYR A 1 292 ? 16.532 10.437 -1.982 1.00 96.94 292 TYR A N 1
ATOM 2297 C CA . TYR A 1 292 ? 17.629 10.243 -2.927 1.00 96.94 292 TYR A CA 1
ATOM 2298 C C . TYR A 1 292 ? 18.023 11.551 -3.623 1.00 96.94 292 TYR A C 1
ATOM 2300 O O . TYR A 1 292 ? 19.208 11.808 -3.822 1.00 96.94 292 TYR A O 1
ATOM 2308 N N . PHE A 1 293 ? 17.044 12.383 -3.993 1.00 95.94 293 PHE A N 1
ATOM 2309 C CA . PHE A 1 293 ? 17.296 13.632 -4.718 1.00 95.94 293 PHE A CA 1
ATOM 2310 C C . PHE A 1 293 ? 17.771 14.788 -3.831 1.00 95.94 293 PHE A C 1
ATOM 2312 O O . PHE A 1 293 ? 18.565 15.607 -4.286 1.00 95.94 293 PHE A O 1
ATOM 2319 N N . ASP A 1 294 ? 17.296 14.861 -2.590 1.00 97.19 294 ASP A N 1
ATOM 2320 C CA . ASP A 1 294 ? 17.681 15.880 -1.611 1.00 97.19 294 ASP A CA 1
ATOM 2321 C C . ASP A 1 294 ? 17.895 15.247 -0.223 1.00 97.19 294 ASP A C 1
ATOM 2323 O O . ASP A 1 294 ? 17.116 15.487 0.706 1.00 97.19 294 ASP A O 1
ATOM 2327 N N . PRO A 1 295 ? 18.926 14.392 -0.058 1.00 97.38 295 PRO A N 1
ATOM 2328 C CA . PRO A 1 295 ? 19.200 13.760 1.228 1.00 97.38 295 PRO A CA 1
ATOM 2329 C C . PRO A 1 295 ? 19.483 14.813 2.303 1.00 97.38 295 PRO A C 1
ATOM 2331 O O . PRO A 1 295 ? 18.831 14.806 3.347 1.00 97.38 295 PRO A O 1
ATOM 2334 N N . ILE A 1 296 ? 20.385 15.764 2.025 1.00 97.12 296 ILE A N 1
ATOM 2335 C CA . ILE A 1 296 ? 20.848 16.764 3.001 1.00 97.12 296 ILE A CA 1
ATOM 2336 C C . ILE A 1 296 ? 19.699 17.673 3.445 1.00 97.12 296 ILE A C 1
ATOM 2338 O O . ILE A 1 296 ? 19.513 17.867 4.648 1.00 97.12 296 ILE A O 1
ATOM 2342 N N . GLY A 1 297 ? 18.895 18.193 2.510 1.00 96.88 297 GLY A N 1
ATOM 2343 C CA . GLY A 1 297 ? 17.752 19.050 2.832 1.00 96.88 297 GLY A CA 1
ATOM 2344 C C . GLY A 1 297 ? 16.648 18.331 3.612 1.00 96.88 297 GLY A C 1
ATOM 2345 O O . GLY A 1 297 ? 15.873 18.977 4.320 1.00 96.88 297 GLY A O 1
ATOM 2346 N N . LEU A 1 298 ? 16.608 16.997 3.554 1.00 96.69 298 LEU A N 1
ATOM 2347 C CA . LEU A 1 298 ? 15.676 16.159 4.308 1.00 96.69 298 LEU A CA 1
ATOM 2348 C C . LEU A 1 298 ? 16.311 15.468 5.528 1.00 96.69 298 LEU A C 1
ATOM 2350 O O . LEU A 1 298 ? 15.688 14.586 6.121 1.00 96.69 298 LEU A O 1
ATOM 2354 N N . GLY A 1 299 ? 17.512 15.885 5.941 1.00 96.69 299 GLY A N 1
ATOM 2355 C CA . GLY A 1 299 ? 18.151 15.430 7.180 1.00 96.69 299 GLY A CA 1
ATOM 2356 C C . GLY A 1 299 ? 18.896 14.097 7.078 1.00 96.69 299 GLY A C 1
ATOM 2357 O O . GLY A 1 299 ? 19.163 13.468 8.101 1.00 96.69 299 GLY A O 1
ATOM 2358 N N . ILE A 1 300 ? 19.235 13.659 5.868 1.00 97.31 300 ILE A N 1
ATOM 2359 C CA . ILE A 1 300 ? 20.104 12.511 5.603 1.00 97.31 300 ILE A CA 1
ATOM 2360 C C . ILE A 1 300 ? 21.459 13.025 5.109 1.00 97.31 300 ILE A C 1
ATOM 2362 O O . ILE A 1 300 ? 21.522 13.866 4.221 1.00 97.31 300 ILE A O 1
ATOM 2366 N N . GLY A 1 301 ? 22.557 12.530 5.681 1.00 96.75 301 GLY A N 1
ATOM 2367 C CA . GLY A 1 301 ? 23.902 12.870 5.217 1.00 96.75 301 GLY A CA 1
ATOM 2368 C C . GLY A 1 301 ? 24.278 12.169 3.907 1.00 96.75 301 GLY A C 1
ATOM 2369 O O . GLY A 1 301 ? 23.496 12.090 2.962 1.00 96.75 301 GLY A O 1
ATOM 2370 N N . GLU A 1 302 ? 25.499 11.646 3.846 1.00 96.38 302 GLU A N 1
ATOM 2371 C CA . GLU A 1 302 ? 25.975 10.897 2.686 1.00 96.38 302 GLU A CA 1
ATOM 2372 C C . GLU A 1 302 ? 25.132 9.634 2.472 1.00 96.38 302 GLU A C 1
ATOM 2374 O O . GLU A 1 302 ? 24.856 8.888 3.418 1.00 96.38 302 GLU A O 1
ATOM 2379 N N . ILE A 1 303 ? 24.739 9.387 1.221 1.00 97.12 303 ILE A N 1
ATOM 2380 C CA . ILE A 1 303 ? 24.037 8.169 0.818 1.00 97.12 303 ILE A CA 1
ATOM 2381 C C . ILE A 1 303 ? 24.980 7.237 0.063 1.00 97.12 303 ILE A C 1
ATOM 2383 O O . ILE A 1 303 ? 25.769 7.673 -0.771 1.00 97.12 303 ILE A O 1
ATOM 2387 N N . THR A 1 304 ? 24.892 5.938 0.339 1.00 96.19 304 THR A N 1
ATOM 2388 C CA . THR A 1 304 ? 25.742 4.913 -0.282 1.00 96.19 304 THR A CA 1
ATOM 2389 C C . THR A 1 304 ? 24.898 3.741 -0.783 1.00 96.19 304 THR A C 1
ATOM 2391 O O . THR A 1 304 ? 23.927 3.369 -0.119 1.00 96.19 304 THR A O 1
ATOM 2394 N N . PRO A 1 305 ? 25.215 3.145 -1.950 1.00 96.31 305 PRO A N 1
ATOM 2395 C CA . PRO A 1 305 ? 24.477 1.991 -2.459 1.00 96.31 305 PRO A CA 1
ATOM 2396 C C . PRO A 1 305 ? 24.487 0.835 -1.458 1.00 96.31 305 PRO A C 1
ATOM 2398 O O . PRO A 1 305 ? 25.498 0.593 -0.793 1.00 96.31 305 PRO A O 1
ATOM 2401 N N . ALA A 1 306 ? 23.387 0.084 -1.384 1.00 94.94 306 ALA A N 1
ATOM 2402 C CA . ALA A 1 306 ? 23.314 -1.088 -0.522 1.00 94.94 306 ALA A CA 1
ATOM 2403 C C . ALA A 1 306 ? 24.481 -2.062 -0.823 1.00 94.94 306 ALA A C 1
ATOM 2405 O O . ALA A 1 306 ? 24.740 -2.358 -1.995 1.00 94.94 306 ALA A O 1
ATOM 2406 N N . PRO A 1 307 ? 25.170 -2.617 0.197 1.00 92.06 307 PRO A N 1
ATOM 2407 C CA . PRO A 1 307 ? 26.377 -3.425 -0.011 1.00 92.06 307 PRO A CA 1
ATOM 2408 C C . PRO A 1 307 ? 26.191 -4.636 -0.936 1.00 92.06 307 PRO A C 1
ATOM 2410 O O . PRO A 1 307 ? 27.146 -5.066 -1.582 1.00 92.06 307 PRO A O 1
ATOM 2413 N N . GLY A 1 308 ? 24.963 -5.162 -1.031 1.00 94.00 308 GLY A N 1
ATOM 2414 C CA . GLY A 1 308 ? 24.619 -6.280 -1.909 1.00 94.00 308 GLY A CA 1
ATOM 2415 C C . GLY A 1 308 ? 24.914 -6.018 -3.389 1.00 94.00 308 GLY A C 1
ATOM 2416 O O . GLY A 1 308 ? 25.323 -6.940 -4.087 1.00 94.00 308 GLY A O 1
ATOM 2417 N N . TYR A 1 309 ? 24.823 -4.771 -3.872 1.00 94.38 309 TYR A N 1
ATOM 2418 C CA . TYR A 1 309 ? 25.109 -4.462 -5.280 1.00 94.38 309 TYR A CA 1
ATOM 2419 C C . TYR A 1 309 ? 26.559 -4.784 -5.670 1.00 94.38 309 TYR A C 1
ATOM 2421 O O . TYR A 1 309 ? 26.794 -5.311 -6.753 1.00 94.38 309 TYR A O 1
ATOM 2429 N N . ARG A 1 310 ? 27.533 -4.581 -4.770 1.00 92.50 310 ARG A N 1
ATOM 2430 C CA . ARG A 1 310 ? 28.940 -4.944 -5.032 1.00 92.50 310 ARG A CA 1
ATOM 2431 C C . ARG A 1 310 ? 29.192 -6.452 -5.074 1.00 92.50 310 ARG A C 1
ATOM 2433 O O . ARG A 1 310 ? 30.228 -6.868 -5.575 1.00 92.50 310 ARG A O 1
ATOM 2440 N N . GLN A 1 311 ? 28.283 -7.255 -4.526 1.00 92.94 311 GLN A N 1
ATOM 2441 C CA . GLN A 1 311 ? 28.376 -8.717 -4.566 1.00 92.94 311 GLN A CA 1
ATOM 2442 C C . GLN A 1 311 ? 27.718 -9.294 -5.824 1.00 92.94 311 GLN A C 1
ATOM 2444 O O . GLN A 1 311 ? 28.066 -10.393 -6.243 1.00 92.94 311 GLN A O 1
ATOM 2449 N N . LEU A 1 312 ? 26.770 -8.560 -6.414 1.00 93.12 312 LEU A N 1
ATOM 2450 C CA . LEU A 1 312 ? 25.977 -9.009 -7.558 1.00 93.12 312 LEU A CA 1
ATOM 2451 C C . LEU A 1 312 ? 26.542 -8.554 -8.911 1.00 93.12 312 LEU A C 1
ATOM 2453 O O . LEU A 1 312 ? 26.285 -9.215 -9.915 1.00 93.12 312 LEU A O 1
ATOM 2457 N N . TYR A 1 313 ? 27.290 -7.447 -8.955 1.00 94.19 313 TYR A N 1
ATOM 2458 C CA . TYR A 1 313 ? 27.741 -6.826 -10.205 1.00 94.19 313 TYR A CA 1
ATOM 2459 C C . TYR A 1 313 ? 29.272 -6.793 -10.352 1.00 94.19 313 TYR A C 1
ATOM 2461 O O . TYR A 1 313 ? 29.988 -6.765 -9.348 1.00 94.19 313 TYR A O 1
ATOM 2469 N N . PRO A 1 314 ? 29.797 -6.772 -11.597 1.00 94.19 314 PRO A N 1
ATOM 2470 C CA . PRO A 1 314 ? 31.232 -6.657 -11.850 1.00 94.19 314 PRO A CA 1
ATOM 2471 C C . PRO A 1 314 ? 31.859 -5.401 -11.227 1.00 94.19 314 PRO A C 1
ATOM 2473 O O . PRO A 1 314 ? 31.263 -4.328 -11.252 1.00 94.19 314 PRO A O 1
ATOM 2476 N N . LEU A 1 315 ? 33.106 -5.508 -10.752 1.00 93.06 315 LEU A N 1
ATOM 2477 C CA . LEU A 1 315 ? 33.809 -4.418 -10.052 1.00 93.06 315 LEU A CA 1
ATOM 2478 C C . LEU A 1 315 ? 34.059 -3.164 -10.906 1.00 93.06 315 LEU A C 1
ATOM 2480 O O . LEU A 1 315 ? 34.297 -2.094 -10.351 1.00 93.06 315 LEU A O 1
ATOM 2484 N N . HIS A 1 316 ? 34.033 -3.281 -12.238 1.00 93.88 316 HIS A N 1
ATOM 2485 C CA . HIS A 1 316 ? 34.189 -2.140 -13.148 1.00 93.88 316 HIS A CA 1
ATOM 2486 C C . HIS A 1 316 ? 32.904 -1.321 -13.330 1.00 93.88 316 HIS A C 1
ATOM 2488 O O . HIS A 1 316 ? 32.938 -0.297 -14.009 1.00 93.88 316 HIS A O 1
ATOM 2494 N N . VAL A 1 317 ? 31.780 -1.764 -12.759 1.00 96.00 317 VAL A N 1
ATOM 2495 C CA . VAL A 1 317 ? 30.504 -1.042 -12.761 1.00 96.00 317 VAL A CA 1
ATOM 2496 C C . VAL A 1 317 ? 30.296 -0.416 -11.389 1.00 96.00 317 VAL A C 1
ATOM 2498 O O . VAL A 1 317 ? 30.336 -1.110 -10.372 1.00 96.00 317 VAL A O 1
ATOM 2501 N N . GLY A 1 318 ? 30.067 0.899 -11.346 1.00 95.19 318 GLY A N 1
ATOM 2502 C CA . GLY A 1 318 ? 29.742 1.578 -10.096 1.00 95.19 318 GLY A CA 1
ATOM 2503 C C . GLY A 1 318 ? 28.471 0.995 -9.475 1.00 95.19 318 GLY A C 1
ATOM 2504 O O . GLY A 1 318 ? 27.457 0.828 -10.150 1.00 95.19 318 GLY A O 1
ATOM 2505 N N . ALA A 1 319 ? 28.503 0.675 -8.179 1.00 95.06 319 ALA A N 1
ATOM 2506 C CA . ALA A 1 319 ? 27.328 0.151 -7.475 1.00 95.06 319 ALA A CA 1
ATOM 2507 C C . ALA A 1 319 ? 26.175 1.166 -7.438 1.00 95.06 319 ALA A C 1
ATOM 2509 O O . ALA A 1 319 ? 25.012 0.786 -7.356 1.00 95.06 319 ALA A O 1
ATOM 2510 N N . ASP A 1 320 ? 26.493 2.455 -7.505 1.00 94.06 320 ASP A N 1
ATOM 2511 C CA . ASP A 1 320 ? 25.533 3.532 -7.682 1.00 94.06 320 ASP A CA 1
ATOM 2512 C C . ASP A 1 320 ? 24.891 3.483 -9.070 1.00 94.06 320 ASP A C 1
ATOM 2514 O O . ASP A 1 320 ? 23.691 3.689 -9.159 1.00 94.06 320 ASP A O 1
ATOM 2518 N N . GLU A 1 321 ? 25.612 3.115 -10.130 1.00 95.06 321 GLU A N 1
ATOM 2519 C CA . GLU A 1 321 ? 25.079 3.059 -11.501 1.00 95.06 321 GLU A CA 1
ATOM 2520 C C . GLU A 1 321 ? 23.985 2.000 -11.704 1.00 95.06 321 GLU A C 1
ATOM 2522 O O . GLU A 1 321 ? 23.150 2.147 -12.592 1.00 95.06 321 GLU A O 1
ATOM 2527 N N . VAL A 1 322 ? 23.986 0.943 -10.888 1.00 94.56 322 VAL A N 1
ATOM 2528 C CA . VAL A 1 322 ? 23.024 -0.180 -10.943 1.00 94.56 322 VAL A CA 1
ATOM 2529 C C . VAL A 1 322 ? 22.171 -0.306 -9.678 1.00 94.56 322 VAL A C 1
ATOM 2531 O O . VAL A 1 322 ? 21.285 -1.156 -9.596 1.00 94.56 322 VAL A O 1
ATOM 2534 N N . GLY A 1 323 ? 22.436 0.529 -8.675 1.00 94.31 323 GLY A N 1
ATOM 2535 C CA . GLY A 1 323 ? 21.784 0.478 -7.377 1.00 94.31 323 GLY A CA 1
ATOM 2536 C C . GLY A 1 323 ? 20.433 1.182 -7.375 1.00 94.31 323 GLY A C 1
ATOM 2537 O O . GLY A 1 323 ? 20.353 2.369 -7.694 1.00 94.31 323 GLY A O 1
ATOM 2538 N N . TYR A 1 324 ? 19.381 0.479 -6.953 1.00 95.38 324 TYR A N 1
ATOM 2539 C CA . TYR A 1 324 ? 18.084 1.082 -6.633 1.00 95.38 324 TYR A CA 1
ATOM 2540 C C . TYR A 1 324 ? 17.941 1.415 -5.137 1.00 95.38 324 TYR A C 1
ATOM 2542 O O . TYR A 1 324 ? 17.308 2.403 -4.798 1.00 95.38 324 TYR A O 1
ATOM 2550 N N . HIS A 1 325 ? 18.572 0.657 -4.236 1.00 96.38 325 HIS A N 1
ATOM 2551 C CA . HIS A 1 325 ? 18.466 0.871 -2.784 1.00 96.38 325 HIS A CA 1
ATOM 2552 C C . HIS A 1 325 ? 19.767 1.422 -2.197 1.00 96.38 325 HIS A C 1
ATOM 2554 O O . HIS A 1 325 ? 20.850 0.904 -2.486 1.00 96.38 325 HIS A O 1
ATOM 2560 N N . PHE A 1 326 ? 19.650 2.420 -1.324 1.00 97.19 326 PHE A N 1
ATOM 2561 C CA . PHE A 1 326 ? 20.761 3.108 -0.673 1.00 97.19 326 PHE A CA 1
ATOM 2562 C C . PHE A 1 326 ? 20.564 3.145 0.850 1.00 97.19 326 PHE A C 1
ATOM 2564 O O . PHE A 1 326 ? 19.441 3.161 1.361 1.00 97.19 326 PHE A O 1
ATOM 2571 N N . GLY A 1 327 ? 21.677 3.157 1.582 1.00 95.75 327 GLY A N 1
ATOM 2572 C CA . GLY A 1 327 ? 21.736 3.574 2.982 1.00 95.75 327 GLY A CA 1
ATOM 2573 C C . GLY A 1 327 ? 22.154 5.039 3.084 1.00 95.75 327 GLY A C 1
ATOM 2574 O O . GLY A 1 327 ? 22.685 5.594 2.127 1.00 95.75 327 GLY A O 1
ATOM 2575 N N . GLY A 1 328 ? 21.943 5.662 4.243 1.00 95.12 328 GLY A N 1
ATOM 2576 C CA . GLY A 1 328 ? 22.363 7.040 4.504 1.00 95.12 328 GLY A CA 1
ATOM 2577 C C . GLY A 1 328 ? 22.996 7.206 5.882 1.00 95.12 328 GLY A C 1
ATOM 2578 O O . GLY A 1 328 ? 22.667 6.458 6.807 1.00 95.12 328 GLY A O 1
ATOM 2579 N N . THR A 1 329 ? 23.882 8.191 6.033 1.00 96.12 329 THR A N 1
ATOM 2580 C CA . THR A 1 329 ? 24.490 8.549 7.323 1.00 96.12 329 THR A CA 1
ATOM 2581 C C . THR A 1 329 ? 23.589 9.517 8.087 1.00 96.12 329 THR A C 1
ATOM 2583 O O . THR A 1 329 ? 23.529 10.705 7.770 1.00 96.12 329 THR A O 1
ATOM 2586 N N . TYR A 1 330 ? 22.867 9.016 9.082 1.00 96.31 330 TYR A N 1
ATOM 2587 C CA . TYR A 1 330 ? 22.026 9.806 9.981 1.00 96.31 330 TYR A CA 1
ATOM 2588 C C . TYR A 1 330 ? 21.617 8.942 11.180 1.00 96.31 330 TYR A C 1
ATOM 2590 O O . TYR A 1 330 ? 21.803 7.720 11.169 1.00 96.31 330 TYR A O 1
ATOM 2598 N N . THR A 1 331 ? 21.022 9.567 12.190 1.00 95.31 331 THR A N 1
ATOM 2599 C CA . THR A 1 331 ? 20.330 8.857 13.266 1.00 95.31 331 THR A CA 1
ATOM 2600 C C . THR A 1 331 ? 19.021 9.561 13.615 1.00 95.31 331 THR A C 1
ATOM 2602 O O . THR A 1 331 ? 18.750 10.669 13.148 1.00 95.31 331 THR A O 1
ATOM 2605 N N . THR A 1 332 ? 18.193 8.890 14.403 1.00 95.25 332 THR A N 1
ATOM 2606 C CA . THR A 1 332 ? 16.980 9.429 15.018 1.00 95.25 332 THR A CA 1
ATOM 2607 C C . THR A 1 332 ? 16.931 8.931 16.463 1.00 95.25 332 THR A C 1
ATOM 2609 O O . THR A 1 332 ? 17.512 7.881 16.748 1.00 95.25 332 THR A O 1
ATOM 2612 N N . PRO A 1 333 ? 16.202 9.604 17.366 1.00 94.44 333 PRO A N 1
ATOM 2613 C CA . PRO A 1 333 ? 15.957 9.102 18.715 1.00 94.44 333 PRO A CA 1
ATOM 2614 C C . PRO A 1 333 ? 15.546 7.616 18.762 1.00 94.44 333 PRO A C 1
ATOM 2616 O O . PRO A 1 333 ? 16.072 6.857 19.571 1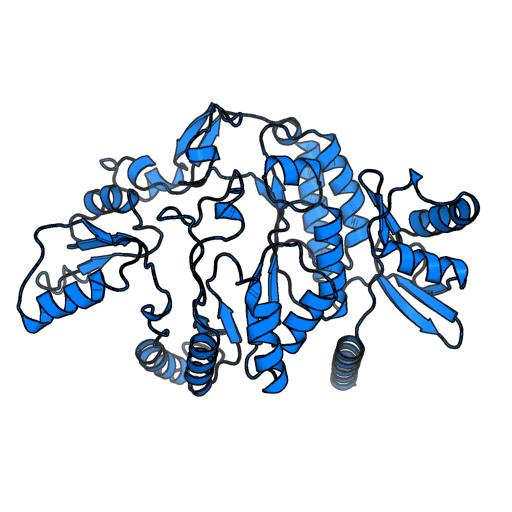.00 94.44 333 PRO A O 1
ATOM 2619 N N . LEU A 1 334 ? 14.695 7.150 17.834 1.00 95.19 334 LEU A N 1
ATOM 2620 C CA . LEU A 1 334 ? 14.364 5.722 17.725 1.00 95.19 334 LEU A CA 1
ATOM 2621 C C . LEU A 1 334 ? 15.562 4.862 17.284 1.00 95.19 334 LEU A C 1
ATOM 2623 O O . LEU A 1 334 ? 15.713 3.740 17.766 1.00 95.19 334 LEU A O 1
ATOM 2627 N N . LEU A 1 335 ? 16.381 5.320 16.331 1.00 95.31 335 LEU A N 1
ATOM 2628 C CA . LEU A 1 335 ? 17.542 4.567 15.832 1.00 95.31 335 LEU A CA 1
ATOM 2629 C C . LEU A 1 335 ? 18.697 4.483 16.842 1.00 95.31 335 LEU A C 1
ATOM 2631 O O . LEU A 1 335 ? 19.488 3.539 16.761 1.00 95.31 335 LEU A O 1
ATOM 2635 N N . ASP A 1 336 ? 18.731 5.354 17.846 1.00 96.12 336 ASP A N 1
ATOM 2636 C CA . ASP A 1 336 ? 19.660 5.251 18.978 1.00 96.12 336 ASP A CA 1
ATOM 2637 C C . ASP A 1 336 ? 19.087 4.414 20.142 1.00 96.12 336 ASP A C 1
ATOM 2639 O O . ASP A 1 336 ? 19.844 3.806 20.898 1.00 96.12 336 ASP A O 1
ATOM 2643 N N . ASP A 1 337 ? 17.761 4.260 20.235 1.00 97.12 337 ASP A N 1
ATOM 2644 C CA . ASP A 1 337 ? 17.088 3.488 21.290 1.00 97.12 337 ASP A CA 1
ATOM 2645 C C . ASP A 1 337 ? 16.829 2.015 20.900 1.00 97.12 337 ASP A C 1
ATOM 2647 O O . ASP A 1 337 ? 15.813 1.650 20.297 1.00 97.12 337 ASP A O 1
ATOM 2651 N N . ALA A 1 338 ? 17.776 1.132 21.233 1.00 97.12 338 ALA A N 1
ATOM 2652 C CA . ALA A 1 338 ? 17.661 -0.300 20.946 1.00 97.12 338 ALA A CA 1
ATOM 2653 C C . ALA A 1 338 ? 16.521 -0.996 21.714 1.00 97.12 338 ALA A C 1
ATOM 2655 O O . ALA A 1 338 ? 15.934 -1.948 21.188 1.00 97.12 338 ALA A O 1
ATOM 2656 N N . ASP A 1 339 ? 16.193 -0.530 22.922 1.00 98.25 339 ASP A N 1
ATOM 2657 C CA . ASP A 1 339 ? 15.117 -1.101 23.735 1.00 98.25 339 ASP A CA 1
ATOM 2658 C C . ASP A 1 339 ? 13.753 -0.808 23.103 1.00 98.25 339 ASP A C 1
ATOM 2660 O O . ASP A 1 339 ? 12.963 -1.725 22.866 1.00 98.25 339 ASP A O 1
ATOM 2664 N N . LEU A 1 340 ? 13.503 0.447 22.724 1.00 97.94 340 LEU A N 1
ATOM 2665 C CA . LEU A 1 340 ? 12.256 0.829 22.070 1.00 97.94 340 LEU A CA 1
ATOM 2666 C C . LEU A 1 340 ? 12.072 0.127 20.720 1.00 97.94 340 LEU A C 1
ATOM 2668 O O . LEU A 1 340 ? 10.967 -0.327 20.417 1.00 97.94 340 LEU A O 1
ATOM 2672 N N . ARG A 1 341 ? 13.140 -0.052 19.928 1.00 97.56 341 ARG A N 1
ATOM 2673 C CA . ARG A 1 341 ? 13.073 -0.862 18.693 1.00 97.56 341 ARG A CA 1
ATOM 2674 C C . ARG A 1 341 ? 12.720 -2.322 18.971 1.00 97.56 341 ARG A C 1
ATOM 2676 O O . ARG A 1 341 ? 11.936 -2.913 18.223 1.00 97.56 341 ARG A O 1
ATOM 2683 N N . SER A 1 342 ? 13.270 -2.899 20.038 1.00 98.12 342 SER A N 1
ATOM 2684 C CA . SER A 1 342 ? 12.939 -4.259 20.472 1.00 98.12 342 SER A CA 1
ATOM 2685 C C . SER A 1 342 ? 11.468 -4.360 20.885 1.00 98.12 342 SER A C 1
ATOM 2687 O O . SER A 1 342 ? 10.750 -5.238 20.404 1.00 98.12 342 SER A O 1
ATOM 2689 N N . ARG A 1 343 ? 10.967 -3.404 21.679 1.00 98.38 343 ARG A N 1
ATOM 2690 C CA . ARG A 1 343 ? 9.553 -3.336 22.087 1.00 98.38 343 ARG A CA 1
ATOM 2691 C C . ARG A 1 343 ? 8.603 -3.124 20.911 1.00 98.38 343 ARG A C 1
ATOM 2693 O O . ARG A 1 343 ? 7.561 -3.774 20.862 1.00 98.38 343 ARG A O 1
ATOM 2700 N N . LEU A 1 344 ? 8.963 -2.278 19.944 1.00 98.12 344 LEU A N 1
ATOM 2701 C CA . LEU A 1 344 ? 8.206 -2.097 18.701 1.00 98.12 344 LEU A CA 1
ATOM 2702 C C . LEU A 1 344 ? 8.113 -3.409 17.915 1.00 98.12 344 LEU A C 1
ATOM 2704 O O . LEU A 1 344 ? 7.022 -3.820 17.524 1.00 98.12 344 LEU A O 1
ATOM 2708 N N . THR A 1 345 ? 9.244 -4.093 17.734 1.00 98.31 345 THR A N 1
ATOM 2709 C CA . THR A 1 345 ? 9.303 -5.386 17.038 1.00 98.31 345 THR A CA 1
ATOM 2710 C C . THR A 1 345 ? 8.465 -6.440 17.763 1.00 98.31 345 THR A C 1
ATOM 2712 O O . THR A 1 345 ? 7.650 -7.119 17.143 1.00 98.31 345 THR A O 1
ATOM 2715 N N . ALA A 1 346 ? 8.593 -6.535 19.089 1.00 98.38 346 ALA A N 1
ATOM 2716 C CA . ALA A 1 346 ? 7.819 -7.462 19.907 1.00 98.38 346 ALA A CA 1
ATOM 2717 C C . ALA A 1 346 ? 6.308 -7.180 19.842 1.00 98.38 346 ALA A C 1
ATOM 2719 O O . ALA A 1 346 ? 5.510 -8.115 19.781 1.00 98.38 346 ALA A O 1
ATOM 2720 N N . ALA A 1 347 ? 5.900 -5.908 19.812 1.00 98.31 347 ALA A N 1
ATOM 2721 C CA . ALA A 1 347 ? 4.498 -5.523 19.670 1.00 98.31 347 ALA A CA 1
ATOM 2722 C C . ALA A 1 347 ? 3.928 -5.926 18.295 1.00 98.31 347 ALA A C 1
ATOM 2724 O O . ALA A 1 347 ? 2.834 -6.492 18.231 1.00 98.31 347 ALA A O 1
ATOM 2725 N N . ILE A 1 348 ? 4.694 -5.721 17.215 1.00 98.44 348 ILE A N 1
ATOM 2726 C CA . ILE A 1 348 ? 4.338 -6.154 15.853 1.00 98.44 348 ILE A CA 1
ATOM 2727 C C . ILE A 1 348 ? 4.191 -7.679 15.783 1.00 98.44 348 ILE A C 1
ATOM 2729 O O . ILE A 1 348 ? 3.173 -8.179 15.302 1.00 98.44 348 ILE A O 1
ATOM 2733 N N . GLU A 1 349 ? 5.170 -8.430 16.290 1.00 98.38 349 GLU A N 1
ATOM 2734 C CA . GLU A 1 349 ? 5.125 -9.895 16.258 1.00 98.38 349 GLU A CA 1
ATOM 2735 C C . GLU A 1 349 ? 4.025 -10.467 17.162 1.00 98.38 349 GLU A C 1
ATOM 2737 O O . GLU A 1 349 ? 3.365 -11.433 16.782 1.00 98.38 349 GLU A O 1
ATOM 2742 N N . SER A 1 350 ? 3.744 -9.843 18.312 1.00 98.12 350 SER A N 1
ATOM 2743 C CA . SER A 1 350 ? 2.615 -10.226 19.170 1.00 98.12 350 SER A CA 1
ATOM 2744 C C . SER A 1 350 ? 1.270 -10.040 18.460 1.00 98.12 350 SER A C 1
ATOM 2746 O O . SER A 1 350 ? 0.424 -10.936 18.522 1.00 98.12 350 SER A O 1
ATOM 2748 N N . TRP A 1 351 ? 1.082 -8.925 17.741 1.00 98.19 351 TRP A N 1
ATOM 2749 C CA . TRP A 1 351 ? -0.125 -8.679 16.944 1.00 98.19 351 TRP A CA 1
ATOM 2750 C C . TRP A 1 351 ? -0.244 -9.694 15.801 1.00 98.19 351 TRP A C 1
ATOM 2752 O O . TRP A 1 351 ? -1.288 -10.326 15.643 1.00 98.19 351 TRP A O 1
ATOM 2762 N N . LYS A 1 352 ? 0.838 -9.945 15.055 1.00 97.94 352 LYS A N 1
ATOM 2763 C CA . LYS A 1 352 ? 0.869 -10.984 14.010 1.00 97.94 352 LYS A CA 1
ATOM 2764 C C . LYS A 1 352 ? 0.522 -12.365 14.562 1.00 97.94 352 LYS A C 1
ATOM 2766 O O . LYS A 1 352 ? -0.258 -13.084 13.945 1.00 97.94 352 LYS A O 1
ATOM 2771 N N . ALA A 1 353 ? 1.074 -12.736 15.715 1.00 97.50 353 ALA A N 1
ATOM 2772 C CA . ALA A 1 353 ? 0.791 -14.013 16.361 1.00 97.50 353 ALA A CA 1
ATOM 2773 C C . ALA A 1 353 ? -0.671 -14.114 16.817 1.00 97.50 353 ALA A C 1
ATOM 2775 O O . ALA A 1 353 ? -1.291 -15.156 16.624 1.00 97.50 353 ALA A O 1
ATOM 2776 N N . ALA A 1 354 ? -1.238 -13.039 17.375 1.00 96.12 354 ALA A N 1
ATOM 2777 C CA . ALA A 1 354 ? -2.653 -12.988 17.732 1.00 96.12 354 ALA A CA 1
ATOM 2778 C C . ALA A 1 354 ? -3.541 -13.164 16.488 1.00 96.12 354 ALA A C 1
ATOM 2780 O O . ALA A 1 354 ? -4.464 -13.969 16.492 1.00 96.12 354 ALA A O 1
ATOM 2781 N N . TRP A 1 355 ? -3.201 -12.499 15.383 1.00 94.69 355 TRP A N 1
ATOM 2782 C CA . TRP A 1 355 ? -3.977 -12.555 14.143 1.00 94.69 355 TRP A CA 1
ATOM 2783 C C . TRP A 1 355 ? -3.801 -13.871 13.351 1.00 94.69 355 TRP A C 1
ATOM 2785 O O . TRP A 1 355 ? -4.543 -14.154 12.418 1.00 94.69 355 TRP A O 1
ATOM 2795 N N . ARG A 1 356 ? -2.837 -14.723 13.705 1.00 94.44 356 ARG A N 1
ATOM 2796 C CA . ARG A 1 356 ? -2.726 -16.078 13.131 1.00 94.44 356 ARG A CA 1
ATOM 2797 C C . ARG A 1 356 ? -3.597 -17.112 13.848 1.00 94.44 356 ARG A C 1
ATOM 2799 O O . ARG A 1 356 ? -3.640 -18.253 13.405 1.00 94.44 356 ARG A O 1
ATOM 2806 N N . GLN A 1 357 ? -4.244 -16.747 14.956 1.00 92.50 357 GLN A N 1
ATOM 2807 C CA . GLN A 1 357 ? -5.153 -17.645 15.670 1.00 92.50 357 GLN A CA 1
ATOM 2808 C C . GLN A 1 357 ? -6.437 -17.882 14.868 1.00 92.50 357 GLN A C 1
ATOM 2810 O O . GLN A 1 357 ? -6.909 -16.993 14.155 1.00 92.50 357 GLN A O 1
ATOM 2815 N N . GLU A 1 358 ? -7.023 -19.069 15.029 1.00 89.81 358 GLU A N 1
ATOM 2816 C CA . GLU A 1 358 ? -8.293 -19.452 14.414 1.00 89.81 358 GLU A CA 1
ATOM 2817 C C . GLU A 1 358 ? -9.333 -19.809 15.501 1.00 89.81 358 GLU A C 1
ATOM 2819 O O . GLU A 1 358 ? -9.156 -20.805 16.202 1.00 89.81 358 GLU A O 1
ATOM 2824 N N . PRO A 1 359 ? -10.415 -19.020 15.667 1.00 89.25 359 PRO A N 1
ATOM 2825 C CA . PRO A 1 359 ? -10.635 -17.721 15.050 1.00 89.25 359 PRO A CA 1
ATOM 2826 C C . PRO A 1 359 ? -9.690 -16.660 15.635 1.00 89.25 359 PRO A C 1
ATOM 2828 O O . PRO A 1 359 ? -9.166 -16.798 16.740 1.00 89.25 359 PRO A O 1
ATOM 2831 N N . PRO A 1 360 ? -9.515 -15.553 14.918 1.00 93.12 360 PRO A N 1
ATOM 2832 C CA . PRO A 1 360 ? -8.738 -14.431 15.423 1.00 93.12 360 PRO A CA 1
ATOM 2833 C C . PRO A 1 360 ? -9.399 -13.633 16.542 1.00 93.12 360 PRO A C 1
ATOM 2835 O O . PRO A 1 360 ? -10.621 -13.719 16.707 1.00 93.12 360 PRO A O 1
ATOM 2838 N N . PRO A 1 361 ? -8.643 -12.733 17.203 1.00 95.88 361 PRO A N 1
ATOM 2839 C CA . PRO A 1 361 ? -9.220 -11.767 18.117 1.00 95.88 361 PRO A CA 1
ATOM 2840 C C . PRO A 1 361 ? -10.336 -10.948 17.456 1.00 95.88 361 PRO A C 1
ATOM 2842 O O . PRO A 1 361 ? -10.284 -10.553 16.282 1.00 95.88 361 PRO A O 1
ATOM 2845 N N . ALA A 1 362 ? -11.370 -10.694 18.241 1.00 95.50 362 ALA A N 1
ATOM 2846 C CA . ALA A 1 362 ? -12.557 -9.963 17.860 1.00 95.50 362 ALA A CA 1
ATOM 2847 C C . ALA A 1 362 ? -12.824 -8.877 18.900 1.00 95.50 362 ALA A C 1
ATOM 2849 O O . ALA A 1 362 ? -12.702 -9.106 20.099 1.00 95.50 362 ALA A O 1
ATOM 2850 N N . LEU A 1 363 ? -13.208 -7.704 18.407 1.00 97.81 363 LEU A N 1
ATOM 2851 C CA . LEU A 1 363 ? -13.841 -6.653 19.187 1.00 97.81 363 LEU A CA 1
ATOM 2852 C C . LEU A 1 363 ? -15.045 -6.191 18.377 1.00 97.81 363 LEU A C 1
ATOM 2854 O O . LEU A 1 363 ? -14.910 -5.377 17.460 1.00 97.81 363 LEU A O 1
ATOM 2858 N N . GLU A 1 364 ? -16.196 -6.790 18.640 1.00 95.94 364 GLU A N 1
ATOM 2859 C CA . GLU A 1 364 ? -17.346 -6.730 17.741 1.00 95.94 364 GLU A CA 1
ATOM 2860 C C . GLU A 1 364 ? -18.628 -6.372 18.493 1.00 95.94 364 GLU A C 1
ATOM 2862 O O . GLU A 1 364 ? -18.879 -6.855 19.596 1.00 95.94 364 GLU A O 1
ATOM 2867 N N . LEU A 1 365 ? -19.427 -5.491 17.888 1.00 95.00 365 LEU A N 1
ATOM 2868 C CA . LEU A 1 365 ? -20.718 -5.062 18.419 1.00 95.00 365 LEU A CA 1
ATOM 2869 C C . LEU A 1 365 ? -21.823 -6.019 17.954 1.00 95.00 365 LEU A C 1
ATOM 2871 O O . LEU A 1 365 ? -21.977 -6.246 16.753 1.00 95.00 365 LEU A O 1
ATOM 2875 N N . PHE A 1 366 ? -22.620 -6.518 18.896 1.00 90.38 366 PHE A N 1
ATOM 2876 C CA . PHE A 1 366 ? -23.740 -7.425 18.659 1.00 90.38 366 PHE A CA 1
ATOM 2877 C C . PHE A 1 366 ? -25.025 -6.925 19.316 1.00 90.38 366 PHE A C 1
ATOM 2879 O O . PHE A 1 366 ? -25.000 -6.207 20.315 1.00 90.38 366 PHE A O 1
ATOM 2886 N N . GLN A 1 367 ? -26.156 -7.371 18.773 1.00 89.31 367 GLN A N 1
ATOM 2887 C CA . GLN A 1 367 ? -27.479 -7.171 19.355 1.00 89.31 367 GLN A CA 1
ATOM 2888 C C . GLN A 1 367 ? -27.904 -8.439 20.112 1.00 89.31 367 GLN A C 1
ATOM 2890 O O . GLN A 1 367 ? -27.940 -9.522 19.530 1.00 89.31 367 GLN A O 1
ATOM 2895 N N . ILE A 1 368 ? -28.260 -8.304 21.392 1.00 86.81 368 ILE A N 1
ATOM 2896 C CA . ILE A 1 368 ? -28.802 -9.374 22.242 1.00 86.81 368 ILE A CA 1
ATOM 2897 C C . ILE A 1 368 ? -30.170 -8.920 22.761 1.00 86.81 368 ILE A C 1
ATOM 2899 O O . ILE A 1 368 ? -30.276 -8.149 23.718 1.00 86.81 368 ILE A O 1
ATOM 2903 N N . GLY A 1 369 ? -31.241 -9.375 22.108 1.00 88.50 369 GLY A N 1
ATOM 2904 C CA . GLY A 1 369 ? -32.592 -8.883 22.391 1.00 88.50 369 GLY A CA 1
ATOM 2905 C C . GLY A 1 369 ? -32.677 -7.369 22.169 1.00 88.50 369 GLY A C 1
ATOM 2906 O O . GLY A 1 369 ? -32.381 -6.888 21.078 1.00 88.50 369 GLY A O 1
ATOM 2907 N N . ALA A 1 370 ? -33.042 -6.610 23.204 1.00 89.06 370 ALA A N 1
ATOM 2908 C CA . ALA A 1 370 ? -33.106 -5.143 23.161 1.00 89.06 370 ALA A CA 1
ATOM 2909 C C . ALA A 1 370 ? -31.779 -4.439 23.521 1.00 89.06 370 ALA A C 1
ATOM 2911 O O . ALA A 1 370 ? -31.700 -3.215 23.433 1.00 89.06 370 ALA A O 1
ATOM 2912 N N . THR A 1 371 ? -30.743 -5.185 23.913 1.00 92.19 371 THR A N 1
ATOM 2913 C CA . THR A 1 371 ? -29.480 -4.635 24.424 1.00 92.19 371 THR A CA 1
ATOM 2914 C C . THR A 1 371 ? -28.352 -4.840 23.419 1.00 92.19 371 THR A C 1
ATOM 2916 O O . THR A 1 371 ? -28.186 -5.928 22.874 1.00 92.19 371 THR A O 1
ATOM 2919 N N . GLU A 1 372 ? -27.537 -3.812 23.204 1.00 95.50 372 GLU A N 1
ATOM 2920 C CA . GLU A 1 372 ? -26.283 -3.945 22.461 1.00 95.50 372 GLU A CA 1
ATOM 2921 C C . GLU A 1 372 ? -25.160 -4.393 23.396 1.00 95.50 372 GLU A C 1
ATOM 2923 O O . GLU A 1 372 ? -25.064 -3.927 24.532 1.00 95.50 372 GLU A O 1
ATOM 2928 N N . ALA A 1 373 ? -24.296 -5.287 22.928 1.00 96.38 373 ALA A N 1
ATOM 2929 C CA . ALA A 1 373 ? -23.160 -5.786 23.688 1.00 96.38 373 ALA A CA 1
ATOM 2930 C C . ALA A 1 373 ? -21.906 -5.879 22.817 1.00 96.38 373 ALA A C 1
ATOM 2932 O O . ALA A 1 373 ? -21.983 -6.103 21.611 1.00 96.38 373 ALA A O 1
ATOM 2933 N N . VAL A 1 374 ? -20.743 -5.710 23.440 1.00 97.75 374 VAL A N 1
ATOM 2934 C CA . VAL A 1 374 ? -19.436 -5.864 22.800 1.00 97.75 374 VAL A CA 1
ATOM 2935 C C . VAL A 1 374 ? -18.850 -7.215 23.189 1.00 97.75 374 VAL A C 1
ATOM 2937 O O . VAL A 1 374 ? -18.650 -7.475 24.378 1.00 97.75 374 VAL A O 1
ATOM 2940 N N . LEU A 1 375 ? -18.568 -8.047 22.188 1.00 96.50 375 LEU A N 1
ATOM 2941 C CA . LEU A 1 375 ? -17.715 -9.227 22.308 1.00 96.50 375 LEU A CA 1
ATOM 2942 C C . LEU A 1 375 ? -16.259 -8.774 22.219 1.00 96.50 375 LEU A C 1
ATOM 2944 O O . LEU A 1 375 ? -15.900 -8.093 21.259 1.00 96.50 375 LEU A O 1
ATOM 2948 N N . ASP A 1 376 ? -15.432 -9.184 23.173 1.00 97.56 376 ASP A N 1
ATOM 2949 C CA . ASP A 1 376 ? -14.004 -8.885 23.194 1.00 97.56 376 ASP A CA 1
ATOM 2950 C C . ASP A 1 376 ? -13.199 -10.149 23.512 1.00 97.56 376 ASP A C 1
ATOM 2952 O O . ASP A 1 376 ? -13.229 -10.658 24.631 1.00 97.56 376 ASP A O 1
ATOM 2956 N N . THR A 1 377 ? -12.490 -10.675 22.515 1.00 96.81 377 THR A N 1
ATOM 2957 C CA . THR A 1 377 ? -11.621 -11.855 22.660 1.00 96.81 377 THR A CA 1
ATOM 2958 C C . THR A 1 377 ? -10.137 -11.502 22.617 1.00 96.81 377 THR A C 1
ATOM 2960 O O . THR A 1 377 ? -9.291 -12.389 22.514 1.00 96.81 377 THR A O 1
ATOM 2963 N N . ARG A 1 378 ? -9.802 -10.208 22.695 1.00 97.44 378 ARG A N 1
ATOM 2964 C CA . ARG A 1 378 ? -8.414 -9.750 22.757 1.00 97.44 378 ARG A CA 1
ATOM 2965 C C . ARG A 1 378 ? -7.767 -10.151 24.085 1.00 97.44 378 ARG A C 1
ATOM 2967 O O . ARG A 1 378 ? -8.429 -10.243 25.113 1.00 97.44 378 ARG A O 1
ATOM 2974 N N . LYS A 1 379 ? -6.443 -10.275 24.120 1.00 95.94 379 LYS A N 1
ATOM 2975 C CA . LYS A 1 379 ? -5.633 -10.484 25.331 1.00 95.94 379 LYS A CA 1
ATOM 2976 C C . LYS A 1 379 ? -5.829 -9.377 26.367 1.00 95.94 379 LYS A C 1
ATOM 2978 O O . LYS A 1 379 ? -5.703 -9.626 27.560 1.00 95.94 379 LYS A O 1
ATOM 2983 N N . VAL A 1 380 ? -6.120 -8.158 25.910 1.00 96.19 380 VAL A N 1
ATOM 2984 C CA . VAL A 1 380 ? -6.393 -6.996 26.773 1.00 96.19 380 VAL A CA 1
ATOM 2985 C C . VAL A 1 380 ? -7.840 -6.940 27.276 1.00 96.19 380 VAL A C 1
ATOM 2987 O O . VAL A 1 380 ? -8.177 -6.047 28.056 1.00 96.19 380 VAL A O 1
ATOM 2990 N N . ALA A 1 381 ? -8.704 -7.865 26.842 1.00 96.56 381 ALA A N 1
ATOM 2991 C CA . ALA A 1 381 ? -10.110 -7.874 27.214 1.00 96.56 381 ALA A CA 1
ATOM 2992 C C . ALA A 1 381 ? -10.280 -7.981 28.734 1.00 96.56 381 ALA A C 1
ATOM 2994 O O . ALA A 1 381 ? -9.697 -8.838 29.398 1.00 96.56 381 ALA A O 1
ATOM 2995 N N . ARG A 1 382 ? -11.140 -7.127 29.294 1.00 96.12 382 ARG A N 1
ATOM 2996 C CA . ARG A 1 382 ? -11.504 -7.177 30.724 1.00 96.12 382 ARG A CA 1
ATOM 2997 C C . ARG A 1 382 ? -12.667 -8.122 31.008 1.00 96.12 382 ARG A C 1
ATOM 2999 O O . ARG A 1 382 ? -12.838 -8.568 32.137 1.00 96.12 382 ARG A O 1
ATOM 3006 N N . ALA A 1 383 ? -13.496 -8.361 30.000 1.00 95.38 383 ALA A N 1
ATOM 3007 C CA . ALA A 1 383 ? -14.619 -9.280 30.035 1.00 95.38 383 ALA A CA 1
ATOM 3008 C C . ALA A 1 383 ? -14.924 -9.731 28.599 1.00 95.38 383 ALA A C 1
ATOM 3010 O O . ALA A 1 383 ? -14.874 -8.889 27.702 1.00 95.38 383 ALA A O 1
ATOM 3011 N N . PRO A 1 384 ? -15.288 -11.006 28.380 1.00 93.44 384 PRO A N 1
ATOM 3012 C CA . PRO A 1 384 ? -15.541 -11.528 27.039 1.00 93.44 384 PRO A CA 1
ATOM 3013 C C . PRO A 1 384 ? -16.780 -10.909 26.387 1.00 93.44 384 PRO A C 1
ATOM 3015 O O . PRO A 1 384 ? -16.818 -10.733 25.177 1.00 93.44 384 PRO A O 1
ATOM 3018 N N . MET A 1 385 ? -17.795 -10.562 27.180 1.00 95.94 385 MET A N 1
ATOM 3019 C CA . MET A 1 385 ? -19.019 -9.921 26.711 1.00 95.94 385 MET A CA 1
ATOM 3020 C C . MET A 1 385 ? -19.365 -8.766 27.642 1.00 95.94 385 MET A C 1
ATOM 3022 O O . MET A 1 385 ? -19.405 -8.935 28.862 1.00 95.94 385 MET A O 1
ATOM 3026 N N . THR A 1 386 ? -19.625 -7.593 27.076 1.00 97.25 386 THR A N 1
ATOM 3027 C CA . THR A 1 386 ? -19.960 -6.387 27.835 1.00 97.25 386 THR A CA 1
ATOM 3028 C C . THR A 1 386 ? -21.240 -5.753 27.289 1.00 97.25 386 THR A C 1
ATOM 3030 O O . THR A 1 386 ? -21.196 -5.213 26.184 1.00 97.25 386 THR A O 1
ATOM 3033 N N . PRO A 1 387 ? -22.365 -5.759 28.028 1.00 96.94 387 PRO A N 1
ATOM 3034 C CA . PRO A 1 387 ? -23.551 -5.006 27.630 1.00 96.94 387 PRO A CA 1
ATOM 3035 C C . PRO A 1 387 ? -23.282 -3.498 27.701 1.00 96.94 387 PRO A C 1
ATOM 3037 O O . PRO A 1 387 ? -22.568 -3.028 28.590 1.00 96.94 387 PRO A O 1
ATOM 3040 N N . LEU A 1 388 ? -23.868 -2.749 26.773 1.00 97.69 388 LEU A N 1
ATOM 3041 C CA . LEU A 1 388 ? -23.804 -1.294 26.710 1.00 97.69 388 LEU A CA 1
ATOM 3042 C C . LEU A 1 388 ? -25.143 -0.687 27.125 1.00 97.69 388 LEU A C 1
ATOM 3044 O O . LEU A 1 388 ? -26.212 -1.189 26.772 1.00 97.69 388 LEU A O 1
ATOM 3048 N N . THR A 1 389 ? -25.093 0.446 27.823 1.00 97.19 389 THR A N 1
ATOM 3049 C CA . THR A 1 389 ? -26.279 1.300 27.944 1.00 97.19 389 THR A CA 1
ATOM 3050 C C . THR A 1 389 ? -26.599 1.947 26.587 1.00 97.19 389 THR A C 1
ATOM 3052 O O . THR A 1 389 ? -25.698 2.120 25.756 1.00 97.19 389 THR A O 1
ATOM 3055 N N . PRO A 1 390 ? -27.850 2.386 26.342 1.00 96.00 390 PRO A N 1
ATOM 3056 C CA . PRO A 1 390 ? -28.186 3.111 25.115 1.00 96.00 390 PRO A CA 1
ATOM 3057 C C . PRO A 1 390 ? -27.313 4.357 24.880 1.00 96.00 390 PRO A C 1
ATOM 3059 O O . PRO A 1 390 ? -26.937 4.645 23.743 1.00 96.00 390 PRO A O 1
ATOM 3062 N N . ALA A 1 391 ? -26.940 5.068 25.953 1.00 96.44 391 ALA A N 1
ATOM 3063 C CA . ALA A 1 391 ? -26.055 6.231 25.889 1.00 96.44 391 ALA A CA 1
ATOM 3064 C C . ALA A 1 391 ? -24.632 5.848 25.447 1.00 96.44 391 ALA A C 1
ATOM 3066 O O . ALA A 1 391 ? -24.080 6.476 24.541 1.00 96.44 391 ALA A O 1
ATOM 3067 N N . GLN A 1 392 ? -24.074 4.771 26.010 1.00 97.69 392 GLN A N 1
ATOM 3068 C CA . GLN A 1 392 ? -22.755 4.254 25.637 1.00 97.69 392 GLN A CA 1
ATOM 3069 C C . GLN A 1 392 ? -22.719 3.780 24.183 1.00 97.69 392 GLN A C 1
ATOM 3071 O O . GLN A 1 392 ? -21.779 4.103 23.461 1.00 97.69 392 GLN A O 1
ATOM 3076 N N . ALA A 1 393 ? -23.749 3.067 23.722 1.00 96.38 393 ALA A N 1
ATOM 3077 C CA . ALA A 1 393 ? -23.819 2.594 22.342 1.00 96.38 393 ALA A CA 1
ATOM 3078 C C . ALA A 1 393 ? -23.968 3.749 21.331 1.00 96.38 393 ALA A C 1
ATOM 3080 O O . ALA A 1 393 ? -23.313 3.762 20.284 1.00 96.38 393 ALA A O 1
ATOM 3081 N N . ALA A 1 394 ? -24.778 4.764 21.653 1.00 95.81 394 ALA A N 1
ATOM 3082 C CA . ALA A 1 394 ? -24.893 5.974 20.839 1.00 95.81 394 ALA A CA 1
ATOM 3083 C C . ALA A 1 394 ? -23.572 6.760 20.783 1.00 95.81 394 ALA A C 1
ATOM 3085 O O . ALA A 1 394 ? -23.166 7.214 19.711 1.00 95.81 394 ALA A O 1
ATOM 3086 N N . LEU A 1 395 ? -22.877 6.885 21.917 1.00 97.19 395 LEU A N 1
ATOM 3087 C CA . LEU A 1 395 ? -21.565 7.524 21.990 1.00 97.19 395 LEU A CA 1
ATOM 3088 C C . LEU A 1 395 ? -20.509 6.755 21.188 1.00 97.19 395 LEU A C 1
ATOM 3090 O O . LEU A 1 395 ? -19.754 7.371 20.440 1.00 97.19 395 LEU A O 1
ATOM 3094 N N . LEU A 1 396 ? -20.494 5.425 21.278 1.00 96.62 396 LEU A N 1
ATOM 3095 C CA . LEU A 1 396 ? -19.588 4.571 20.510 1.00 96.62 396 LEU A CA 1
ATOM 3096 C C . LEU A 1 396 ? -19.730 4.817 18.998 1.00 96.62 396 LEU A C 1
ATOM 3098 O O . LEU A 1 396 ? -18.730 4.987 18.304 1.00 96.62 396 LEU A O 1
ATOM 3102 N N . ARG A 1 397 ? -20.968 4.917 18.492 1.00 94.69 397 ARG A N 1
ATOM 3103 C CA . ARG A 1 397 ? -21.247 5.279 17.089 1.00 94.69 397 ARG A CA 1
ATOM 3104 C C . ARG A 1 397 ? -20.819 6.706 16.751 1.00 94.69 397 ARG A C 1
ATOM 3106 O O . ARG A 1 397 ? -20.239 6.933 15.695 1.00 94.69 397 ARG A O 1
ATOM 3113 N N . ALA A 1 398 ? -21.064 7.669 17.640 1.00 95.69 398 ALA A N 1
ATOM 3114 C CA . ALA A 1 398 ? -20.630 9.051 17.425 1.00 95.69 398 ALA A CA 1
ATOM 3115 C C . ALA A 1 398 ? -19.098 9.165 17.287 1.00 95.69 398 ALA A C 1
ATOM 3117 O O . ALA A 1 398 ? -18.612 9.990 16.516 1.00 95.69 398 ALA A O 1
ATOM 3118 N N . LEU A 1 399 ? -18.355 8.293 17.976 1.00 97.12 399 LEU A N 1
ATOM 3119 C CA . LEU A 1 399 ? -16.894 8.202 17.933 1.00 97.12 399 LEU A CA 1
ATOM 3120 C C . LEU A 1 399 ? -16.350 7.349 16.774 1.00 97.12 399 LEU A C 1
ATOM 3122 O O . LEU A 1 399 ? -15.147 7.104 16.709 1.00 97.12 399 LEU A O 1
ATOM 3126 N N . ASP A 1 400 ? -17.188 6.919 15.822 1.00 93.94 400 ASP A N 1
ATOM 3127 C CA . ASP A 1 400 ? -16.701 6.336 14.563 1.00 93.94 400 ASP A CA 1
ATOM 3128 C C . ASP A 1 400 ? -15.813 7.303 13.783 1.00 93.94 400 ASP A C 1
ATOM 3130 O O . ASP A 1 400 ? -14.914 6.878 13.053 1.00 93.94 400 ASP A O 1
ATOM 3134 N N . LYS A 1 401 ? -16.095 8.599 13.937 1.00 92.06 401 LYS A N 1
ATOM 3135 C CA . LYS A 1 401 ? -15.247 9.683 13.468 1.00 92.06 401 LYS A CA 1
ATOM 3136 C C . LYS A 1 401 ? -14.311 10.087 14.609 1.00 92.06 401 LYS A C 1
ATOM 3138 O O . LYS A 1 401 ? -14.800 10.350 15.712 1.00 92.06 401 LYS A O 1
ATOM 3143 N N . PRO A 1 402 ? -12.996 10.190 14.356 1.00 95.00 402 PRO A N 1
ATOM 3144 C CA . PRO A 1 402 ? -12.051 10.674 15.353 1.00 95.00 402 PRO A CA 1
ATOM 3145 C C . PRO A 1 402 ? -12.504 12.037 15.878 1.00 95.00 402 PRO A C 1
ATOM 3147 O O . PRO A 1 402 ? -12.712 12.965 15.095 1.00 95.00 402 PRO A O 1
ATOM 3150 N N . THR A 1 403 ? -12.671 12.155 17.191 1.00 97.31 403 THR A N 1
ATOM 3151 C CA . THR A 1 403 ? -13.247 13.340 17.835 1.00 97.31 403 THR A CA 1
ATOM 3152 C C . THR A 1 403 ? -12.310 13.839 18.921 1.00 97.31 403 THR A C 1
ATOM 3154 O O . THR A 1 403 ? -11.876 13.061 19.764 1.00 97.31 403 THR A O 1
ATOM 3157 N N . SER A 1 404 ? -11.997 15.136 18.931 1.00 96.69 404 SER A N 1
ATOM 3158 C CA . SER A 1 404 ? -11.093 15.686 19.944 1.00 96.69 404 SER A CA 1
ATOM 3159 C C . SER A 1 404 ? -11.670 15.484 21.339 1.00 96.69 404 SER A C 1
ATOM 3161 O O . SER A 1 404 ? -12.828 15.836 21.588 1.00 96.69 404 SER A O 1
ATOM 3163 N N . ARG A 1 405 ? -10.844 15.008 22.275 1.00 93.31 405 ARG A N 1
ATOM 3164 C CA . ARG A 1 405 ? -11.233 14.848 23.683 1.00 93.31 405 ARG A CA 1
ATOM 3165 C C . ARG A 1 405 ? -11.814 16.134 24.279 1.00 93.31 405 ARG A C 1
ATOM 3167 O O . ARG A 1 405 ? -12.753 16.085 25.068 1.00 93.31 405 ARG A O 1
ATOM 3174 N N . ARG A 1 406 ? -11.301 17.291 23.852 1.00 94.56 406 ARG A N 1
ATOM 3175 C CA . ARG A 1 406 ? -11.734 18.622 24.315 1.00 94.56 406 ARG A CA 1
ATOM 3176 C C . ARG A 1 406 ? -13.130 19.013 23.828 1.00 94.56 406 ARG A C 1
ATOM 3178 O O . ARG A 1 406 ? -13.743 19.897 24.409 1.00 94.56 406 ARG A O 1
ATOM 3185 N N . SER A 1 407 ? -13.618 18.371 22.767 1.00 95.75 407 SER A N 1
ATOM 3186 C CA . SER A 1 407 ? -14.943 18.634 22.193 1.00 95.75 407 SER A CA 1
ATOM 3187 C C . SER A 1 407 ? -16.057 17.788 22.814 1.00 95.75 407 SER A C 1
ATOM 3189 O O . SER A 1 407 ? -17.224 17.993 22.490 1.00 95.75 407 SER A O 1
ATOM 3191 N N . ILE A 1 408 ? -15.719 16.844 23.702 1.00 96.38 408 ILE A N 1
ATOM 3192 C CA . ILE A 1 408 ? -16.714 16.002 24.363 1.00 96.38 408 ILE A CA 1
ATOM 3193 C C . ILE A 1 408 ? -17.459 16.821 25.427 1.00 96.38 408 ILE A C 1
ATOM 3195 O O . ILE A 1 408 ? -16.821 17.333 26.353 1.00 96.38 408 ILE A O 1
ATOM 3199 N N . PRO A 1 409 ? -18.799 16.900 25.349 1.00 96.19 409 PRO A N 1
ATOM 3200 C CA . PRO A 1 409 ? -19.614 17.551 26.368 1.00 96.19 409 PRO A CA 1
ATOM 3201 C C . PRO A 1 409 ? -19.450 16.918 27.765 1.00 96.19 409 PRO A C 1
ATOM 3203 O O . PRO A 1 409 ? -19.331 15.689 27.849 1.00 96.19 409 PRO A O 1
ATOM 3206 N N . PRO A 1 410 ? -19.469 17.707 28.860 1.00 97.00 410 PRO A N 1
ATOM 3207 C CA . PRO A 1 410 ? -19.289 17.206 30.227 1.00 97.00 410 PRO A CA 1
ATOM 3208 C C . PRO A 1 410 ? -20.206 16.042 30.611 1.00 97.00 410 PRO A C 1
ATOM 3210 O O . PRO A 1 410 ? -19.765 15.100 31.267 1.00 97.00 410 PRO A O 1
ATOM 3213 N N . GLU A 1 411 ? -21.457 16.046 30.149 1.00 96.56 411 GLU A N 1
ATOM 3214 C CA . GLU A 1 411 ? -22.430 14.989 30.436 1.00 96.56 411 GLU A CA 1
ATOM 3215 C C . GLU A 1 411 ? -22.043 13.624 29.844 1.00 96.56 411 GLU A C 1
ATOM 3217 O O . GLU A 1 411 ? -22.543 12.597 30.294 1.00 96.56 411 GLU A O 1
ATOM 3222 N N . LYS A 1 412 ? -21.117 13.591 28.875 1.00 97.12 412 LYS A N 1
ATOM 3223 C CA . LYS A 1 412 ? -20.600 12.362 28.255 1.00 97.12 412 LYS A CA 1
ATOM 3224 C C . LYS A 1 412 ? -19.251 11.914 28.823 1.00 97.12 412 LYS A C 1
ATOM 3226 O O . LYS A 1 412 ? -18.752 10.863 28.425 1.00 97.12 412 LYS A O 1
ATOM 3231 N N . HIS A 1 413 ? -18.633 12.678 29.733 1.00 97.06 413 HIS A N 1
ATOM 3232 C CA . HIS A 1 413 ? -17.281 12.383 30.240 1.00 97.06 413 HIS A CA 1
ATOM 3233 C C . HIS A 1 413 ? -17.205 11.043 30.971 1.00 97.06 413 HIS A C 1
ATOM 3235 O O . HIS A 1 413 ? -16.237 10.309 30.779 1.00 97.06 413 HIS A O 1
ATOM 3241 N N . ALA A 1 414 ? -18.228 10.699 31.758 1.00 97.81 414 ALA A N 1
ATOM 3242 C CA . ALA A 1 414 ? -18.283 9.421 32.467 1.00 97.81 414 ALA A CA 1
ATOM 3243 C C . ALA A 1 414 ? -18.342 8.229 31.495 1.00 97.81 414 ALA A C 1
ATOM 3245 O O . ALA A 1 414 ? -17.576 7.276 31.644 1.00 97.81 414 ALA A O 1
ATOM 3246 N N . ASP A 1 415 ? -19.185 8.311 30.461 1.00 98.06 415 ASP A N 1
ATOM 3247 C CA . ASP A 1 415 ? -19.299 7.259 29.446 1.00 98.06 415 ASP A CA 1
ATOM 3248 C C . ASP A 1 415 ? -18.032 7.147 28.588 1.00 98.06 415 ASP A C 1
ATOM 3250 O O . ASP A 1 415 ? -17.575 6.037 28.322 1.00 98.06 415 ASP A O 1
ATOM 3254 N N . VAL A 1 416 ? -17.406 8.270 28.205 1.00 97.94 416 VAL A N 1
ATOM 3255 C CA . VAL A 1 416 ? -16.105 8.254 27.511 1.00 97.94 416 VAL A CA 1
ATOM 3256 C C . VAL A 1 416 ? -15.041 7.583 28.373 1.00 97.94 416 VAL A C 1
ATOM 3258 O O . VAL A 1 416 ? -14.351 6.686 27.892 1.00 97.94 416 VAL A O 1
ATOM 3261 N N . ALA A 1 417 ? -14.905 7.988 29.639 1.00 98.00 417 ALA A N 1
ATOM 3262 C CA . ALA A 1 417 ? -13.913 7.413 30.542 1.00 98.00 417 ALA A CA 1
ATOM 3263 C C . ALA A 1 417 ? -14.120 5.902 30.705 1.00 98.00 417 ALA A C 1
ATOM 3265 O O . ALA A 1 417 ? -13.152 5.141 30.710 1.00 98.00 417 ALA A O 1
ATOM 3266 N N . TRP A 1 418 ? -15.377 5.459 30.769 1.00 98.25 418 TRP A N 1
ATOM 3267 C CA . TRP A 1 418 ? -15.721 4.046 30.839 1.00 98.25 418 TRP A CA 1
ATOM 3268 C C . TRP A 1 418 ? -15.365 3.287 29.550 1.00 98.25 418 TRP A C 1
ATOM 3270 O O . TRP A 1 418 ? -14.733 2.233 29.621 1.00 98.25 418 TRP A O 1
ATOM 3280 N N . LEU A 1 419 ? -15.700 3.828 28.371 1.00 98.31 419 LEU A N 1
ATOM 3281 C CA . LEU A 1 419 ? -15.388 3.213 27.072 1.00 98.31 419 LEU A CA 1
ATOM 3282 C C . LEU A 1 419 ? -13.876 3.137 26.809 1.00 98.31 419 LEU A C 1
ATOM 3284 O O . LEU A 1 419 ? -13.394 2.131 26.284 1.00 98.31 419 LEU A O 1
ATOM 3288 N N . VAL A 1 420 ? -13.127 4.172 27.204 1.00 98.06 420 VAL A N 1
ATOM 3289 C CA . VAL A 1 420 ? -11.657 4.200 27.126 1.00 98.06 420 VAL A CA 1
ATOM 3290 C C . VAL A 1 420 ? -11.046 3.201 28.100 1.00 98.06 420 VAL A C 1
ATOM 3292 O O . VAL A 1 420 ? -10.149 2.451 27.727 1.00 98.06 420 VAL A O 1
ATOM 3295 N N . ALA A 1 421 ? -11.561 3.120 29.330 1.00 97.31 421 ALA A N 1
ATOM 3296 C CA . ALA A 1 421 ? -11.109 2.121 30.289 1.00 97.31 421 ALA A CA 1
ATOM 3297 C C . ALA A 1 421 ? -11.361 0.689 29.794 1.00 97.31 421 ALA A C 1
ATOM 3299 O O . ALA A 1 421 ? -10.647 -0.214 30.199 1.00 97.31 421 ALA A O 1
ATOM 3300 N N . ARG A 1 422 ? -12.344 0.447 28.924 1.00 97.50 422 ARG A N 1
ATOM 3301 C CA . ARG A 1 422 ? -12.589 -0.875 28.322 1.00 97.50 422 ARG A CA 1
ATOM 3302 C C . ARG A 1 422 ? -11.800 -1.140 27.041 1.00 97.50 422 ARG A C 1
ATOM 3304 O O . ARG A 1 422 ? -11.958 -2.208 26.462 1.00 97.50 422 ARG A O 1
ATOM 3311 N N . ASP A 1 423 ? -10.994 -0.186 26.581 1.00 98.12 423 ASP A N 1
ATOM 3312 C CA . ASP A 1 423 ? -10.311 -0.259 25.287 1.00 98.12 423 ASP A CA 1
ATOM 3313 C C . ASP A 1 423 ? -11.291 -0.513 24.121 1.00 98.12 423 ASP A C 1
ATOM 3315 O O . ASP A 1 423 ? -10.957 -1.185 23.144 1.00 98.12 423 ASP A O 1
ATOM 3319 N N . PHE A 1 424 ? -12.524 -0.001 24.235 1.00 98.50 424 PHE A N 1
ATOM 3320 C CA . PHE A 1 424 ? -13.517 0.043 23.147 1.00 98.50 424 PHE A CA 1
ATOM 3321 C C . PHE A 1 424 ? -13.356 1.323 22.320 1.00 98.50 424 PHE A C 1
ATOM 3323 O O . PHE A 1 424 ? -13.615 1.355 21.115 1.00 98.50 424 PHE A O 1
ATOM 3330 N N . VAL A 1 425 ? -12.883 2.375 22.986 1.00 98.50 425 VAL A N 1
ATOM 3331 C CA . VAL A 1 425 ? -12.467 3.649 22.408 1.00 98.50 425 VAL A CA 1
ATOM 3332 C C . VAL A 1 425 ? -10.993 3.846 22.742 1.00 98.50 425 VAL A C 1
ATOM 3334 O O . VAL A 1 425 ? -10.585 3.648 23.885 1.00 98.50 425 VAL A O 1
ATOM 3337 N N . ILE A 1 426 ? -10.191 4.239 21.757 1.00 98.19 426 ILE A N 1
ATOM 3338 C CA . ILE A 1 426 ? -8.811 4.675 21.990 1.00 98.19 426 ILE A CA 1
ATOM 3339 C C . ILE A 1 426 ? -8.784 6.181 22.235 1.00 98.19 426 ILE A C 1
ATOM 3341 O O . ILE A 1 426 ? -9.566 6.915 21.636 1.00 98.19 426 ILE A O 1
ATOM 3345 N N . ASP A 1 427 ? -7.877 6.614 23.104 1.00 96.94 427 ASP A N 1
ATOM 3346 C CA . ASP A 1 427 ? -7.445 8.003 23.238 1.00 96.94 427 ASP A CA 1
ATOM 3347 C C . ASP A 1 427 ? -6.003 8.058 22.727 1.00 96.94 427 ASP A C 1
ATOM 3349 O O . ASP A 1 427 ? -5.092 7.531 23.372 1.00 96.94 427 ASP A O 1
ATOM 3353 N N . HIS A 1 428 ? -5.827 8.562 21.508 1.00 96.94 428 HIS A N 1
ATOM 3354 C CA . HIS A 1 428 ? -4.550 8.573 20.799 1.00 96.94 428 HIS A CA 1
ATOM 3355 C C . HIS A 1 428 ? -4.367 9.935 20.136 1.00 96.94 428 HIS A C 1
ATOM 3357 O O . HIS A 1 428 ? -5.256 10.408 19.439 1.00 96.94 428 HIS A O 1
ATOM 3363 N N . GLU A 1 429 ? -3.232 10.593 20.378 1.00 95.81 429 GLU A N 1
ATOM 3364 C CA . GLU A 1 429 ? -2.937 11.936 19.841 1.00 95.81 429 GLU A CA 1
ATOM 3365 C C . GLU A 1 429 ? -4.077 12.957 20.089 1.00 95.81 429 GLU A C 1
ATOM 3367 O O . GLU A 1 429 ? -4.491 13.675 19.180 1.00 95.81 429 GLU A O 1
ATOM 3372 N N . ASP A 1 430 ? -4.609 12.996 21.322 1.00 94.19 430 ASP A N 1
ATOM 3373 C CA . ASP A 1 430 ? -5.724 13.854 21.780 1.00 94.19 430 ASP A CA 1
ATOM 3374 C C . ASP A 1 430 ? -7.081 13.625 21.077 1.00 94.19 430 ASP A C 1
ATOM 3376 O O . ASP A 1 430 ? -8.020 14.433 21.200 1.00 94.19 430 ASP A O 1
ATOM 3380 N N . MET A 1 431 ? -7.211 12.511 20.357 1.00 97.62 431 MET A N 1
ATOM 3381 C CA . MET A 1 431 ? -8.413 12.131 19.628 1.00 97.62 431 MET A CA 1
ATOM 3382 C C . MET A 1 431 ? -8.994 10.831 20.185 1.00 97.62 431 MET A C 1
ATOM 3384 O O . MET A 1 431 ? -8.320 9.812 20.329 1.00 97.62 431 MET A O 1
ATOM 3388 N N . LEU A 1 432 ? -10.294 10.873 20.461 1.00 98.31 432 LEU A N 1
ATOM 3389 C CA . LEU A 1 432 ? -11.094 9.720 20.836 1.00 98.31 432 LEU A CA 1
ATOM 3390 C C . LEU A 1 432 ? -11.642 9.052 19.582 1.00 98.31 432 LEU A C 1
ATOM 3392 O O . LEU A 1 432 ? -12.219 9.719 18.716 1.00 98.31 432 LEU A O 1
ATOM 3396 N N . MET A 1 433 ? -11.495 7.734 19.495 1.00 97.94 433 MET A N 1
ATOM 3397 C CA . MET A 1 433 ? -11.954 6.975 18.339 1.00 97.94 433 MET A CA 1
ATOM 3398 C C . MET A 1 433 ? -12.447 5.580 18.722 1.00 97.94 433 MET A C 1
ATOM 3400 O O . MET A 1 433 ? -11.769 4.831 19.421 1.00 97.94 433 MET A O 1
ATOM 3404 N N . ASN A 1 434 ? -13.620 5.217 18.211 1.00 97.94 434 ASN A N 1
ATOM 3405 C CA . ASN A 1 434 ? -14.166 3.871 18.305 1.00 97.94 434 ASN A CA 1
ATOM 3406 C C . ASN A 1 434 ? -13.321 2.875 17.495 1.00 97.94 434 ASN A C 1
ATOM 3408 O O . ASN A 1 434 ? -13.104 3.063 16.294 1.00 97.94 434 ASN A O 1
ATOM 3412 N N . ILE A 1 435 ? -12.918 1.780 18.140 1.00 98.38 435 ILE A N 1
ATOM 3413 C CA . ILE A 1 435 ? -12.217 0.659 17.499 1.00 98.38 435 ILE A CA 1
ATOM 3414 C C . ILE A 1 435 ? -13.055 -0.624 17.434 1.00 98.38 435 ILE A C 1
ATOM 3416 O O . ILE A 1 435 ? -12.618 -1.601 16.829 1.00 98.38 435 ILE A O 1
ATOM 3420 N N . VAL A 1 436 ? -14.276 -0.620 17.977 1.00 98.25 436 VAL A N 1
ATOM 3421 C CA . VAL A 1 436 ? -15.233 -1.728 17.878 1.00 98.25 436 VAL A CA 1
ATOM 3422 C C . VAL A 1 436 ? -15.719 -1.874 16.436 1.00 98.25 436 VAL A C 1
ATOM 3424 O O . VAL A 1 436 ? -16.168 -0.918 15.789 1.00 98.25 436 VAL A O 1
ATOM 3427 N N . VAL A 1 437 ? -15.623 -3.098 15.925 1.00 97.12 437 VAL A N 1
ATOM 3428 C CA . VAL A 1 437 ? -16.025 -3.467 14.570 1.00 97.12 437 VAL A CA 1
ATOM 3429 C C . VAL A 1 437 ? -17.524 -3.744 14.531 1.00 97.12 437 VAL A C 1
ATOM 3431 O O . VAL A 1 437 ? -18.086 -4.411 15.398 1.00 97.12 437 VAL A O 1
ATOM 3434 N N . ARG A 1 438 ? -18.170 -3.269 13.465 1.00 92.69 438 ARG A N 1
ATOM 3435 C CA . ARG A 1 438 ? -19.512 -3.703 13.076 1.00 92.69 438 ARG A CA 1
ATOM 3436 C C . ARG A 1 438 ? -19.383 -4.623 11.873 1.00 92.69 438 ARG A C 1
ATOM 3438 O O . ARG A 1 438 ? -19.096 -4.168 10.764 1.00 92.69 438 ARG A O 1
ATOM 3445 N N . ALA A 1 439 ? -19.529 -5.923 12.107 1.00 89.31 439 ALA A N 1
ATOM 3446 C CA . ALA A 1 439 ? -19.507 -6.899 11.030 1.00 89.31 439 ALA A CA 1
ATOM 3447 C C . ALA A 1 439 ? -20.756 -6.728 10.154 1.00 89.31 439 ALA A C 1
ATOM 3449 O O . ALA A 1 439 ? -21.874 -6.610 10.654 1.00 89.31 439 ALA A O 1
ATOM 3450 N N . ARG A 1 440 ? -20.567 -6.697 8.833 1.00 88.38 440 ARG A N 1
ATOM 3451 C CA . ARG A 1 440 ? -21.681 -6.649 7.879 1.00 88.38 440 ARG A CA 1
ATOM 3452 C C . ARG A 1 440 ? -22.371 -8.021 7.850 1.00 88.38 440 ARG A C 1
ATOM 3454 O O . ARG A 1 440 ? -21.686 -9.033 8.032 1.00 88.38 440 ARG A O 1
ATOM 3461 N N . PRO A 1 441 ? -23.683 -8.099 7.554 1.00 83.50 441 PRO A N 1
ATOM 3462 C CA . PRO A 1 441 ? -24.426 -9.364 7.561 1.00 83.50 441 PRO A CA 1
ATOM 3463 C C . PRO A 1 441 ? -23.772 -10.483 6.738 1.00 83.50 441 PRO A C 1
ATOM 3465 O O . PRO A 1 441 ? -23.704 -11.620 7.194 1.00 83.50 441 PRO A O 1
ATOM 3468 N N . ALA A 1 442 ? -23.206 -10.156 5.571 1.00 77.25 442 ALA A N 1
ATOM 3469 C CA . ALA A 1 442 ? -22.511 -11.120 4.717 1.00 77.25 442 ALA A CA 1
ATOM 3470 C C . ALA A 1 442 ? -21.278 -11.757 5.392 1.00 77.25 442 ALA A C 1
ATOM 3472 O O . ALA A 1 442 ? -21.015 -12.947 5.217 1.00 77.25 442 ALA A O 1
ATOM 3473 N N . VAL A 1 443 ? -20.536 -10.992 6.200 1.00 79.69 443 VAL A N 1
ATOM 3474 C CA . VAL A 1 443 ? -19.372 -11.498 6.946 1.00 79.69 443 VAL A CA 1
ATOM 3475 C C . VAL A 1 443 ? -19.811 -12.406 8.082 1.00 79.69 443 VAL A C 1
ATOM 3477 O O . VAL A 1 443 ? -19.219 -13.467 8.277 1.00 79.69 443 VAL A O 1
ATOM 3480 N N . ILE A 1 444 ? -20.860 -12.009 8.806 1.00 79.50 444 ILE A N 1
ATOM 3481 C CA . ILE A 1 444 ? -21.447 -12.819 9.878 1.00 79.50 444 ILE A CA 1
ATOM 3482 C C . ILE A 1 444 ? -21.917 -14.161 9.304 1.00 79.50 444 ILE A C 1
ATOM 3484 O O . ILE A 1 444 ? -21.539 -15.210 9.820 1.00 79.50 444 ILE A O 1
ATOM 3488 N N . ALA A 1 445 ? -22.651 -14.134 8.186 1.00 76.31 445 ALA A N 1
ATOM 3489 C CA . ALA A 1 445 ? -23.134 -15.332 7.506 1.00 76.31 445 ALA A CA 1
ATOM 3490 C C . ALA A 1 445 ? -21.988 -16.248 7.042 1.00 76.31 445 ALA A C 1
ATOM 3492 O O . ALA A 1 445 ? -22.026 -17.451 7.294 1.00 76.31 445 ALA A O 1
ATOM 3493 N N . ARG A 1 446 ? -20.928 -15.693 6.431 1.00 73.88 446 ARG A N 1
ATOM 3494 C CA . ARG A 1 446 ? -19.757 -16.478 5.999 1.00 73.88 446 ARG A CA 1
ATOM 3495 C C . ARG A 1 446 ? -19.048 -17.151 7.178 1.00 73.88 446 ARG A C 1
ATOM 3497 O O . ARG A 1 446 ? -18.646 -18.304 7.059 1.00 73.88 446 ARG A O 1
ATOM 3504 N N . ARG A 1 447 ? -18.885 -16.454 8.306 1.00 72.19 447 ARG A N 1
ATOM 3505 C CA . ARG A 1 447 ? -18.263 -17.028 9.512 1.00 72.19 447 ARG A CA 1
ATOM 3506 C C . ARG A 1 447 ? -19.131 -18.115 10.140 1.00 72.19 447 ARG A C 1
ATOM 3508 O O . ARG A 1 447 ? -18.595 -19.139 10.547 1.00 72.19 447 ARG A O 1
ATOM 3515 N N . ALA A 1 448 ? -20.448 -17.912 10.182 1.00 70.56 448 ALA A N 1
ATOM 3516 C CA . ALA A 1 448 ? -21.390 -18.917 10.666 1.00 70.56 448 ALA A CA 1
ATOM 3517 C C . ALA A 1 448 ? -21.340 -20.194 9.809 1.00 70.56 448 ALA A C 1
ATOM 3519 O O . ALA A 1 448 ? -21.257 -21.288 10.358 1.00 70.56 448 ALA A O 1
ATOM 3520 N N . ALA A 1 449 ? -21.296 -20.049 8.480 1.00 65.94 449 ALA A N 1
ATOM 3521 C CA . ALA A 1 449 ? -21.147 -21.175 7.559 1.00 65.94 449 ALA A CA 1
ATOM 3522 C C . ALA A 1 449 ? -19.816 -21.918 7.767 1.00 65.94 449 ALA A C 1
ATOM 3524 O O . ALA A 1 449 ? -19.821 -23.135 7.899 1.00 65.94 449 ALA A O 1
ATOM 3525 N N . ALA A 1 450 ? -18.695 -21.192 7.877 1.00 62.31 450 ALA A N 1
ATOM 3526 C CA . ALA A 1 450 ? -17.380 -21.790 8.121 1.00 62.31 450 ALA A CA 1
ATOM 3527 C C . ALA A 1 450 ? -17.323 -22.566 9.452 1.00 62.31 450 ALA A C 1
ATOM 3529 O O . ALA A 1 450 ? -16.784 -23.672 9.501 1.00 62.31 450 ALA A O 1
ATOM 3530 N N . GLY A 1 451 ? -17.917 -22.011 10.515 1.00 58.75 451 GLY A N 1
ATOM 3531 C CA . GLY A 1 451 ? -18.021 -22.672 11.817 1.00 58.75 451 GLY A CA 1
ATOM 3532 C C . GLY A 1 451 ? -18.881 -23.937 11.782 1.00 58.75 451 GLY A C 1
ATOM 3533 O O . GLY A 1 451 ? -18.501 -24.934 12.388 1.00 58.75 451 GLY A O 1
ATOM 3534 N N . ALA A 1 452 ? -19.989 -23.930 11.033 1.00 45.38 452 ALA A N 1
ATOM 3535 C CA . ALA A 1 452 ? -20.829 -25.113 10.843 1.00 45.38 452 ALA A CA 1
ATOM 3536 C C 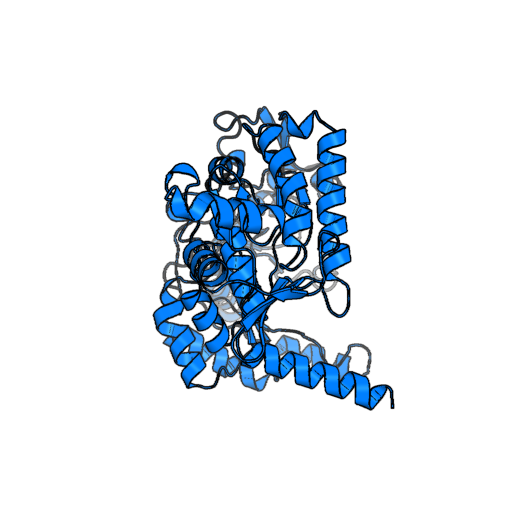. ALA A 1 452 ? -20.062 -26.249 10.144 1.00 45.38 452 ALA A C 1
ATOM 3538 O O . ALA A 1 452 ? -20.038 -27.361 10.660 1.00 45.38 452 ALA A O 1
ATOM 3539 N N . THR A 1 453 ? -19.329 -25.954 9.063 1.00 44.31 453 THR A N 1
ATOM 3540 C CA . THR A 1 453 ? -18.475 -26.950 8.385 1.00 44.31 453 THR A CA 1
ATOM 3541 C C . THR A 1 453 ? -17.370 -27.517 9.278 1.00 44.31 453 THR A C 1
ATOM 3543 O O . THR A 1 453 ? -17.026 -28.687 9.150 1.00 44.31 453 THR A O 1
ATOM 3546 N N . ALA A 1 454 ? -16.803 -26.722 10.191 1.00 37.50 454 ALA A N 1
ATOM 3547 C CA . ALA A 1 454 ? -15.787 -27.209 11.127 1.00 37.50 454 ALA A CA 1
ATOM 3548 C C . ALA A 1 454 ? -16.376 -28.152 12.194 1.00 37.50 454 ALA A C 1
ATOM 3550 O O . ALA A 1 454 ? -15.723 -29.113 12.588 1.00 37.50 454 ALA A O 1
ATOM 3551 N N . LEU A 1 455 ? -17.611 -27.894 12.637 1.00 35.81 455 LEU A N 1
ATOM 3552 C CA . LEU A 1 455 ? -18.365 -28.771 13.539 1.00 35.81 455 LEU A CA 1
ATOM 3553 C C . LEU A 1 455 ? -18.801 -30.068 12.847 1.00 35.81 455 LEU A C 1
ATOM 3555 O O . LEU A 1 455 ? -18.688 -31.130 13.446 1.00 35.81 455 LEU A O 1
ATOM 3559 N N . GLU A 1 456 ? -19.240 -29.996 11.590 1.00 33.47 456 GLU A N 1
ATOM 3560 C CA . GLU A 1 456 ? -19.589 -31.168 10.775 1.00 33.47 456 GLU A CA 1
ATOM 3561 C C . GLU A 1 456 ? -18.370 -32.036 10.438 1.00 33.47 456 GLU A C 1
ATOM 3563 O O . GLU A 1 456 ? -18.494 -33.249 10.374 1.00 33.47 456 GLU A O 1
ATOM 3568 N N . ALA A 1 457 ? -17.186 -31.442 10.259 1.00 34.03 457 ALA A N 1
ATOM 3569 C CA . ALA A 1 457 ? -15.942 -32.190 10.060 1.00 34.03 457 ALA A CA 1
ATOM 3570 C C . ALA A 1 457 ? -15.387 -32.818 11.356 1.00 34.03 457 ALA A C 1
ATOM 3572 O O . ALA A 1 457 ? -14.501 -33.671 11.290 1.00 34.03 457 ALA A O 1
ATOM 3573 N N . ALA A 1 458 ? -15.860 -32.368 12.523 1.00 38.19 458 ALA A N 1
ATOM 3574 C CA . ALA A 1 458 ? -15.448 -32.863 13.837 1.00 38.19 458 ALA A CA 1
ATOM 3575 C C . ALA A 1 458 ? -16.428 -33.885 14.450 1.00 38.19 458 ALA A C 1
ATOM 3577 O O . ALA A 1 458 ? -16.072 -34.527 15.441 1.00 38.19 458 ALA A O 1
ATOM 3578 N N . ALA A 1 459 ? -17.638 -34.010 13.894 1.00 38.41 459 ALA A N 1
ATOM 3579 C CA . ALA A 1 459 ? -18.663 -34.992 14.257 1.00 38.41 459 ALA A CA 1
ATOM 3580 C C . ALA A 1 459 ? -18.576 -36.229 13.355 1.00 38.41 459 ALA A C 1
ATOM 3582 O O . ALA A 1 459 ? -18.855 -37.337 13.871 1.00 38.41 459 ALA A O 1
#

Radius of gyration: 25.58 Å; chains: 1; bounding box: 67×54×75 Å

Sequence (459 aa):
MVKEADPTIVTVMGGANAAWPLSLGLAKAFPWIDHFFAGEADVDFPEFCEDYLRRGIRPEARVIRSEPVRDMRTVFPPDYTDFFADLRPVQASGALPDWLPRYLMMETSRGCWWGAKNHCTFCGLNGEGMAFREKPVATVKAELDALQPWGVERVWMTDNIMPVRYLRDLLPDLAAAGAPMKLFYEVKANLTEAQVDTMAMGGVVAIQPGIESLSSPVLKLMRKGVSAHQNIALLRHGRGIGMQFYWGIIYGFPGEEVEHYEAMVRLMPKLEHLHAPTGGNKILIDRYSPYYFDPIGLGIGEITPAPGYRQLYPLHVGADEVGYHFGGTYTTPLLDDADLRSRLTAAIESWKAAWRQEPPPALELFQIGATEAVLDTRKVARAPMTPLTPAQAALLRALDKPTSRRSIPPEKHADVAWLVARDFVIDHEDMLMNIVVRARPAVIARRAAAGATALEAAA